Protein AF-A0A0C2VYV3-F1 (afdb_monomer)

Secondary structure (DSSP, 8-state):
-HHHHTTTSGGGSHHHHHHHHHHIIIIIHHH--S-SSEEEEE-S-TT--BTTTTEETTEEEEEHHHHHTTTHHHHHHHHHHHHHHTTT----EEEEESTTTT-HHHHHHHHHHHHTTT-EEE--SS-GGGHHHHHHHHHHHH----EEEESSEEEEEE--B--TT-HHHHHTGGG-EE-TTS-EE-S-EEEEEE-TT-EEETT-EEEEEEEEEESSHHHHHTSEEEEEEEE-SSS--SBSB-TTSPBPTTEEEEEEEEE--GGGTTTPPPEEETTEEEEEEEEEEEEEEETTEEEEEEEEEETTEEEEPPPEE-TT-EEEE--PPPPP------------SS--PPPP-----S----EEEEEEE-SSEEEEEEEE-STT---EEEEEE-EEEEETTEEEEETTGGGGGTT-TT-EEEESGGGGG--GGG----S--TT-SSSS--S-PPPPPPTT--HHHHHHHHHHHHHHHHHHHHHHHSTTHHHHHHHHGGG-EEEEEE-TT--HHHHHHHHHHHHHTTSS-TTTHHHHEEEEEHHHHHHHHHHHH-S-TTS--TT--EEEEEE-SS-EEEEEE-

Sequence (578 aa):
MLKRKLAGTKYGEEDYIVDMVTAFEGKTKRLFDGEATNYTVDFGSTRDNDRTSGVIRGRLSLTATEVGSTFEDVIKRVMDSCLNLLRGQEVKYILLVGGFGESAYLRRKMTQLFGRHGVIVITVEEQTKKAAAEGAIIWYIKQSVVARIARVTLGKHEWPVYNPKDPEHRKRKWSKLTDIDGVLRIPSKFRVLIRKGTRIESDFAVQDQAYRTSRTLQDLLTDFKSTIGVYDGDEVPQWITDTKGKRLSQMRHLCNLKADMSGLRGTLQPSTGPVGPYYATSFTVCIRLGGTKLQARLQWEQDGILCEGPITILPGALASEASLRPASEHVLRARSRGWRTASAALLPNLDLPSRTPRHAVAFDIGTTNSAVSYTYLYPDDYARAKVIPTLLAYRNGQCKAVGAEAVEYMEDSFYDVAKWFKLHLHPPSMKRSNQLPPYASICGASSFDIPPLPPLVTVQQVYTDFMRYLMENVERAFEQSIPNGAAIWSRLRDAMIVILTTPNGWDFTQQAILRNAAIKAGLVSEERAYDLLEFVTEGEASVHYVLAYSLSKTWLAPNTLFAVIDAGGSTVDSTLYD

Mean predicted aligned error: 12.63 Å

Radius of gyration: 28.53 Å; Cα contacts (8 Å, |Δi|>4): 1070; chains: 1; bounding box: 69×62×91 Å

Solvent-accessible surface area (backbone atoms only — not comparable to full-atom values): 32464 Å² total; per-residue (Å²): 108,65,59,72,70,27,58,97,42,84,64,36,38,69,69,50,43,52,40,35,50,53,31,25,65,74,43,42,66,66,70,42,51,74,76,57,71,61,46,62,29,67,54,56,49,75,83,38,69,39,71,91,68,36,25,52,49,14,26,38,59,37,44,35,66,64,56,46,64,75,44,48,68,61,52,48,53,52,52,54,51,48,56,62,70,48,60,96,52,85,50,49,37,35,39,42,32,25,56,45,36,66,27,51,36,54,48,51,54,49,38,60,60,37,44,77,72,71,23,46,67,45,67,57,91,62,78,38,66,41,24,36,9,47,3,40,49,49,42,66,72,62,58,48,63,55,39,27,29,21,69,32,24,32,25,31,77,38,62,51,72,66,45,84,87,39,67,73,48,53,64,36,56,87,60,53,42,70,44,76,80,55,49,48,21,34,69,47,30,40,43,76,71,42,52,52,69,40,78,41,37,72,83,36,69,45,77,46,79,48,73,50,75,29,74,44,67,63,62,56,18,65,68,34,68,49,54,36,31,37,33,71,60,90,77,79,62,67,42,48,34,52,78,86,67,52,67,43,89,56,58,42,84,69,49,69,42,41,37,75,44,59,83,46,66,85,75,68,67,76,43,86,23,87,87,44,60,28,35,68,51,65,37,29,46,35,39,29,42,56,87,95,40,44,33,30,26,36,34,36,74,51,98,90,39,84,43,72,30,62,82,36,74,50,68,63,39,62,38,84,29,66,51,60,68,81,76,80,92,71,88,83,87,85,82,89,88,89,89,91,71,82,79,71,56,74,56,75,86,70,91,70,87,75,98,64,81,48,42,41,37,14,38,23,79,43,51,56,46,22,14,39,15,37,36,61,57,50,95,92,52,46,54,46,69,50,76,40,47,38,34,34,20,24,47,97,58,38,81,75,32,55,24,71,61,19,58,80,39,72,84,38,89,80,39,38,63,36,45,46,62,60,63,78,61,56,50,76,91,70,67,78,72,92,66,68,60,97,78,55,84,83,70,92,59,81,65,94,70,77,66,72,65,39,70,92,46,49,71,48,52,54,48,14,56,50,51,29,54,53,50,58,49,49,50,54,51,43,38,73,72,36,91,68,18,57,65,52,43,69,73,39,56,86,75,32,36,39,34,37,45,40,60,79,86,61,46,44,71,50,51,49,46,51,48,55,13,38,34,75,34,62,73,38,54,78,91,43,34,80,82,30,48,45,77,46,34,33,59,61,12,32,49,42,28,46,59,73,61,33,95,62,74,73,80,75,55,84,89,44,37,28,35,36,35,37,26,36,84,87,52,74,50,74,48,80,43,60

pLDDT: mean 81.35, std 16.88, range [21.62, 98.25]

InterPro domains:
  IPR043129 ATPase, nucleotide binding domain [SSF53067] (22-139)
  IPR043129 ATPase, nucleotide binding domain [SSF53067] (360-545)

Nearest PDB structures (foldseek):
  9fia-assembly1_B5  TM=4.324E-01  e=7.114E-01  Toxoplasma gondii
  4iwv-assembly1_A  TM=3.623E-01  e=5.082E-01  Homo sapiens
  3imx-assembly1_A  TM=3.334E-01  e=7.958E-01  Homo sapiens
  6sgb-assembly1_CK  TM=3.160E-01  e=1.845E+00  Trypanosoma brucei brucei
  8xb5-assembly1_A  TM=1.715E-01  e=3.432E-01  Acinetobacter phage SH-Ab 15497

Structure (mmCIF, N/CA/C/O backbone):
data_AF-A0A0C2VYV3-F1
#
_entry.id   AF-A0A0C2VYV3-F1
#
loop_
_atom_site.group_PDB
_atom_site.id
_atom_site.type_symbol
_atom_site.label_atom_id
_atom_site.label_alt_id
_atom_site.label_comp_id
_atom_site.label_asym_id
_atom_site.label_entity_id
_atom_site.label_seq_id
_atom_site.pdbx_PDB_ins_code
_atom_site.Cartn_x
_atom_site.Cartn_y
_atom_site.Cartn_z
_atom_site.occupancy
_atom_site.B_iso_or_equiv
_atom_site.auth_seq_id
_atom_site.auth_comp_id
_atom_site.auth_asym_id
_atom_site.auth_atom_id
_atom_site.pdbx_PDB_model_num
ATOM 1 N N . MET A 1 1 ? -21.327 16.580 18.860 1.00 87.44 1 MET A N 1
ATOM 2 C CA . MET A 1 1 ? -22.615 16.089 19.409 1.00 87.44 1 MET A CA 1
ATOM 3 C C . MET A 1 1 ? -22.683 16.350 20.912 1.00 87.44 1 MET A C 1
ATOM 5 O O . MET A 1 1 ? -23.536 17.134 21.301 1.00 87.44 1 MET A O 1
ATOM 9 N N . LEU A 1 2 ? -21.737 15.833 21.710 1.00 89.50 2 LEU A N 1
ATOM 10 C CA . LEU A 1 2 ? -21.694 16.002 23.175 1.00 89.50 2 LEU A CA 1
ATOM 11 C C . LEU A 1 2 ? -21.801 17.464 23.646 1.00 89.50 2 LEU A C 1
ATOM 13 O O . LEU A 1 2 ? -22.708 17.772 24.409 1.00 89.50 2 LEU A O 1
ATOM 17 N N . LYS A 1 3 ? -20.994 18.384 23.088 1.00 89.25 3 LYS A N 1
ATOM 18 C CA . LYS A 1 3 ? -21.079 19.829 23.402 1.00 89.25 3 LYS A CA 1
ATOM 19 C C . LYS A 1 3 ? -22.481 20.423 23.210 1.00 89.25 3 LYS A C 1
ATOM 21 O O . LYS A 1 3 ? -22.880 21.291 23.967 1.00 89.25 3 LYS A O 1
ATOM 26 N N . ARG A 1 4 ? -23.243 19.950 22.212 1.00 88.81 4 ARG A N 1
ATOM 27 C CA . ARG A 1 4 ? -24.631 20.401 21.990 1.00 88.81 4 ARG A CA 1
ATOM 28 C C . ARG A 1 4 ? -25.589 19.817 23.026 1.00 88.81 4 ARG A C 1
ATOM 30 O O . ARG A 1 4 ? -26.463 20.533 23.488 1.00 88.81 4 ARG A O 1
ATOM 37 N N . LYS A 1 5 ? -25.431 18.536 23.379 1.00 88.75 5 LYS A N 1
ATOM 38 C CA . LYS A 1 5 ? -26.279 17.852 24.371 1.00 88.75 5 LYS A CA 1
ATOM 39 C C . LYS A 1 5 ? -26.092 18.428 25.777 1.00 88.75 5 LYS A C 1
ATOM 41 O O . LYS A 1 5 ? -27.054 18.522 26.524 1.00 88.75 5 LYS A O 1
ATOM 46 N N . LEU A 1 6 ? -24.859 18.799 26.115 1.00 92.75 6 LEU A N 1
ATOM 47 C CA . LEU A 1 6 ? -24.453 19.249 27.448 1.00 92.75 6 LEU A CA 1
ATOM 48 C C . LEU A 1 6 ? -24.267 20.770 27.536 1.00 92.75 6 LEU A C 1
ATOM 50 O O . LEU A 1 6 ? -23.693 21.269 28.505 1.00 92.75 6 LEU A O 1
ATOM 54 N N . ALA A 1 7 ? -24.734 21.511 26.527 1.00 91.38 7 ALA A N 1
ATOM 55 C CA . ALA A 1 7 ? -24.626 22.962 26.483 1.00 91.38 7 ALA A CA 1
ATOM 56 C C . ALA A 1 7 ? -25.309 23.594 27.707 1.00 91.38 7 ALA A C 1
ATOM 58 O O . ALA A 1 7 ? -26.446 23.261 28.030 1.00 91.38 7 ALA A O 1
ATOM 59 N N . GLY A 1 8 ? -24.609 24.509 28.382 1.00 87.88 8 GLY A N 1
ATOM 60 C CA . GLY A 1 8 ? -25.114 25.180 29.587 1.00 87.88 8 GLY A CA 1
ATOM 61 C C . GLY A 1 8 ? -25.031 24.351 30.874 1.00 87.88 8 GLY A C 1
ATOM 62 O O . GLY A 1 8 ? -25.496 24.807 31.913 1.00 87.88 8 GLY A O 1
ATOM 63 N N . THR A 1 9 ? -24.428 23.160 30.830 1.00 92.69 9 THR A N 1
ATOM 64 C CA . THR A 1 9 ? -24.170 22.316 32.008 1.00 92.69 9 THR A CA 1
ATOM 65 C C . THR A 1 9 ? -22.681 22.332 32.349 1.00 92.69 9 THR A C 1
ATOM 67 O O . THR A 1 9 ? -21.853 22.530 31.459 1.00 92.69 9 THR A O 1
ATOM 70 N N . LYS A 1 10 ? -22.312 22.022 33.602 1.00 91.31 10 LYS A N 1
ATOM 71 C CA . LYS A 1 10 ? -20.894 21.844 33.983 1.00 91.31 10 LYS A CA 1
ATOM 72 C C . LYS A 1 10 ? -20.192 20.738 33.177 1.00 91.31 10 LYS A C 1
ATOM 74 O O . LYS A 1 10 ? -18.991 20.778 32.970 1.00 91.31 10 LYS A O 1
ATOM 79 N N . TYR A 1 11 ? -20.949 19.755 32.685 1.00 92.12 11 TYR A N 1
ATOM 80 C CA . TYR A 1 11 ? -20.434 18.649 31.872 1.00 92.12 11 TYR A CA 1
ATOM 81 C C . TYR A 1 11 ? -20.188 19.039 30.407 1.00 92.12 11 TYR A C 1
ATOM 83 O O . TYR A 1 11 ? -19.675 18.234 29.634 1.00 92.12 11 TYR A O 1
ATOM 91 N N . GLY A 1 12 ? -20.586 20.252 30.014 1.00 89.00 12 GLY A N 1
ATOM 92 C CA . GLY A 1 12 ? -20.272 20.837 28.715 1.00 89.00 12 GLY A CA 1
ATOM 93 C C . GLY A 1 12 ? -18.893 21.499 28.652 1.00 89.00 12 GLY A C 1
ATOM 94 O O . GLY A 1 12 ? -18.498 21.916 27.563 1.00 89.00 12 GLY A O 1
ATOM 95 N N . GLU A 1 13 ? -18.186 21.610 29.783 1.00 89.06 13 GLU A N 1
ATOM 96 C CA . GLU A 1 13 ? -16.813 22.121 29.857 1.00 89.06 13 GLU A CA 1
ATOM 97 C C . GLU A 1 13 ? -15.825 21.194 29.133 1.00 89.06 13 GLU A C 1
ATOM 99 O O . GLU A 1 13 ? -16.066 19.992 28.995 1.00 89.06 13 GLU A O 1
ATOM 104 N N . GLU A 1 14 ? -14.716 21.760 28.644 1.00 86.19 14 GLU A N 1
ATOM 105 C CA . GLU A 1 14 ? -13.812 21.068 27.717 1.00 86.19 14 GLU A CA 1
ATOM 106 C C . GLU A 1 14 ? -13.240 19.774 28.310 1.00 86.19 14 GLU A C 1
ATOM 108 O O . GLU A 1 14 ? -13.279 18.747 27.636 1.00 86.19 14 GLU A O 1
ATOM 113 N N . ASP A 1 15 ? -12.819 19.790 29.576 1.00 86.12 15 ASP A N 1
ATOM 114 C CA . ASP A 1 15 ? -12.209 18.637 30.249 1.00 86.12 15 ASP A CA 1
ATOM 115 C C . ASP A 1 15 ? -13.169 17.436 30.305 1.00 86.12 15 ASP A C 1
ATOM 117 O O . ASP A 1 15 ? -12.835 16.333 29.871 1.00 86.12 15 ASP A O 1
ATOM 121 N N . TYR A 1 16 ? -14.423 17.660 30.720 1.00 89.38 16 TYR A N 1
ATOM 122 C CA . TYR A 1 16 ? -15.441 16.605 30.731 1.00 89.38 16 TYR A CA 1
ATOM 123 C C . TYR A 1 16 ? -15.755 16.091 29.328 1.00 89.38 16 TYR A C 1
ATOM 125 O O . TYR A 1 16 ? -16.002 14.899 29.138 1.00 89.38 16 TYR A O 1
ATOM 133 N N . ILE A 1 17 ? -15.768 16.977 28.332 1.00 89.75 17 ILE A N 1
ATOM 134 C CA . ILE A 1 17 ? -15.995 16.576 26.946 1.00 89.75 17 ILE A CA 1
ATOM 135 C C . ILE A 1 17 ? -14.839 15.704 26.447 1.00 89.75 17 ILE A C 1
ATOM 137 O O . ILE A 1 17 ? -15.109 14.706 25.778 1.00 89.75 17 ILE A O 1
ATOM 141 N N . VAL A 1 18 ? -13.589 16.028 26.781 1.00 83.69 18 VAL A N 1
ATOM 142 C CA . VAL A 1 18 ? -12.409 15.221 26.434 1.00 83.69 18 VAL A CA 1
ATOM 143 C C . VAL A 1 18 ? -12.494 13.830 27.067 1.00 83.69 18 VAL A C 1
ATOM 145 O O . VAL A 1 18 ? -12.352 12.830 26.354 1.00 83.69 18 VAL A O 1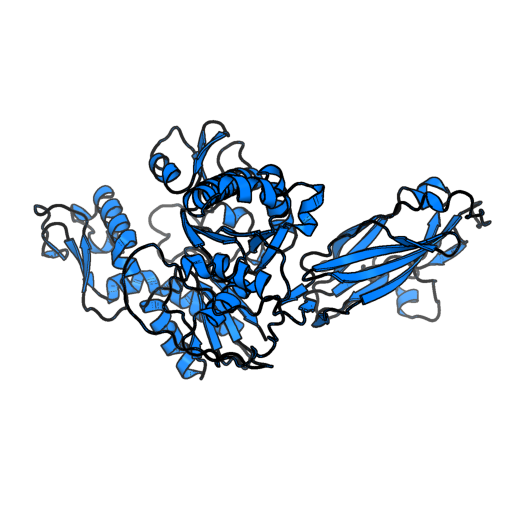
ATOM 148 N N . ASP A 1 19 ? -12.840 13.738 28.352 1.00 86.56 19 ASP A N 1
ATOM 149 C CA . ASP A 1 19 ? -13.030 12.457 29.047 1.00 86.56 19 ASP A CA 1
ATOM 150 C C . ASP A 1 19 ? -14.154 11.625 28.415 1.00 86.56 19 ASP A C 1
ATOM 152 O O . ASP A 1 19 ? -14.001 10.430 28.139 1.00 86.56 19 ASP A O 1
ATOM 156 N N . MET A 1 20 ? -15.290 12.260 28.109 1.00 91.69 20 MET A N 1
ATOM 157 C CA . MET A 1 20 ? -16.414 11.597 27.449 1.00 91.69 20 MET A CA 1
ATOM 158 C C . MET A 1 20 ? -16.072 11.130 26.037 1.00 91.69 20 MET A C 1
ATOM 160 O O . MET A 1 20 ? -16.505 10.048 25.641 1.00 91.69 20 MET A O 1
ATOM 164 N N . VAL A 1 21 ? -15.330 11.922 25.259 1.00 87.62 21 VAL A N 1
ATOM 165 C CA . VAL A 1 21 ? -14.870 11.521 23.923 1.00 87.62 21 VAL A CA 1
ATOM 166 C C . VAL A 1 21 ? -13.957 10.308 24.046 1.00 87.62 21 VAL A C 1
ATOM 168 O O . VAL A 1 21 ? -14.186 9.315 23.358 1.00 87.62 21 VAL A O 1
ATOM 171 N N . THR A 1 22 ? -13.004 10.334 24.975 1.00 82.69 22 THR A N 1
ATOM 172 C CA . THR A 1 22 ? -12.081 9.220 25.229 1.00 82.69 22 THR A CA 1
ATOM 173 C C . THR A 1 22 ? -12.836 7.939 25.595 1.00 82.69 22 THR A C 1
ATOM 175 O O . THR A 1 22 ? -12.636 6.887 24.977 1.00 82.69 22 THR A O 1
ATOM 178 N N . ALA A 1 23 ? -13.788 8.025 26.526 1.00 87.81 23 ALA A N 1
ATOM 179 C CA . ALA A 1 23 ? -14.641 6.903 26.913 1.00 87.81 23 ALA A CA 1
ATOM 180 C C . ALA A 1 23 ? -15.533 6.406 25.757 1.00 87.81 23 ALA A C 1
ATOM 182 O O . ALA A 1 23 ? -15.687 5.195 25.545 1.00 87.81 23 ALA A O 1
ATOM 183 N N . PHE A 1 24 ? -16.093 7.331 24.972 1.00 90.44 24 PHE A N 1
ATOM 184 C CA . PHE A 1 24 ? -16.907 7.018 23.802 1.00 90.44 24 PHE A CA 1
ATOM 185 C C . PHE A 1 24 ? -16.094 6.260 22.747 1.00 90.44 24 PHE A C 1
ATOM 187 O O . PHE A 1 24 ? -16.541 5.217 22.267 1.00 90.44 24 PHE A O 1
ATOM 194 N N . GLU A 1 25 ? -14.891 6.726 22.409 1.00 83.69 25 GLU A N 1
ATOM 195 C CA . GLU A 1 25 ? -14.019 6.079 21.423 1.00 83.69 25 GLU A CA 1
ATOM 196 C C . GLU A 1 25 ? -13.483 4.720 21.893 1.00 83.69 25 GLU A C 1
ATOM 198 O O . GLU A 1 25 ? -13.335 3.789 21.087 1.00 83.69 25 GLU A O 1
ATOM 203 N N . GLY A 1 26 ? -13.226 4.586 23.197 1.00 80.56 26 GLY A N 1
ATOM 204 C CA . GLY A 1 26 ? -12.735 3.356 23.810 1.00 80.56 26 GLY A CA 1
ATOM 205 C C . GLY A 1 26 ? -13.762 2.222 23.822 1.00 80.56 26 GLY A C 1
ATOM 206 O O . GLY A 1 26 ? -13.388 1.062 23.628 1.00 80.56 26 GLY A O 1
ATOM 207 N N . LYS A 1 27 ? -15.051 2.538 24.009 1.00 86.88 27 LYS A N 1
ATOM 208 C CA . LYS A 1 27 ? -16.102 1.531 24.243 1.00 86.88 27 LYS A CA 1
ATOM 209 C C . LYS A 1 27 ? -17.356 1.760 23.405 1.00 86.88 27 LYS A C 1
ATOM 211 O O . LYS A 1 27 ? -17.668 0.941 22.543 1.00 86.88 27 LYS A O 1
ATOM 216 N N . THR A 1 28 ? -18.072 2.858 23.634 1.00 89.12 28 THR A N 1
ATOM 217 C CA . THR A 1 28 ? -19.422 3.088 23.089 1.00 89.12 28 THR A CA 1
ATOM 218 C C . THR A 1 28 ? -19.451 3.063 21.558 1.00 89.12 28 THR A C 1
ATOM 220 O O . THR A 1 28 ? -20.271 2.363 20.974 1.00 89.12 28 THR A O 1
ATOM 223 N N . LYS A 1 29 ? -18.500 3.736 20.902 1.00 87.06 29 LYS A N 1
ATOM 224 C CA . LYS A 1 29 ? -18.314 3.750 19.442 1.00 87.06 29 LYS A CA 1
ATOM 225 C C . LYS A 1 29 ? -18.105 2.349 18.863 1.00 87.06 29 LYS A C 1
ATOM 227 O O . LYS A 1 29 ? -18.570 2.062 17.766 1.00 87.06 29 LYS A O 1
ATOM 232 N N . ARG A 1 30 ? -17.391 1.478 19.585 1.00 83.62 30 ARG A N 1
ATOM 233 C CA . ARG A 1 30 ? -17.022 0.130 19.118 1.00 83.62 30 ARG A CA 1
ATOM 234 C C . ARG A 1 30 ? -18.161 -0.876 19.257 1.00 83.62 30 ARG A C 1
ATOM 236 O O . ARG A 1 30 ? -18.252 -1.789 18.449 1.00 83.62 30 ARG A O 1
ATOM 243 N N . LEU A 1 31 ? -19.000 -0.706 20.277 1.00 87.62 31 LEU A N 1
ATOM 244 C CA . LEU A 1 31 ? -20.130 -1.592 20.576 1.00 87.62 31 LEU A CA 1
ATOM 245 C C . LEU A 1 31 ? -21.441 -1.143 19.921 1.00 87.62 31 LEU A C 1
ATOM 247 O O . LEU A 1 31 ? -22.448 -1.828 20.052 1.00 87.62 31 LEU A O 1
ATOM 251 N N . PHE A 1 32 ? -21.453 0.009 19.252 1.00 90.88 32 PHE A N 1
ATOM 252 C CA . PHE A 1 32 ? -22.658 0.533 18.628 1.00 90.88 32 PHE A CA 1
ATOM 253 C C . PHE A 1 32 ? -23.115 -0.348 17.453 1.00 90.88 32 PHE A C 1
ATOM 255 O O . PHE A 1 32 ? -22.414 -0.484 16.445 1.00 90.88 32 PHE A O 1
ATOM 262 N N . ASP A 1 33 ? -24.315 -0.914 17.578 1.00 89.56 33 ASP A N 1
ATOM 263 C CA . ASP A 1 33 ? -24.973 -1.757 16.572 1.00 89.56 33 ASP A CA 1
ATOM 264 C C . ASP A 1 33 ? -26.281 -1.152 16.031 1.00 89.56 33 ASP A C 1
ATOM 266 O O . ASP A 1 33 ? -26.789 -1.607 14.998 1.00 89.56 33 ASP A O 1
ATOM 270 N N . GLY A 1 34 ? -26.783 -0.104 16.694 1.00 89.88 34 GLY A N 1
ATOM 271 C CA . GLY A 1 34 ? -28.023 0.594 16.372 1.00 89.88 34 GLY A CA 1
ATOM 272 C C . GLY A 1 34 ? -29.298 -0.072 16.903 1.00 89.88 34 GLY A C 1
ATOM 273 O O . GLY A 1 34 ? -30.376 0.403 16.560 1.00 89.88 34 GLY A O 1
ATOM 274 N N . GLU A 1 35 ? -29.210 -1.132 17.714 1.00 89.19 35 GLU A N 1
ATOM 275 C CA . GLU A 1 35 ? -30.379 -1.882 18.210 1.00 89.19 35 GLU A CA 1
ATOM 276 C C . GLU A 1 35 ? -30.804 -1.485 19.616 1.00 89.19 35 GLU A C 1
ATOM 278 O O . GLU A 1 35 ? -32.001 -1.373 19.888 1.00 89.19 35 GLU A O 1
ATOM 283 N N . ALA A 1 36 ? -29.846 -1.250 20.517 1.00 88.44 36 ALA A N 1
ATOM 284 C CA . ALA A 1 36 ? -30.182 -0.798 21.860 1.00 88.44 36 ALA A CA 1
ATOM 285 C C . ALA A 1 36 ? -30.809 0.603 21.819 1.00 88.44 36 ALA A C 1
ATOM 287 O O . ALA A 1 36 ? -30.370 1.473 21.067 1.00 88.44 36 ALA A O 1
ATOM 288 N N . THR A 1 37 ? -31.811 0.844 22.667 1.00 88.75 37 THR A N 1
ATOM 289 C CA . THR A 1 37 ? -32.478 2.154 22.767 1.00 88.75 37 THR A CA 1
ATOM 290 C C . THR A 1 37 ? -31.533 3.240 23.276 1.00 88.75 37 THR A C 1
ATOM 292 O O . THR A 1 37 ? -31.578 4.375 22.797 1.00 88.75 37 THR A O 1
ATOM 295 N N . ASN A 1 38 ? -30.655 2.880 24.217 1.00 90.62 38 ASN A N 1
ATOM 296 C CA . ASN A 1 38 ? -29.678 3.767 24.831 1.00 90.62 38 ASN A CA 1
ATOM 297 C C . ASN A 1 38 ? -28.313 3.089 24.979 1.00 90.62 38 ASN A C 1
ATOM 299 O O . ASN A 1 38 ? -28.215 1.885 25.207 1.00 90.62 38 ASN A O 1
ATOM 303 N N . TYR A 1 39 ? -27.272 3.911 24.929 1.00 93.06 39 TYR A N 1
ATOM 304 C CA . TYR A 1 39 ? -25.875 3.552 25.111 1.00 93.06 39 TYR A CA 1
ATOM 305 C C . TYR A 1 39 ? -25.260 4.445 26.183 1.00 93.06 39 TYR A C 1
ATOM 307 O O . TYR A 1 39 ? -25.613 5.617 26.305 1.00 93.06 39 TYR A O 1
ATOM 315 N N . THR A 1 40 ? -24.318 3.907 26.950 1.00 93.12 40 THR A N 1
ATOM 316 C CA . THR A 1 40 ? -23.685 4.636 28.053 1.00 93.12 40 THR A CA 1
ATOM 317 C C . THR A 1 40 ? -22.246 5.014 27.731 1.00 93.12 40 THR A C 1
ATOM 319 O O . THR A 1 40 ? -21.505 4.218 27.149 1.00 93.12 40 THR A O 1
ATOM 322 N N . VAL A 1 41 ? -21.849 6.212 28.156 1.00 94.38 41 VAL A N 1
ATOM 323 C CA . VAL A 1 41 ? -20.460 6.687 28.182 1.00 94.38 41 VAL A CA 1
ATOM 324 C C . VAL A 1 41 ? -20.058 6.869 29.643 1.00 94.38 41 VAL A C 1
ATOM 326 O O . VAL A 1 41 ? -20.633 7.699 30.345 1.00 94.38 41 VAL A O 1
ATOM 329 N N . ASP A 1 42 ? -19.105 6.060 30.100 1.00 93.00 42 ASP A N 1
ATOM 330 C CA . ASP A 1 42 ? -18.590 6.073 31.471 1.00 93.00 42 ASP A CA 1
ATOM 331 C C . ASP A 1 42 ? -17.425 7.082 31.548 1.00 93.00 42 ASP A C 1
ATOM 333 O O . ASP A 1 42 ? -16.342 6.768 31.065 1.00 93.00 42 ASP A O 1
ATOM 337 N N . PHE A 1 43 ? -17.641 8.286 32.096 1.00 91.38 43 PHE A N 1
ATOM 338 C CA . PHE A 1 43 ? -16.644 9.378 32.067 1.00 91.38 43 PHE A CA 1
ATOM 339 C C . PHE A 1 43 ? -16.256 9.917 33.451 1.00 91.38 43 PHE A C 1
ATOM 341 O O . PHE A 1 43 ? -15.173 10.460 33.611 1.00 91.38 43 PHE A O 1
ATOM 348 N N . GLY A 1 44 ? -17.145 9.811 34.441 1.00 89.31 44 GLY A N 1
ATOM 349 C CA . GLY A 1 44 ? -17.002 10.510 35.718 1.00 89.31 44 GLY A CA 1
ATOM 350 C C . GLY A 1 44 ? -17.141 9.606 36.936 1.00 89.31 44 GLY A C 1
ATOM 351 O O . GLY A 1 44 ? -17.183 8.378 36.851 1.00 89.31 44 GLY A O 1
ATOM 352 N N . SER A 1 45 ? -17.260 10.234 38.103 1.00 89.81 45 SER A N 1
ATOM 353 C CA . SER A 1 45 ? -17.390 9.543 39.385 1.00 89.81 45 SER A CA 1
ATOM 354 C C . SER A 1 45 ? -18.851 9.279 39.759 1.00 89.81 45 SER A C 1
ATOM 356 O O . SER A 1 45 ? -19.787 9.849 39.203 1.00 89.81 45 SER A O 1
ATOM 358 N N . THR A 1 46 ? -19.087 8.490 40.809 1.00 89.81 46 THR A N 1
ATOM 359 C CA . THR A 1 46 ? -20.444 8.279 41.346 1.00 89.81 46 THR A CA 1
ATOM 360 C C . THR A 1 46 ? -21.107 9.555 41.878 1.00 89.81 46 THR A C 1
ATOM 362 O O . THR A 1 46 ? -22.332 9.585 42.031 1.00 89.81 46 THR A O 1
ATOM 365 N N . ARG A 1 47 ? -20.324 10.613 42.135 1.00 90.44 47 ARG A N 1
ATOM 366 C CA . ARG A 1 47 ? -20.810 11.925 42.585 1.00 90.44 47 ARG A CA 1
ATOM 367 C C . ARG A 1 47 ? -21.389 12.753 41.439 1.00 90.44 47 ARG A C 1
ATOM 369 O O . ARG A 1 47 ? -22.186 13.652 41.689 1.00 90.44 47 ARG A O 1
ATOM 376 N N . ASP A 1 48 ? -21.062 12.412 40.197 1.00 91.19 48 ASP A N 1
ATOM 377 C CA . ASP A 1 48 ? -21.504 13.146 39.021 1.00 91.19 48 ASP A CA 1
ATOM 378 C C . ASP A 1 48 ? -22.932 12.786 38.627 1.00 91.19 48 ASP A C 1
ATOM 380 O O . ASP A 1 48 ? -23.207 11.679 38.164 1.00 91.19 48 ASP A O 1
ATOM 384 N N . ASN A 1 49 ? -23.859 13.719 38.847 1.00 93.19 49 ASN A N 1
ATOM 385 C CA . ASN A 1 49 ? -25.279 13.525 38.597 1.00 93.19 49 ASN A CA 1
ATOM 386 C C . ASN A 1 49 ? -25.920 14.808 38.062 1.00 93.19 49 ASN A C 1
ATOM 388 O O . ASN A 1 49 ? -25.926 15.839 38.727 1.00 93.19 49 ASN A O 1
ATOM 392 N N . ASP A 1 50 ? -26.526 14.691 36.889 1.00 92.56 50 ASP A N 1
ATOM 393 C CA . ASP A 1 50 ? -27.425 15.661 36.277 1.00 92.56 50 ASP A CA 1
ATOM 394 C C . ASP A 1 50 ? -28.445 14.866 35.453 1.00 92.56 50 ASP A C 1
ATOM 396 O O . ASP A 1 50 ? -28.220 14.502 34.296 1.00 92.56 50 ASP A O 1
ATOM 400 N N . ARG A 1 51 ? -29.577 14.544 36.089 1.00 90.62 51 ARG A N 1
ATOM 401 C CA . ARG A 1 51 ? -30.620 13.710 35.475 1.00 90.62 51 ARG A CA 1
ATOM 402 C C . ARG A 1 51 ? -31.257 14.381 34.263 1.00 90.62 51 ARG A C 1
ATOM 404 O O . ARG A 1 51 ? -31.634 13.675 33.334 1.00 90.62 51 ARG A O 1
ATOM 411 N N . THR A 1 52 ? -31.364 15.709 34.271 1.00 88.56 52 THR A N 1
ATOM 412 C CA . THR A 1 52 ? -31.924 16.494 33.163 1.00 88.56 52 THR A CA 1
ATOM 413 C C . THR A 1 52 ? -31.093 16.354 31.893 1.00 88.56 52 THR A C 1
ATOM 415 O O . THR A 1 52 ? -31.655 16.242 30.807 1.00 88.56 52 THR A O 1
ATOM 418 N N . SER A 1 53 ? -29.774 16.234 32.036 1.00 88.19 53 SER A N 1
ATOM 419 C CA . SER A 1 53 ? -28.841 16.046 30.917 1.00 88.19 53 SER A CA 1
ATOM 420 C C . SER A 1 53 ? -28.514 14.574 30.627 1.00 88.19 53 SER A C 1
ATOM 422 O O . SER A 1 53 ? -27.716 14.270 29.738 1.00 88.19 53 SER A O 1
ATOM 424 N N . GLY A 1 54 ? -29.132 13.638 31.357 1.00 91.19 54 GLY A N 1
ATOM 425 C CA . GLY A 1 54 ? -28.906 12.198 31.211 1.00 91.19 54 GLY A CA 1
ATOM 426 C C . GLY A 1 54 ? -27.608 11.688 31.847 1.00 91.19 54 GLY A C 1
ATOM 427 O O . GLY A 1 54 ? -27.154 10.601 31.486 1.00 91.19 54 GLY A O 1
ATOM 428 N N . VAL A 1 55 ? -27.011 12.447 32.773 1.00 95.19 55 VAL A N 1
ATOM 429 C CA . VAL A 1 55 ? -25.818 12.065 33.540 1.00 95.19 55 VAL A CA 1
ATOM 430 C C . VAL A 1 55 ? -26.230 11.470 34.885 1.00 95.19 55 VAL A C 1
ATOM 432 O O . VAL A 1 55 ? -26.843 12.137 35.720 1.00 95.19 55 VAL A O 1
ATOM 435 N N . ILE A 1 56 ? -25.877 10.210 35.131 1.00 94.62 56 ILE A N 1
ATOM 436 C CA . ILE A 1 56 ? -26.178 9.513 36.387 1.00 94.62 56 ILE A CA 1
ATOM 437 C C . ILE A 1 56 ? -24.943 8.741 36.839 1.00 94.62 56 ILE A C 1
ATOM 439 O O . ILE A 1 56 ? -24.476 7.847 36.135 1.00 94.62 56 ILE A O 1
ATOM 443 N N . ARG A 1 57 ? -24.438 9.049 38.038 1.00 93.44 57 ARG A N 1
ATOM 444 C CA . ARG A 1 57 ? -23.257 8.418 38.653 1.00 93.44 57 ARG A CA 1
ATOM 445 C C . ARG A 1 57 ? -22.052 8.357 37.703 1.00 93.44 57 ARG A C 1
ATOM 447 O O . ARG A 1 57 ? -21.437 7.301 37.564 1.00 93.44 57 ARG A O 1
ATOM 454 N N . GLY A 1 58 ? -21.769 9.466 37.019 1.00 92.75 58 GLY A N 1
ATOM 455 C CA . GLY A 1 58 ? -20.634 9.580 36.098 1.00 92.75 58 GLY A CA 1
ATOM 456 C C . GLY A 1 58 ? -20.840 8.892 34.751 1.00 92.75 58 GLY A C 1
ATOM 457 O O . GLY A 1 58 ? -19.880 8.701 34.005 1.00 92.75 58 GLY A O 1
ATOM 458 N N . ARG A 1 59 ? -22.080 8.505 34.430 1.00 94.56 59 ARG A N 1
ATOM 459 C CA . ARG A 1 59 ? -22.444 7.875 33.159 1.00 94.56 59 ARG A CA 1
ATOM 460 C C . ARG A 1 59 ? -23.394 8.760 32.382 1.00 94.56 59 ARG A C 1
ATOM 462 O O . ARG A 1 59 ? -24.460 9.099 32.890 1.00 94.56 59 ARG A O 1
ATOM 469 N N . LEU A 1 60 ? -23.034 9.088 31.149 1.00 95.69 60 LEU A N 1
ATOM 470 C CA . LEU A 1 60 ? -23.912 9.782 30.216 1.00 95.69 60 LEU A CA 1
ATOM 471 C C . LEU A 1 60 ? -24.714 8.762 29.403 1.00 95.69 60 LEU A C 1
ATOM 473 O O . LEU A 1 60 ? -24.130 7.899 28.747 1.00 95.69 60 LEU A O 1
ATOM 477 N N . SER A 1 61 ? -26.042 8.878 29.420 1.00 94.50 61 SER A N 1
ATOM 478 C CA . SER A 1 61 ? -26.931 8.115 28.540 1.00 94.50 61 SER A CA 1
ATOM 479 C C . SER A 1 61 ? -27.122 8.839 27.206 1.00 94.50 61 SER A C 1
ATOM 481 O O . SER A 1 61 ? -27.553 9.994 27.162 1.00 94.50 61 SER A O 1
ATOM 483 N N . LEU A 1 62 ? -26.837 8.138 26.113 1.00 94.31 62 LEU A N 1
ATOM 484 C CA . LEU A 1 62 ? -27.023 8.585 24.737 1.00 94.31 62 LEU A CA 1
ATOM 485 C C . LEU A 1 62 ? -28.047 7.690 24.044 1.00 94.31 62 LEU A C 1
ATOM 487 O O . LEU A 1 62 ? -27.955 6.468 24.113 1.00 94.31 62 LEU A O 1
ATOM 491 N N . THR A 1 63 ? -28.994 8.285 23.337 1.00 93.19 63 THR A N 1
ATOM 492 C CA . THR A 1 63 ? -29.959 7.540 22.519 1.00 93.19 63 THR A CA 1
ATOM 493 C C . THR A 1 63 ? -29.289 6.931 21.284 1.00 93.19 63 THR A C 1
ATOM 495 O O . THR A 1 63 ? -28.261 7.424 20.807 1.00 93.19 63 THR A O 1
ATOM 498 N N . ALA A 1 64 ? -29.902 5.894 20.705 1.00 92.06 64 ALA A N 1
ATOM 499 C CA . ALA A 1 64 ? -29.448 5.315 19.437 1.00 92.06 64 ALA A CA 1
ATOM 500 C C . ALA A 1 64 ? -29.314 6.360 18.318 1.00 92.06 64 ALA A C 1
ATOM 502 O O . ALA A 1 64 ? -28.354 6.325 17.552 1.00 92.06 64 ALA A O 1
ATOM 503 N N . THR A 1 65 ? -30.239 7.322 18.252 1.00 91.69 65 THR A N 1
ATOM 504 C CA . THR A 1 65 ? -30.218 8.416 17.272 1.00 91.69 65 THR A CA 1
ATOM 505 C C . THR A 1 65 ? -29.033 9.355 17.493 1.00 91.69 65 THR A C 1
ATOM 507 O O . THR A 1 65 ? -28.365 9.742 16.535 1.00 91.69 65 THR A O 1
ATOM 510 N N . GLU A 1 66 ? -28.728 9.705 18.747 1.00 91.94 66 GLU A N 1
ATOM 511 C CA . GLU A 1 66 ? -27.581 10.559 19.072 1.00 91.94 66 GLU A CA 1
ATOM 512 C C . GLU A 1 66 ? -26.262 9.888 18.696 1.00 91.94 66 GLU A C 1
ATOM 514 O O . GLU A 1 66 ? -25.427 10.516 18.040 1.00 91.94 66 GLU A O 1
ATOM 519 N N . VAL A 1 67 ? -26.086 8.611 19.049 1.00 92.38 67 VAL A N 1
ATOM 520 C CA . VAL A 1 67 ? -24.883 7.857 18.677 1.00 92.38 67 VAL A CA 1
ATOM 521 C C . VAL A 1 67 ? -24.825 7.653 17.163 1.00 92.38 67 VAL A C 1
ATOM 523 O O . VAL A 1 67 ? -23.809 7.975 16.550 1.00 92.38 67 VAL A O 1
ATOM 526 N N . GLY A 1 68 ? -25.923 7.229 16.533 1.00 90.81 68 GLY A N 1
ATOM 527 C CA . GLY A 1 68 ? -26.019 7.010 15.088 1.00 90.81 68 GLY A CA 1
ATOM 528 C C . GLY A 1 68 ? -25.686 8.254 14.263 1.00 90.81 68 GLY A C 1
ATOM 529 O O . GLY A 1 68 ? -24.988 8.146 13.255 1.00 90.81 68 GLY A O 1
ATOM 530 N N . SER A 1 69 ? -26.057 9.449 14.741 1.00 89.69 69 SER A N 1
ATOM 531 C CA . SER A 1 69 ? -25.717 10.720 14.083 1.00 89.69 69 SER A CA 1
ATOM 532 C C . SER A 1 69 ? -24.207 10.947 13.916 1.00 89.69 69 SER A C 1
ATOM 534 O O . SER A 1 69 ? -23.797 11.694 13.031 1.00 89.69 69 SER A O 1
ATOM 536 N N . THR A 1 70 ? -23.370 10.292 14.733 1.00 87.38 70 THR A N 1
ATOM 537 C CA . THR A 1 70 ? -21.903 10.378 14.629 1.00 87.38 70 THR A CA 1
ATOM 538 C C . THR A 1 70 ? -21.319 9.498 13.520 1.00 87.38 70 THR A C 1
ATOM 540 O O . THR A 1 70 ? -20.205 9.752 13.072 1.00 87.38 70 THR A O 1
ATOM 543 N N . PHE A 1 71 ? -22.075 8.504 13.042 1.00 88.44 71 PHE A N 1
ATOM 544 C CA . PHE A 1 71 ? -21.665 7.584 11.978 1.00 88.44 71 PHE A CA 1
ATOM 545 C C . PHE A 1 71 ? -22.267 7.933 10.613 1.00 88.44 71 PHE A C 1
ATOM 547 O O . PHE A 1 71 ? -21.700 7.549 9.594 1.00 88.44 71 PHE A O 1
ATOM 554 N N . GLU A 1 72 ? -23.401 8.638 10.583 1.00 87.00 72 GLU A N 1
ATOM 555 C CA . GLU A 1 72 ? -24.238 8.794 9.385 1.00 87.00 72 GLU A CA 1
ATOM 556 C C . GLU A 1 72 ? -23.482 9.373 8.177 1.00 87.00 72 GLU A C 1
ATOM 558 O O . GLU A 1 72 ? -23.558 8.807 7.090 1.00 87.00 72 GLU A O 1
ATOM 563 N N . ASP A 1 73 ? -22.698 10.445 8.359 1.00 84.56 73 ASP A N 1
ATOM 564 C CA . ASP A 1 73 ? -21.921 11.054 7.262 1.00 84.56 73 ASP A CA 1
ATOM 565 C C . ASP A 1 73 ? -20.865 10.086 6.708 1.00 84.56 73 ASP A C 1
ATOM 567 O O . ASP A 1 73 ? -20.753 9.899 5.497 1.00 84.56 73 ASP A O 1
ATOM 571 N N . VAL A 1 74 ? -20.124 9.413 7.594 1.00 85.69 74 VAL A N 1
ATOM 572 C CA . VAL A 1 74 ? -19.070 8.470 7.197 1.00 85.69 74 VAL A CA 1
ATOM 573 C C . VAL A 1 74 ? -19.677 7.262 6.487 1.00 85.69 74 VAL A C 1
ATOM 575 O O . VAL A 1 74 ? -19.232 6.911 5.399 1.00 85.69 74 VAL A O 1
ATOM 578 N N . ILE A 1 75 ? -20.727 6.657 7.050 1.00 90.69 75 ILE A N 1
ATOM 579 C CA . ILE A 1 75 ? -21.414 5.510 6.442 1.00 90.69 75 ILE A CA 1
ATOM 580 C C . ILE A 1 75 ? -22.003 5.893 5.088 1.00 90.69 75 ILE A C 1
ATOM 582 O O . ILE A 1 75 ? -21.839 5.144 4.127 1.00 90.69 75 ILE A O 1
ATOM 586 N N . LYS A 1 76 ? -22.634 7.067 4.978 1.00 88.56 76 LYS A N 1
ATOM 587 C CA . LYS A 1 76 ? -23.165 7.560 3.707 1.00 88.56 76 LYS A CA 1
ATOM 588 C C . LYS A 1 76 ? -22.069 7.671 2.651 1.00 88.56 76 LYS A C 1
ATOM 590 O O . LYS A 1 76 ? -22.232 7.129 1.566 1.00 88.56 76 LYS A O 1
ATOM 595 N N . ARG A 1 77 ? -20.930 8.287 2.978 1.00 86.88 77 ARG A N 1
ATOM 596 C CA . ARG A 1 77 ? -19.791 8.406 2.050 1.00 86.88 77 ARG A CA 1
ATOM 597 C C . ARG A 1 77 ? -19.248 7.044 1.616 1.00 86.88 77 ARG A C 1
ATOM 599 O O . ARG A 1 77 ? -18.940 6.869 0.440 1.00 86.88 77 ARG A O 1
ATOM 606 N N . VAL A 1 78 ? -19.161 6.078 2.535 1.00 88.50 78 VAL A N 1
ATOM 607 C CA . VAL A 1 78 ? -18.749 4.700 2.213 1.00 88.50 78 VAL A CA 1
ATOM 608 C C . VAL A 1 78 ? -19.737 4.049 1.251 1.00 88.50 78 VAL A C 1
ATOM 610 O O . VAL A 1 78 ? -19.323 3.523 0.219 1.00 88.50 78 VAL A O 1
ATOM 613 N N . MET A 1 79 ? -21.036 4.121 1.547 1.00 89.75 79 MET A N 1
ATOM 614 C CA . MET A 1 79 ? -22.086 3.559 0.695 1.00 89.75 79 MET A CA 1
ATOM 615 C C . MET A 1 79 ? -22.111 4.219 -0.689 1.00 89.75 79 MET A C 1
ATOM 617 O O . MET A 1 79 ? -22.158 3.506 -1.687 1.00 89.75 79 MET A O 1
ATOM 621 N N . ASP A 1 80 ? -22.006 5.548 -0.766 1.00 87.50 80 ASP A N 1
ATOM 622 C CA . ASP A 1 80 ? -21.960 6.299 -2.026 1.00 87.50 80 ASP A CA 1
ATOM 623 C C . ASP A 1 80 ? -20.718 5.926 -2.855 1.00 87.50 80 ASP A C 1
ATOM 625 O O . ASP A 1 80 ? -20.809 5.741 -4.071 1.00 87.50 80 ASP A O 1
ATOM 629 N N . SER A 1 81 ? -19.556 5.760 -2.210 1.00 85.25 81 SER A N 1
ATOM 630 C CA . SER A 1 81 ? -18.333 5.282 -2.871 1.00 85.25 81 SER A CA 1
ATOM 631 C C . SER A 1 81 ? -18.524 3.881 -3.448 1.00 85.25 81 SER A C 1
ATOM 633 O O . SER A 1 81 ? -18.179 3.637 -4.604 1.00 85.25 81 SER A O 1
ATOM 635 N N . CYS A 1 82 ? -19.129 2.975 -2.676 1.00 87.38 82 CYS A N 1
ATOM 636 C CA . CYS A 1 82 ? -19.429 1.621 -3.126 1.00 87.38 82 CYS A CA 1
ATOM 637 C C . CYS A 1 82 ? -20.412 1.641 -4.304 1.00 87.38 82 CYS A C 1
ATOM 639 O O . CYS A 1 82 ? -20.113 1.078 -5.347 1.00 87.38 82 CYS A O 1
ATOM 641 N N . LEU A 1 83 ? -21.538 2.351 -4.205 1.00 88.31 83 LEU A N 1
ATOM 642 C CA . LEU A 1 83 ? -22.515 2.463 -5.297 1.00 88.31 83 LEU A CA 1
ATOM 643 C C . LEU A 1 83 ? -21.893 2.992 -6.596 1.00 88.31 83 LEU A C 1
ATOM 645 O O . LEU A 1 83 ? -22.238 2.527 -7.681 1.00 88.31 83 LEU A O 1
ATOM 649 N N . ASN A 1 84 ? -20.966 3.947 -6.499 1.00 85.75 84 ASN A N 1
ATOM 650 C CA . ASN A 1 84 ? -20.240 4.446 -7.663 1.00 85.75 84 ASN A CA 1
ATOM 651 C C . ASN A 1 84 ? -19.280 3.403 -8.244 1.00 85.75 84 ASN A C 1
ATOM 653 O O . ASN A 1 84 ? -19.205 3.288 -9.465 1.00 85.75 84 ASN A O 1
ATOM 657 N N . LEU A 1 85 ? -18.587 2.637 -7.396 1.00 83.19 85 LEU A N 1
ATOM 658 C CA . LEU A 1 85 ? -17.704 1.553 -7.827 1.00 83.19 85 LEU A CA 1
ATOM 659 C C . LEU A 1 85 ? -18.477 0.432 -8.539 1.00 83.19 85 LEU A C 1
ATOM 661 O O . LEU A 1 85 ? -18.019 -0.067 -9.559 1.00 83.19 85 LEU A O 1
ATOM 665 N N . LEU A 1 86 ? -19.652 0.057 -8.028 1.00 86.31 86 LEU A N 1
ATOM 666 C CA . LEU A 1 86 ? -20.468 -1.038 -8.571 1.00 86.31 86 LEU A CA 1
ATOM 667 C C . LEU A 1 86 ? -21.297 -0.635 -9.805 1.00 86.31 86 LEU A C 1
ATOM 669 O O . LEU A 1 86 ? -21.988 -1.466 -10.392 1.00 86.31 86 LEU A O 1
ATOM 673 N N . ARG A 1 87 ? -21.290 0.644 -10.199 1.00 86.75 87 ARG A N 1
ATOM 674 C CA . ARG A 1 87 ? -22.160 1.146 -11.268 1.00 86.75 87 ARG A CA 1
ATOM 675 C C . ARG A 1 87 ? -21.826 0.479 -12.606 1.00 86.75 87 ARG A C 1
ATOM 677 O O . ARG A 1 87 ? -20.733 0.650 -13.136 1.00 86.75 87 ARG A O 1
ATOM 684 N N . GLY A 1 88 ? -22.812 -0.208 -13.186 1.00 84.00 88 GLY A N 1
ATOM 685 C CA . GLY A 1 88 ? -22.669 -0.889 -14.478 1.00 84.00 88 GLY A CA 1
ATOM 686 C C . GLY A 1 88 ? -21.864 -2.189 -14.413 1.00 84.00 88 GLY A C 1
ATOM 687 O O . GLY A 1 88 ? -21.429 -2.667 -15.454 1.00 84.00 88 GLY A O 1
ATOM 688 N N . GLN A 1 89 ? -21.651 -2.732 -13.213 1.00 85.62 89 GLN A N 1
ATOM 689 C CA . GLN A 1 89 ? -20.899 -3.959 -12.969 1.00 85.62 89 GLN A CA 1
ATOM 690 C C . GLN A 1 89 ? -21.819 -5.018 -12.348 1.00 85.62 89 GLN A C 1
ATOM 692 O O . GLN A 1 89 ? -22.612 -4.704 -11.459 1.00 85.62 89 GLN A O 1
ATOM 697 N N . GLU A 1 90 ? -21.710 -6.272 -12.785 1.00 86.25 90 GLU A N 1
ATOM 698 C CA . GLU A 1 90 ? -22.484 -7.390 -12.228 1.00 86.25 90 GLU A CA 1
ATOM 699 C C . GLU A 1 90 ? -21.749 -7.996 -11.024 1.00 86.25 90 GLU A C 1
ATOM 701 O O . GLU A 1 90 ? -21.130 -9.054 -11.093 1.00 86.25 90 GLU A O 1
ATOM 706 N N . VAL A 1 91 ? -21.753 -7.265 -9.908 1.00 87.88 91 VAL A N 1
ATOM 707 C CA . VAL A 1 91 ? -21.001 -7.648 -8.707 1.00 87.88 91 VAL A CA 1
ATOM 708 C C . VAL A 1 91 ? -21.853 -8.520 -7.800 1.00 87.88 91 VAL A C 1
ATOM 710 O O . VAL A 1 91 ? -22.907 -8.094 -7.337 1.00 87.88 91 VAL A O 1
ATOM 713 N N . LYS A 1 92 ? -21.371 -9.723 -7.481 1.00 87.75 92 LYS A N 1
ATOM 714 C CA . LYS A 1 92 ? -22.112 -10.665 -6.627 1.00 87.75 92 LYS A CA 1
ATOM 715 C C . LYS A 1 92 ? -21.797 -10.507 -5.139 1.00 87.75 92 LYS A C 1
ATOM 717 O O . LYS A 1 92 ? -22.673 -10.714 -4.296 1.00 87.75 92 LYS A O 1
ATOM 722 N N . TYR A 1 93 ? -20.563 -10.121 -4.813 1.00 91.00 93 TYR A N 1
ATOM 723 C CA . TYR A 1 93 ? -20.083 -10.063 -3.432 1.00 91.00 93 TYR A CA 1
ATOM 724 C C . TYR A 1 93 ? -19.372 -8.753 -3.100 1.00 91.00 93 TYR A C 1
ATOM 726 O O . TYR A 1 93 ? -18.651 -8.192 -3.922 1.00 91.00 93 TYR A O 1
ATOM 734 N N . ILE A 1 94 ? -19.538 -8.302 -1.857 1.00 91.88 94 ILE A N 1
ATOM 735 C CA . ILE A 1 94 ? -18.761 -7.218 -1.251 1.00 91.88 94 ILE A CA 1
ATOM 736 C C . ILE A 1 94 ? -18.041 -7.779 -0.033 1.00 91.88 94 ILE A C 1
ATOM 738 O O . ILE A 1 94 ? -18.684 -8.183 0.930 1.00 91.88 94 ILE A O 1
ATOM 742 N N . LEU A 1 95 ? -16.717 -7.765 -0.041 1.00 90.69 95 LEU A N 1
ATOM 743 C CA . LEU A 1 95 ? -15.894 -8.118 1.105 1.00 90.69 95 LEU A CA 1
ATOM 744 C C . LEU A 1 95 ? -15.667 -6.862 1.929 1.00 90.69 95 LEU A C 1
ATOM 746 O O . LEU A 1 95 ? -14.974 -5.950 1.485 1.00 90.69 95 LEU A O 1
ATOM 750 N N . LEU A 1 96 ? -16.245 -6.815 3.125 1.00 90.38 96 LEU A N 1
ATOM 751 C CA . LEU A 1 96 ? -16.060 -5.702 4.048 1.00 90.38 96 LEU A CA 1
ATOM 752 C C . LEU A 1 96 ? -15.002 -6.070 5.092 1.00 90.38 96 LEU A C 1
ATOM 754 O O . LEU A 1 96 ? -15.225 -6.928 5.951 1.00 90.38 96 LEU A O 1
ATOM 758 N N . VAL A 1 97 ? -13.853 -5.406 5.005 1.00 87.31 97 VAL A N 1
ATOM 759 C CA . VAL A 1 97 ? -12.675 -5.632 5.853 1.00 87.31 97 VAL A CA 1
ATOM 760 C C . VAL A 1 97 ? -12.218 -4.322 6.503 1.00 87.31 97 VAL A C 1
ATOM 762 O O . VAL A 1 97 ? -12.873 -3.288 6.363 1.00 87.31 97 VAL A O 1
ATOM 765 N N . GLY A 1 98 ? -11.135 -4.376 7.280 1.00 82.31 98 GLY A N 1
ATOM 766 C CA . GLY A 1 98 ? -10.609 -3.220 8.004 1.00 82.31 98 GLY A CA 1
ATOM 767 C C . GLY A 1 98 ? -11.286 -2.974 9.355 1.00 82.31 98 GLY A C 1
ATOM 768 O O . GLY A 1 98 ? -12.300 -3.586 9.702 1.00 82.31 98 GLY A O 1
ATOM 769 N N . GLY A 1 99 ? -10.689 -2.089 10.158 1.00 80.75 99 GLY A N 1
ATOM 770 C CA . GLY A 1 99 ? -11.098 -1.858 11.548 1.00 80.75 99 GLY A CA 1
ATOM 771 C C . GLY A 1 99 ? -12.482 -1.217 11.720 1.00 80.75 99 GLY A C 1
ATOM 772 O O . GLY A 1 99 ? -13.169 -1.528 12.689 1.00 80.75 99 GLY A O 1
ATOM 773 N N . PHE A 1 100 ? -12.916 -0.348 10.802 1.00 85.50 100 PHE A N 1
ATOM 774 C CA . PHE A 1 100 ? -14.295 0.154 10.765 1.00 85.50 100 PHE A CA 1
ATOM 775 C C . PHE A 1 100 ? -15.245 -0.856 10.107 1.00 85.50 100 PHE A C 1
ATOM 777 O O . PHE A 1 100 ? -16.414 -0.922 10.484 1.00 85.50 100 PHE A O 1
ATOM 784 N N . GLY A 1 101 ? -14.727 -1.725 9.233 1.00 85.88 101 GLY A N 1
ATOM 785 C CA . GLY A 1 101 ? -15.427 -2.909 8.733 1.00 85.88 101 GLY A CA 1
ATOM 786 C C . GLY A 1 101 ? -15.898 -3.873 9.831 1.00 85.88 101 GLY A C 1
ATOM 787 O O . GLY A 1 101 ? -16.825 -4.643 9.595 1.00 85.88 101 GLY A O 1
ATOM 788 N N . GLU A 1 102 ? -15.332 -3.824 11.047 1.00 84.19 102 GLU A N 1
ATOM 789 C CA . GLU A 1 102 ? -15.815 -4.564 12.234 1.00 84.19 102 GLU A CA 1
ATOM 790 C C . GLU A 1 102 ? -17.095 -3.972 12.849 1.00 84.19 102 GLU A C 1
ATOM 792 O O . GLU A 1 102 ? -17.760 -4.645 13.633 1.00 84.19 102 GLU A O 1
ATOM 797 N N . SER A 1 103 ? -17.463 -2.729 12.516 1.00 87.88 103 SER A N 1
ATOM 798 C CA . SER A 1 103 ? -18.635 -2.069 13.100 1.00 87.88 103 SER A CA 1
ATOM 799 C C . SER A 1 103 ? -19.920 -2.808 12.726 1.00 87.88 103 SER A C 1
ATOM 801 O O . SER A 1 103 ? -20.312 -2.847 11.558 1.00 87.88 103 SER A O 1
ATOM 803 N N . ALA A 1 104 ? -20.621 -3.337 13.733 1.00 89.25 104 ALA A N 1
ATOM 804 C CA . ALA A 1 104 ? -21.914 -3.993 13.554 1.00 89.25 104 ALA A CA 1
ATOM 805 C C . ALA A 1 104 ? -22.935 -3.063 12.875 1.00 89.25 104 ALA A C 1
ATOM 807 O O . ALA A 1 104 ? -23.675 -3.495 11.989 1.00 89.25 104 ALA A O 1
ATOM 808 N N . TYR A 1 105 ? -22.925 -1.772 13.227 1.00 91.56 105 TYR A N 1
ATOM 809 C CA . TYR A 1 105 ? -23.784 -0.773 12.597 1.00 91.56 105 TYR A CA 1
ATOM 810 C C . TYR A 1 105 ? -23.461 -0.572 11.105 1.00 91.56 105 TYR A C 1
ATOM 812 O O . TYR A 1 105 ? -24.377 -0.610 10.280 1.00 91.56 105 TYR A O 1
ATOM 820 N N . LEU A 1 106 ? -22.178 -0.434 10.729 1.00 91.38 106 LEU A N 1
ATOM 821 C CA . LEU A 1 106 ? -21.774 -0.344 9.316 1.00 91.38 106 LEU A CA 1
ATOM 822 C C . LEU A 1 106 ? -22.163 -1.610 8.544 1.00 91.38 106 LEU A C 1
ATOM 824 O O . LEU A 1 106 ? -22.794 -1.507 7.493 1.00 91.38 106 LEU A O 1
ATOM 828 N N . ARG A 1 107 ? -21.825 -2.795 9.074 1.00 91.12 107 ARG A N 1
ATOM 829 C CA . ARG A 1 107 ? -22.147 -4.095 8.460 1.00 91.12 107 ARG A CA 1
ATOM 830 C C . ARG A 1 107 ? -23.639 -4.197 8.158 1.00 91.12 107 ARG A C 1
ATOM 832 O O . ARG A 1 107 ? -24.019 -4.494 7.032 1.00 91.12 107 ARG A O 1
ATOM 839 N N . ARG A 1 108 ? -24.490 -3.862 9.132 1.00 91.06 108 ARG A N 1
ATOM 840 C CA . ARG A 1 108 ? -25.952 -3.870 8.981 1.00 91.06 108 ARG A CA 1
ATOM 841 C C . ARG A 1 108 ? -26.424 -2.935 7.867 1.00 91.06 108 ARG A C 1
ATOM 843 O O . ARG A 1 108 ? -27.218 -3.351 7.026 1.00 91.06 108 ARG A O 1
ATO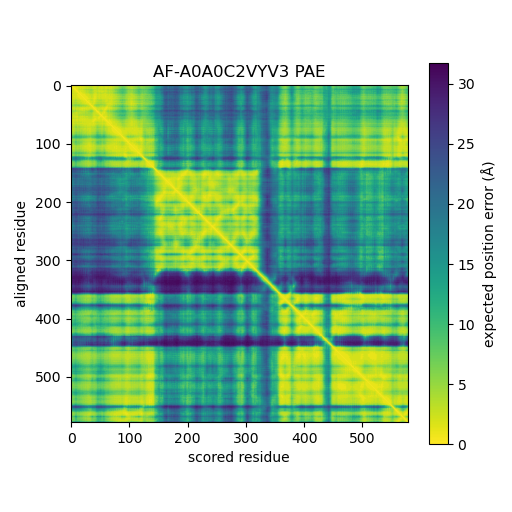M 850 N N . LYS A 1 109 ? -25.934 -1.690 7.841 1.00 93.06 109 LYS A N 1
ATOM 851 C CA . LYS A 1 109 ? -26.299 -0.695 6.815 1.00 93.06 109 LYS A CA 1
ATOM 852 C C . LYS A 1 109 ? -25.870 -1.134 5.415 1.00 93.06 109 LYS A C 1
ATOM 854 O O . LYS A 1 109 ? -26.674 -1.055 4.488 1.00 93.06 109 LYS A O 1
ATOM 859 N N . MET A 1 110 ? -24.654 -1.664 5.282 1.00 93.19 110 MET A N 1
ATOM 860 C CA . MET A 1 110 ? -24.138 -2.224 4.031 1.00 93.19 110 MET A CA 1
ATOM 861 C C . MET A 1 110 ? -24.999 -3.405 3.563 1.00 93.19 110 MET A C 1
ATOM 863 O O . MET A 1 110 ? -25.503 -3.382 2.443 1.00 93.19 110 MET A O 1
ATOM 867 N N . THR A 1 111 ? -25.251 -4.395 4.425 1.00 93.06 111 THR A N 1
ATOM 868 C CA . THR A 1 111 ? -26.082 -5.564 4.090 1.00 93.06 111 THR A CA 1
ATOM 869 C C . THR A 1 111 ? -27.505 -5.164 3.698 1.00 93.06 111 THR A C 1
ATOM 871 O O . THR A 1 111 ? -28.050 -5.697 2.736 1.00 93.06 111 THR A O 1
ATOM 874 N N . GLN A 1 112 ? -28.105 -4.190 4.388 1.00 92.69 112 GLN A N 1
ATOM 875 C CA . GLN A 1 112 ? -29.447 -3.702 4.069 1.00 92.69 112 GLN A CA 1
ATOM 876 C C . GLN A 1 112 ? -29.511 -3.009 2.699 1.00 92.69 112 GLN A C 1
ATOM 878 O O . GLN A 1 112 ? -30.470 -3.217 1.954 1.00 92.69 112 GLN A O 1
ATOM 883 N N . LEU A 1 113 ? -28.525 -2.171 2.368 1.00 93.06 113 LEU A N 1
ATOM 884 C CA . LEU A 1 113 ? -28.493 -1.440 1.101 1.00 93.06 113 LEU A CA 1
ATOM 885 C C . LEU A 1 113 ? -28.189 -2.368 -0.081 1.00 93.06 113 LEU A C 1
ATOM 887 O O . LEU A 1 113 ? -28.902 -2.355 -1.085 1.00 93.06 113 LEU A O 1
ATOM 891 N N . PHE A 1 114 ? -27.137 -3.175 0.039 1.00 92.75 114 PHE A N 1
ATOM 892 C CA . PHE A 1 114 ? -26.624 -4.002 -1.052 1.00 92.75 114 PHE A CA 1
ATOM 893 C C . PHE A 1 114 ? -27.403 -5.309 -1.225 1.00 92.75 114 PHE A C 1
ATOM 895 O O . PHE A 1 114 ? -27.598 -5.749 -2.356 1.00 92.75 114 PHE A O 1
ATOM 902 N N . GLY A 1 115 ? -27.995 -5.848 -0.153 1.00 90.31 115 GLY A N 1
ATOM 903 C CA . GLY A 1 115 ? -28.895 -7.000 -0.239 1.00 90.31 115 GLY A CA 1
ATOM 904 C C . GLY A 1 115 ? -30.140 -6.733 -1.095 1.00 90.31 115 GLY A C 1
ATOM 905 O O . GLY A 1 115 ? -30.603 -7.625 -1.798 1.00 90.31 115 GLY A O 1
ATOM 906 N N . ARG A 1 116 ? -30.635 -5.484 -1.135 1.00 88.69 116 ARG A N 1
ATOM 907 C CA . ARG A 1 116 ? -31.723 -5.068 -2.050 1.00 88.69 116 ARG A CA 1
ATOM 908 C C . ARG A 1 116 ? -31.336 -5.139 -3.529 1.00 88.69 116 ARG A C 1
ATOM 910 O O . ARG A 1 116 ? -32.218 -5.195 -4.375 1.00 88.69 116 ARG A O 1
ATOM 917 N N . HIS A 1 117 ? -30.039 -5.129 -3.821 1.00 86.88 117 HIS A N 1
ATOM 918 C CA . HIS A 1 117 ? -29.476 -5.223 -5.165 1.00 86.88 117 HIS A CA 1
ATOM 919 C C . HIS A 1 117 ? -28.970 -6.643 -5.478 1.00 86.88 117 HIS A C 1
ATOM 921 O O . HIS A 1 117 ? -28.275 -6.833 -6.468 1.00 86.88 117 HIS A O 1
ATOM 927 N N . GLY A 1 118 ? -29.281 -7.636 -4.633 1.00 87.81 118 GLY A N 1
ATOM 928 C CA . GLY A 1 118 ? -28.822 -9.017 -4.809 1.00 87.81 118 GLY A CA 1
ATOM 929 C C . GLY A 1 118 ? -27.340 -9.243 -4.487 1.00 87.81 118 GLY A C 1
ATOM 930 O O . GLY A 1 118 ? -26.825 -10.326 -4.748 1.00 87.81 118 GLY A O 1
ATOM 931 N N . VAL A 1 119 ? -26.658 -8.251 -3.905 1.00 91.56 119 VAL A N 1
ATOM 932 C CA . VAL A 1 119 ? -25.231 -8.325 -3.574 1.00 91.56 119 VAL A CA 1
ATOM 933 C C . VAL A 1 119 ? -25.051 -8.804 -2.136 1.00 91.56 119 VAL A C 1
ATOM 935 O O . VAL A 1 119 ? -25.635 -8.250 -1.200 1.00 91.56 119 VAL A O 1
ATOM 938 N N . ILE A 1 120 ? -24.216 -9.824 -1.946 1.00 90.44 120 ILE A N 1
ATOM 939 C CA . ILE A 1 120 ? -23.964 -10.428 -0.635 1.00 90.44 120 ILE A CA 1
ATOM 940 C C . ILE A 1 120 ? -22.750 -9.757 0.012 1.00 90.44 120 ILE A C 1
ATOM 942 O O . ILE A 1 120 ? -21.641 -9.793 -0.523 1.00 90.44 120 ILE A O 1
ATOM 946 N N . VAL A 1 121 ? -22.946 -9.172 1.194 1.00 90.62 121 VAL A N 1
ATOM 947 C CA . VAL A 1 121 ? -21.848 -8.615 1.994 1.00 90.62 121 VAL A CA 1
ATOM 948 C C . VAL A 1 121 ? -21.209 -9.732 2.816 1.00 90.62 121 VAL A C 1
ATOM 950 O O . VAL A 1 121 ? -21.845 -10.317 3.691 1.00 90.62 121 VAL A O 1
ATOM 953 N N . ILE A 1 122 ? -19.946 -10.022 2.527 1.00 87.69 122 ILE A N 1
ATOM 954 C CA . ILE A 1 122 ? -19.126 -11.014 3.213 1.00 87.69 122 ILE A CA 1
ATOM 955 C C . ILE A 1 122 ? -18.297 -10.312 4.282 1.00 87.69 122 ILE A C 1
ATOM 957 O O . ILE A 1 122 ? -17.559 -9.362 4.012 1.00 87.69 122 ILE A O 1
ATOM 961 N N . THR A 1 123 ? -18.390 -10.833 5.500 1.00 80.62 123 THR A N 1
ATOM 962 C CA . THR A 1 123 ? -17.560 -10.436 6.636 1.00 80.62 123 THR A CA 1
ATOM 963 C C . THR A 1 123 ? -16.948 -11.672 7.272 1.00 80.62 123 THR A C 1
ATOM 965 O O . THR A 1 123 ? -17.528 -12.754 7.221 1.00 80.62 123 THR A O 1
ATOM 968 N N . VAL A 1 124 ? -15.808 -11.502 7.923 1.00 72.06 124 VAL A N 1
ATOM 969 C CA . VAL A 1 124 ? -15.176 -12.524 8.764 1.00 72.06 124 VAL A CA 1
ATOM 970 C C . VAL A 1 124 ? -15.538 -12.283 10.233 1.00 72.06 124 VAL A C 1
ATOM 972 O O . VAL A 1 124 ? -15.699 -11.134 10.665 1.00 72.06 124 VAL A O 1
ATOM 975 N N . GLU A 1 125 ? -15.732 -13.379 10.972 1.00 63.78 125 GLU A N 1
ATOM 976 C CA . GLU A 1 125 ? -16.003 -13.363 12.419 1.00 63.78 125 GLU A CA 1
ATOM 977 C C . GLU A 1 125 ? -14.739 -13.042 13.231 1.00 63.78 125 GLU A C 1
ATOM 979 O O . GLU A 1 125 ? -14.820 -12.421 14.289 1.00 63.78 125 GLU A O 1
ATOM 984 N N . GLU A 1 126 ? -13.571 -13.421 12.707 1.00 67.56 126 GLU A N 1
ATOM 985 C CA . GLU A 1 126 ? -12.264 -13.084 13.269 1.00 67.56 126 GLU A CA 1
ATOM 986 C C . GLU A 1 126 ? -11.945 -11.581 13.149 1.00 67.56 126 GLU A C 1
ATOM 988 O O . GLU A 1 126 ? -12.488 -10.866 12.303 1.00 67.56 126 GLU A O 1
ATOM 993 N N . GLN A 1 127 ? -11.026 -11.099 13.996 1.00 67.19 127 GLN A N 1
ATOM 994 C CA . GLN A 1 127 ? -10.595 -9.694 13.997 1.00 67.19 127 GLN A CA 1
ATOM 995 C C . GLN A 1 127 ? -9.960 -9.303 12.655 1.00 67.19 127 GLN A C 1
ATOM 997 O O . GLN A 1 127 ? -8.910 -9.825 12.276 1.00 67.19 127 GLN A O 1
ATOM 1002 N N . THR A 1 128 ? -10.533 -8.315 11.967 1.00 67.19 128 THR A N 1
ATOM 1003 C CA . THR A 1 128 ? -10.067 -7.857 10.648 1.00 67.19 128 THR A CA 1
ATOM 1004 C C . THR A 1 128 ? -8.907 -6.876 10.736 1.00 67.19 128 THR A C 1
ATOM 1006 O O . THR A 1 128 ? -8.249 -6.625 9.731 1.00 67.19 128 THR A O 1
ATOM 1009 N N . LYS A 1 129 ? -8.587 -6.349 11.925 1.00 71.25 129 LYS A N 1
ATOM 1010 C CA . LYS A 1 129 ? -7.434 -5.445 12.132 1.00 71.25 129 LYS A CA 1
ATOM 1011 C C . LYS A 1 129 ? -6.077 -6.056 11.779 1.00 71.25 129 LYS A C 1
ATOM 1013 O O . LYS A 1 129 ? -5.112 -5.318 11.644 1.00 71.25 129 LYS A O 1
ATOM 1018 N N . LYS A 1 130 ? -6.000 -7.383 11.667 1.00 80.06 130 LYS A N 1
ATOM 1019 C CA . LYS A 1 130 ? -4.813 -8.140 11.240 1.00 80.06 130 LYS A CA 1
ATOM 1020 C C . LYS A 1 130 ? -4.974 -8.787 9.859 1.00 80.06 130 LYS A C 1
ATOM 1022 O O . LYS A 1 130 ? -4.073 -9.503 9.426 1.00 80.06 130 LYS A O 1
ATOM 1027 N N . ALA A 1 131 ? -6.102 -8.548 9.180 1.00 82.94 131 ALA A N 1
ATOM 1028 C CA . ALA A 1 131 ? -6.473 -9.247 7.952 1.00 82.94 131 ALA A CA 1
ATOM 1029 C C . ALA A 1 131 ? -5.453 -9.037 6.834 1.00 82.94 131 ALA A C 1
ATOM 1031 O O . ALA A 1 131 ? -5.051 -10.002 6.194 1.00 82.94 131 ALA A O 1
ATOM 1032 N N . ALA A 1 132 ? -4.982 -7.804 6.641 1.00 85.88 132 ALA A N 1
ATOM 1033 C CA . ALA A 1 132 ? -3.988 -7.511 5.619 1.00 85.88 132 ALA A CA 1
ATOM 1034 C C . ALA A 1 132 ? -2.635 -8.182 5.933 1.00 85.88 132 ALA A C 1
ATOM 1036 O O . ALA A 1 132 ? -2.065 -8.841 5.068 1.00 85.88 132 ALA A O 1
ATOM 1037 N N . ALA A 1 133 ? -2.142 -8.111 7.174 1.00 87.50 133 ALA A N 1
ATOM 1038 C CA . ALA A 1 133 ? -0.867 -8.738 7.539 1.00 87.50 133 ALA A CA 1
ATOM 1039 C C . ALA A 1 133 ? -0.905 -10.278 7.439 1.00 87.50 133 ALA A C 1
ATOM 1041 O O . ALA A 1 133 ? -0.039 -10.877 6.806 1.00 87.50 133 ALA A O 1
ATOM 1042 N N . GLU A 1 134 ? -1.910 -10.945 8.018 1.00 86.19 134 GLU A N 1
ATOM 1043 C CA . GLU A 1 134 ? -2.036 -12.410 7.905 1.00 86.19 134 GLU A CA 1
ATOM 1044 C C . GLU A 1 134 ? -2.368 -12.851 6.476 1.00 86.19 134 GLU A C 1
ATOM 1046 O O . GLU A 1 134 ? -1.820 -13.830 5.967 1.00 86.19 134 GLU A O 1
ATOM 1051 N N . GLY A 1 135 ? -3.241 -12.105 5.804 1.00 85.31 135 GLY A N 1
ATOM 1052 C CA . GLY A 1 135 ? -3.603 -12.327 4.415 1.00 85.31 135 GLY A CA 1
ATOM 1053 C C . GLY A 1 135 ? -2.407 -12.263 3.471 1.00 85.31 135 GLY A C 1
ATOM 1054 O O . GLY A 1 135 ? -2.313 -13.073 2.553 1.00 85.31 135 GLY A O 1
ATOM 1055 N N . ALA A 1 136 ? -1.447 -11.374 3.735 1.00 87.25 136 ALA A N 1
ATOM 1056 C CA . ALA A 1 136 ? -0.199 -11.273 2.986 1.00 87.25 136 ALA A CA 1
ATOM 1057 C C . ALA A 1 136 ? 0.696 -12.513 3.160 1.00 87.25 136 ALA A C 1
ATOM 1059 O O . ALA A 1 136 ? 1.281 -12.990 2.187 1.00 87.25 136 ALA A O 1
ATOM 1060 N N . ILE A 1 137 ? 0.759 -13.085 4.367 1.00 86.00 137 ILE A N 1
ATOM 1061 C CA . ILE A 1 137 ? 1.449 -14.362 4.604 1.00 86.00 137 ILE A CA 1
ATOM 1062 C C . ILE A 1 137 ? 0.766 -15.491 3.819 1.00 86.00 137 ILE A C 1
ATOM 1064 O O . ILE A 1 137 ? 1.436 -16.236 3.104 1.00 86.00 137 ILE A O 1
ATOM 1068 N N . ILE A 1 138 ? -0.568 -15.587 3.881 1.00 81.25 138 ILE A N 1
ATOM 1069 C CA . ILE A 1 138 ? -1.341 -16.601 3.140 1.00 81.25 138 ILE A CA 1
ATOM 1070 C C . ILE A 1 138 ? -1.146 -16.441 1.625 1.00 81.25 138 ILE A C 1
ATOM 1072 O O . ILE A 1 138 ? -0.944 -17.436 0.927 1.00 81.25 138 ILE A O 1
ATOM 1076 N N . TRP A 1 139 ? -1.181 -15.205 1.124 1.00 82.81 139 TRP A N 1
ATOM 1077 C CA . TRP A 1 139 ? -0.918 -14.853 -0.272 1.00 82.81 139 TRP A CA 1
ATOM 1078 C C . TRP A 1 139 ? 0.452 -15.361 -0.729 1.00 82.81 139 TRP A C 1
ATOM 1080 O O . TRP A 1 139 ? 0.547 -16.066 -1.737 1.00 82.81 139 TRP A O 1
ATOM 1090 N N . TYR A 1 140 ? 1.499 -15.064 0.047 1.00 78.56 140 TYR A N 1
ATOM 1091 C CA . TYR A 1 140 ? 2.864 -15.464 -0.281 1.00 78.56 140 TYR A CA 1
ATOM 1092 C C . TYR A 1 140 ? 3.032 -16.983 -0.279 1.00 78.56 140 TYR A C 1
ATOM 1094 O O . TYR A 1 140 ? 3.649 -17.539 -1.187 1.00 78.56 140 TYR A O 1
ATOM 1102 N N . ILE A 1 141 ? 2.461 -17.661 0.720 1.00 75.69 141 ILE A N 1
ATOM 1103 C CA . ILE A 1 141 ? 2.578 -19.112 0.849 1.00 75.69 141 ILE A CA 1
ATOM 1104 C C . ILE A 1 141 ? 1.829 -19.829 -0.270 1.00 75.69 141 ILE A C 1
ATOM 1106 O O . ILE A 1 141 ? 2.372 -20.740 -0.893 1.00 75.69 141 ILE A O 1
ATOM 1110 N N . LYS A 1 142 ? 0.570 -19.452 -0.515 1.00 69.69 142 LYS A N 1
ATOM 1111 C CA . LYS A 1 142 ? -0.261 -20.193 -1.462 1.00 69.69 142 LYS A CA 1
ATOM 1112 C C . LYS A 1 142 ? 0.082 -19.906 -2.922 1.00 69.69 142 LYS A C 1
ATOM 1114 O O . LYS A 1 142 ? -0.370 -20.669 -3.773 1.00 69.69 142 LYS A O 1
ATOM 1119 N N . GLN A 1 143 ? 0.779 -18.800 -3.214 1.00 63.25 143 GLN A N 1
ATOM 1120 C CA . GLN A 1 143 ? 1.083 -18.324 -4.573 1.00 63.25 143 GLN A CA 1
ATOM 1121 C C . GLN A 1 143 ? -0.110 -18.478 -5.543 1.00 63.25 143 GLN A C 1
ATOM 1123 O O . GLN A 1 143 ? 0.058 -18.841 -6.702 1.00 63.25 143 GLN A O 1
ATOM 1128 N N . SER A 1 144 ? -1.347 -18.267 -5.069 1.00 52.38 144 SER A N 1
ATOM 1129 C CA . SER A 1 144 ? -2.553 -18.718 -5.792 1.00 52.38 144 SER A CA 1
ATOM 1130 C C . SER A 1 144 ? -2.938 -17.851 -6.988 1.00 52.38 144 SER A C 1
ATOM 1132 O O . SER A 1 144 ? -3.925 -18.148 -7.656 1.00 52.38 144 SER A O 1
ATOM 1134 N N . VAL A 1 145 ? -2.193 -16.778 -7.242 1.00 55.97 145 VAL A N 1
ATOM 1135 C CA . VAL A 1 145 ? -2.417 -15.881 -8.371 1.00 55.97 145 VAL A CA 1
ATOM 1136 C C . VAL A 1 145 ? -1.804 -16.512 -9.619 1.00 55.97 145 VAL A C 1
ATOM 1138 O O . VAL A 1 145 ? -0.585 -16.594 -9.741 1.00 55.97 145 VAL A O 1
ATOM 1141 N N . VAL A 1 146 ? -2.655 -16.922 -10.558 1.00 56.69 146 VAL A N 1
ATOM 1142 C CA . VAL A 1 146 ? -2.238 -17.511 -11.846 1.00 56.69 146 VAL A CA 1
ATOM 1143 C C . VAL A 1 146 ? -1.972 -16.476 -12.937 1.00 56.69 146 VAL A C 1
ATOM 1145 O O . VAL A 1 146 ? -1.224 -16.759 -13.869 1.00 56.69 146 VAL A O 1
ATOM 1148 N N . ALA A 1 147 ? -2.572 -15.288 -12.828 1.00 62.47 147 ALA A N 1
ATOM 1149 C CA . ALA A 1 147 ? -2.450 -14.239 -13.826 1.00 62.47 147 ALA A CA 1
ATOM 1150 C C . ALA A 1 147 ? -2.564 -12.837 -13.212 1.00 62.47 147 ALA A C 1
ATOM 1152 O O . ALA A 1 147 ? -3.075 -12.631 -12.108 1.00 62.47 147 ALA A O 1
ATOM 1153 N N . ARG A 1 148 ? -2.040 -11.853 -13.932 1.00 72.56 148 ARG A N 1
ATOM 1154 C CA . ARG A 1 148 ? -2.080 -10.433 -13.587 1.00 72.56 148 ARG A CA 1
ATOM 1155 C C . ARG A 1 148 ? -2.590 -9.650 -14.789 1.00 72.56 148 ARG A C 1
ATOM 1157 O O . ARG A 1 148 ? -2.239 -9.974 -15.916 1.00 72.56 148 ARG A O 1
ATOM 1164 N N . ILE A 1 149 ? -3.341 -8.580 -14.567 1.00 76.31 149 ILE A N 1
ATOM 1165 C CA . ILE A 1 149 ? -3.775 -7.688 -15.649 1.00 76.31 149 ILE A CA 1
ATOM 1166 C C . ILE A 1 149 ? -2.875 -6.457 -15.692 1.00 76.31 149 ILE A C 1
ATOM 1168 O O . ILE A 1 149 ? -2.642 -5.805 -14.674 1.00 76.31 149 ILE A O 1
ATOM 1172 N N . ALA A 1 150 ? -2.381 -6.092 -16.872 1.00 81.81 150 ALA A N 1
ATOM 1173 C CA . ALA A 1 150 ? -1.647 -4.850 -17.055 1.00 81.81 150 ALA A CA 1
ATOM 1174 C C . ALA A 1 150 ? -2.556 -3.637 -16.772 1.00 81.81 150 ALA A C 1
ATOM 1176 O O . ALA A 1 150 ? -3.533 -3.399 -17.481 1.00 81.81 150 ALA A O 1
ATOM 1177 N N . ARG A 1 151 ? -2.243 -2.830 -15.753 1.00 77.56 151 ARG A N 1
ATOM 1178 C CA . ARG A 1 151 ? -3.055 -1.650 -15.372 1.00 77.56 151 ARG A CA 1
ATOM 1179 C C . ARG A 1 151 ? -2.904 -0.478 -16.328 1.00 77.56 151 ARG A C 1
ATOM 1181 O O . ARG A 1 151 ? -3.760 0.404 -16.378 1.00 77.56 151 ARG A O 1
ATOM 1188 N N . VAL A 1 152 ? -1.789 -0.454 -17.042 1.00 84.81 152 VAL A N 1
ATOM 1189 C CA . VAL A 1 152 ? -1.355 0.647 -17.893 1.00 84.81 152 VAL A CA 1
ATOM 1190 C C . VAL A 1 152 ? -0.707 0.093 -19.151 1.00 84.81 152 VAL A C 1
ATOM 1192 O O . VAL A 1 152 ? -0.253 -1.051 -19.175 1.00 84.81 152 VAL A O 1
ATOM 1195 N N . THR A 1 153 ? -0.635 0.913 -20.196 1.00 93.25 153 THR A N 1
ATOM 1196 C CA . THR A 1 153 ? 0.107 0.537 -21.398 1.00 93.25 153 THR A CA 1
ATOM 1197 C C . THR A 1 153 ? 1.583 0.861 -21.198 1.00 93.25 153 THR A C 1
ATOM 1199 O O . THR A 1 153 ? 1.944 2.014 -20.959 1.00 93.25 153 THR A O 1
ATOM 1202 N N . LEU A 1 154 ? 2.440 -0.150 -21.317 1.00 94.31 154 LEU A N 1
ATOM 1203 C CA . LEU A 1 154 ? 3.890 -0.017 -21.286 1.00 94.31 154 LEU A CA 1
ATOM 1204 C C . LEU A 1 154 ? 4.445 0.065 -22.699 1.00 94.31 154 LEU A C 1
ATOM 1206 O O . LEU A 1 154 ? 4.042 -0.680 -23.595 1.00 94.31 154 LEU A O 1
ATOM 1210 N N . GLY A 1 155 ? 5.425 0.937 -22.885 1.00 94.69 155 GLY A N 1
ATOM 1211 C CA . GLY A 1 155 ? 6.112 1.054 -24.158 1.00 94.69 155 GLY A CA 1
ATOM 1212 C C . GLY A 1 155 ? 7.477 1.698 -24.031 1.00 94.69 155 GLY A C 1
ATOM 1213 O O . GLY A 1 155 ? 7.896 2.108 -22.951 1.00 94.69 155 GLY A O 1
ATOM 1214 N N . LYS A 1 156 ? 8.170 1.802 -25.157 1.00 92.94 156 LYS A N 1
ATOM 1215 C CA . LYS A 1 156 ? 9.460 2.482 -25.264 1.00 92.94 156 LYS A CA 1
ATOM 1216 C C . LYS A 1 156 ? 9.447 3.522 -26.378 1.00 92.94 156 LYS A C 1
ATOM 1218 O O . LYS A 1 156 ? 8.554 3.556 -27.228 1.00 92.94 156 LYS A O 1
ATOM 1223 N N . HIS A 1 157 ? 10.461 4.375 -26.359 1.00 89.88 157 HIS A N 1
ATOM 1224 C CA . HIS A 1 157 ? 10.716 5.347 -27.418 1.00 89.88 157 HIS A CA 1
ATOM 1225 C C . HIS A 1 157 ? 11.351 4.670 -28.631 1.00 89.88 157 HIS A C 1
ATOM 1227 O O . HIS A 1 157 ? 12.277 3.876 -28.483 1.00 89.88 157 HIS A O 1
ATOM 1233 N N . GLU A 1 158 ? 10.866 5.000 -29.826 1.00 90.06 158 GLU A N 1
ATOM 1234 C CA . GLU A 1 158 ? 11.409 4.498 -31.088 1.00 90.06 158 GLU A CA 1
ATOM 1235 C C . GLU A 1 158 ? 11.532 5.621 -32.127 1.00 90.06 158 GLU A C 1
AT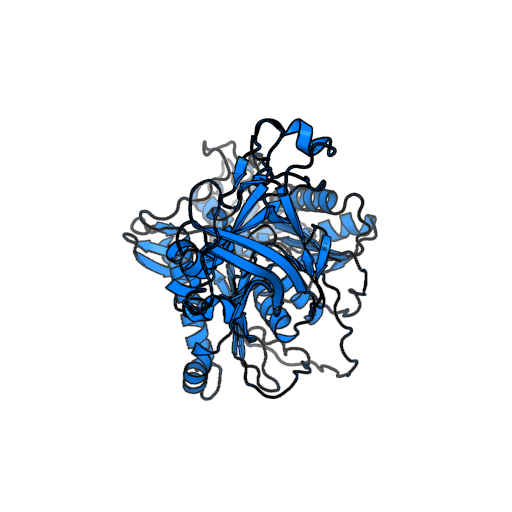OM 1237 O O . GLU A 1 158 ? 10.779 6.602 -32.115 1.00 90.06 158 GLU A O 1
ATOM 1242 N N . TRP A 1 159 ? 12.519 5.465 -33.014 1.00 90.88 159 TRP A N 1
ATOM 1243 C CA . TRP A 1 159 ? 12.855 6.393 -34.093 1.00 90.88 159 TRP A CA 1
ATOM 1244 C C . TRP A 1 159 ? 12.693 5.668 -35.440 1.00 90.88 159 TRP A C 1
ATOM 1246 O O . TRP A 1 159 ? 13.673 5.210 -36.038 1.00 90.88 159 TRP A O 1
ATOM 1256 N N . PRO A 1 160 ? 11.453 5.472 -35.921 1.00 92.25 160 PRO A N 1
ATOM 1257 C CA . PRO A 1 160 ? 11.208 4.814 -37.199 1.00 92.25 160 PRO A CA 1
ATOM 1258 C C . PRO A 1 160 ? 11.820 5.588 -38.370 1.00 92.25 160 PRO A C 1
ATOM 1260 O O . PRO A 1 160 ? 11.904 6.820 -38.351 1.00 92.25 160 PRO A O 1
ATOM 1263 N N . VAL A 1 161 ? 12.156 4.861 -39.436 1.00 94.44 161 VAL A N 1
ATOM 1264 C CA . VAL A 1 161 ? 12.555 5.445 -40.724 1.00 94.44 161 VAL A CA 1
ATOM 1265 C C . VAL A 1 161 ? 11.413 6.295 -41.287 1.00 94.44 161 VAL A C 1
ATOM 1267 O O . VAL A 1 161 ? 10.246 5.900 -41.257 1.00 94.44 161 VAL A O 1
ATOM 1270 N N . TYR A 1 162 ? 11.737 7.476 -41.807 1.00 95.38 162 TYR A N 1
ATOM 1271 C CA . TYR A 1 162 ? 10.770 8.372 -42.424 1.00 95.38 162 TYR A CA 1
ATOM 1272 C C . TYR A 1 162 ? 10.189 7.759 -43.707 1.00 95.38 162 TYR A C 1
ATOM 1274 O O . TYR A 1 162 ? 10.878 7.647 -44.718 1.00 95.38 162 TYR A O 1
ATOM 1282 N N . ASN A 1 163 ? 8.897 7.425 -43.690 1.00 95.19 163 ASN A N 1
ATOM 1283 C CA . ASN A 1 163 ? 8.154 7.017 -44.874 1.00 95.19 163 ASN A CA 1
ATOM 1284 C C . ASN A 1 163 ? 7.295 8.183 -45.412 1.00 95.19 163 ASN A C 1
ATOM 1286 O O . ASN A 1 163 ? 6.311 8.553 -44.771 1.00 95.19 163 ASN A O 1
ATOM 1290 N N . PRO A 1 164 ? 7.590 8.749 -46.599 1.00 94.25 164 PRO A N 1
ATOM 1291 C CA . PRO A 1 164 ? 6.800 9.843 -47.170 1.00 94.25 164 PRO A CA 1
ATOM 1292 C C . PRO A 1 164 ? 5.375 9.434 -47.575 1.00 94.25 164 PRO A C 1
ATOM 1294 O O . PRO A 1 164 ? 4.526 10.309 -47.748 1.00 94.25 164 PRO A O 1
ATOM 1297 N N . LYS A 1 165 ? 5.099 8.131 -47.731 1.00 95.88 165 LYS A N 1
ATOM 1298 C CA . LYS A 1 165 ? 3.763 7.613 -48.064 1.00 95.88 165 LYS A CA 1
ATOM 1299 C C . LYS A 1 165 ? 2.844 7.530 -46.843 1.00 95.88 165 LYS A C 1
ATOM 1301 O O . LYS A 1 165 ? 1.630 7.489 -47.007 1.00 95.88 165 LYS A O 1
ATOM 1306 N N . ASP A 1 166 ? 3.400 7.549 -45.633 1.00 94.19 166 ASP A N 1
ATOM 1307 C CA . ASP A 1 166 ? 2.632 7.482 -44.392 1.00 94.19 166 ASP A CA 1
ATOM 1308 C C . ASP A 1 166 ? 2.077 8.885 -44.024 1.00 94.19 166 ASP A C 1
ATOM 1310 O O . ASP A 1 166 ? 2.846 9.844 -43.857 1.00 94.19 166 ASP A O 1
ATOM 1314 N N . PRO A 1 167 ? 0.743 9.065 -43.915 1.00 93.62 167 PRO A N 1
ATOM 1315 C CA . PRO A 1 167 ? 0.136 10.343 -43.537 1.00 93.62 167 PRO A CA 1
ATOM 1316 C C . PRO A 1 167 ? 0.594 10.884 -42.174 1.00 93.62 167 PRO A C 1
ATOM 1318 O O . PRO A 1 167 ? 0.795 12.094 -42.046 1.00 93.62 167 PRO A O 1
ATOM 1321 N N . GLU A 1 168 ? 0.796 10.029 -41.171 1.00 92.31 168 GLU A N 1
ATOM 1322 C CA . GLU A 1 168 ? 1.244 10.442 -39.835 1.00 92.31 168 GLU A CA 1
ATOM 1323 C C . GLU A 1 168 ? 2.702 10.902 -39.846 1.00 92.31 168 GLU A C 1
ATOM 1325 O O . GLU A 1 168 ? 3.054 11.872 -39.163 1.00 92.31 168 GLU A O 1
ATOM 1330 N N . HIS A 1 169 ? 3.529 10.276 -40.687 1.00 94.31 169 HIS A N 1
ATOM 1331 C CA . HIS A 1 169 ? 4.897 10.723 -40.934 1.00 94.31 169 HIS A CA 1
ATOM 1332 C C . HIS A 1 169 ? 4.924 12.084 -41.640 1.00 94.31 169 HIS A C 1
ATOM 1334 O O . HIS A 1 169 ? 5.710 12.959 -41.272 1.00 94.31 169 HIS A O 1
ATOM 1340 N N . ARG A 1 170 ? 4.039 12.318 -42.621 1.00 93.69 170 ARG A N 1
ATOM 1341 C CA . ARG A 1 170 ? 3.930 13.622 -43.304 1.00 93.69 170 ARG A CA 1
ATOM 1342 C C . ARG A 1 170 ? 3.545 14.751 -42.350 1.00 93.69 170 ARG A C 1
ATOM 1344 O O . ARG A 1 170 ? 4.168 15.810 -42.411 1.00 93.69 170 ARG A O 1
ATOM 1351 N N . LYS A 1 171 ? 2.608 14.514 -41.425 1.00 93.56 171 LYS A N 1
ATOM 1352 C CA . LYS A 1 171 ? 2.239 15.488 -40.375 1.00 93.56 171 LYS A CA 1
ATOM 1353 C C . LYS A 1 171 ? 3.422 15.872 -39.473 1.00 93.56 171 LYS A C 1
ATOM 1355 O O . LYS A 1 171 ? 3.441 16.967 -38.923 1.00 93.56 171 LYS A O 1
ATOM 1360 N N . ARG A 1 172 ? 4.422 14.992 -39.351 1.00 94.06 172 ARG A N 1
ATOM 1361 C CA . ARG A 1 172 ? 5.633 15.162 -38.526 1.00 94.06 172 ARG A CA 1
ATOM 1362 C C . ARG A 1 172 ? 6.897 15.390 -39.350 1.00 94.06 172 ARG A C 1
ATOM 1364 O O . ARG A 1 172 ? 8.005 15.289 -38.839 1.00 94.06 172 ARG A O 1
ATOM 1371 N N . LYS A 1 173 ? 6.760 15.756 -40.629 1.00 92.00 173 LYS A N 1
ATOM 1372 C CA . LYS A 1 173 ? 7.907 16.035 -41.508 1.00 92.00 173 LYS A CA 1
ATOM 1373 C C . LYS A 1 173 ? 8.830 17.119 -40.938 1.00 92.00 173 LYS A C 1
ATOM 1375 O O . LYS A 1 173 ? 10.016 17.101 -41.239 1.00 92.00 173 LYS A O 1
ATOM 1380 N N . TRP A 1 174 ? 8.303 18.045 -40.137 1.00 92.44 174 TRP A N 1
ATOM 1381 C CA . TRP A 1 174 ? 9.084 19.106 -39.497 1.00 92.44 174 TRP A CA 1
ATOM 1382 C C . TRP A 1 174 ? 10.076 18.578 -38.447 1.00 92.44 174 TRP A C 1
ATOM 1384 O O . TRP A 1 174 ? 11.106 19.204 -38.241 1.00 92.44 174 TRP A O 1
ATOM 1394 N N . SER A 1 175 ? 9.800 17.427 -37.820 1.00 92.19 175 SER A N 1
ATOM 1395 C CA . SER A 1 175 ? 10.636 16.847 -36.762 1.00 92.19 175 SER A CA 1
ATOM 1396 C C . SER A 1 175 ? 11.600 15.776 -37.275 1.00 92.19 175 SER A C 1
ATOM 1398 O O . SER A 1 175 ? 12.202 15.068 -36.473 1.00 92.19 175 SER A O 1
ATOM 1400 N N . LYS A 1 176 ? 11.701 15.588 -38.597 1.00 92.44 176 LYS A N 1
ATOM 1401 C CA . LYS A 1 176 ? 12.601 14.598 -39.199 1.00 92.44 176 LYS A CA 1
ATOM 1402 C C . LYS A 1 176 ? 14.058 14.936 -38.873 1.00 92.44 176 LYS A C 1
ATOM 1404 O O . LYS A 1 176 ? 14.464 16.091 -38.976 1.00 92.44 176 LYS A O 1
ATOM 1409 N N . LEU A 1 177 ? 14.841 13.921 -38.534 1.00 90.94 177 LEU A N 1
ATOM 1410 C CA . LEU A 1 177 ? 16.259 14.049 -38.210 1.00 90.94 177 LEU A CA 1
ATOM 1411 C C . LEU A 1 177 ? 17.042 12.990 -38.979 1.00 90.94 177 LEU A C 1
ATOM 1413 O O . LEU A 1 177 ? 16.570 11.865 -39.137 1.00 90.94 177 LEU A O 1
ATOM 1417 N N . THR A 1 178 ? 18.221 13.353 -39.471 1.00 90.50 178 THR A N 1
ATOM 1418 C CA . THR A 1 178 ? 19.172 12.383 -40.020 1.00 90.50 178 THR A CA 1
ATOM 1419 C C . THR A 1 178 ? 19.953 11.791 -38.855 1.00 90.50 178 THR A C 1
ATOM 1421 O O . THR A 1 178 ? 20.611 12.530 -38.122 1.00 90.50 178 THR A O 1
ATOM 1424 N N . ASP A 1 179 ? 19.828 10.484 -38.655 1.00 87.25 179 ASP A N 1
ATOM 1425 C CA . ASP A 1 179 ? 20.549 9.748 -37.619 1.00 87.25 179 ASP A CA 1
ATOM 1426 C C . ASP A 1 179 ? 22.021 9.527 -38.033 1.00 87.25 179 ASP A C 1
ATOM 1428 O O . ASP A 1 179 ? 22.431 9.856 -39.149 1.00 87.25 179 ASP A O 1
ATOM 1432 N N . ILE A 1 180 ? 22.851 9.021 -37.122 1.00 87.25 180 ILE A N 1
ATOM 1433 C CA . ILE A 1 180 ? 24.307 8.874 -37.294 1.00 87.25 180 ILE A CA 1
ATOM 1434 C C . ILE A 1 180 ? 24.649 7.922 -38.456 1.00 87.25 180 ILE A C 1
ATOM 1436 O O . ILE A 1 180 ? 25.663 8.109 -39.128 1.00 87.25 180 ILE A O 1
ATOM 1440 N N . ASP A 1 181 ? 23.776 6.950 -38.727 1.00 86.69 181 ASP A N 1
ATOM 1441 C CA . ASP A 1 181 ? 23.846 6.025 -39.867 1.00 86.69 181 ASP A CA 1
ATOM 1442 C C . ASP A 1 181 ? 23.444 6.674 -41.211 1.00 86.69 181 ASP A C 1
ATOM 1444 O O . ASP A 1 181 ? 23.501 6.038 -42.260 1.00 86.69 181 ASP A O 1
ATOM 1448 N N . GLY A 1 182 ? 23.035 7.946 -41.201 1.00 87.75 182 GLY A N 1
ATOM 1449 C CA . GLY A 1 182 ? 22.558 8.682 -42.369 1.00 87.75 182 GLY A CA 1
ATOM 1450 C C . GLY A 1 182 ? 21.098 8.439 -42.731 1.00 87.75 182 GLY A C 1
ATOM 1451 O O . GLY A 1 182 ? 20.600 9.022 -43.698 1.00 87.75 182 GLY A O 1
ATOM 1452 N N . VAL A 1 183 ? 20.383 7.627 -41.955 1.00 90.56 183 VAL A N 1
ATOM 1453 C CA . VAL A 1 183 ? 18.979 7.322 -42.200 1.00 90.56 183 VAL A CA 1
ATOM 1454 C C . VAL A 1 183 ? 18.104 8.441 -41.646 1.00 90.56 183 VAL A C 1
ATOM 1456 O O . VAL A 1 183 ? 18.243 8.893 -40.511 1.00 90.56 183 VAL A O 1
ATOM 1459 N N . LEU A 1 184 ? 17.154 8.896 -42.461 1.00 93.31 184 LEU A N 1
ATOM 1460 C CA . LEU A 1 184 ? 16.179 9.898 -42.050 1.00 93.31 184 LEU A CA 1
ATOM 1461 C C . LEU A 1 184 ? 15.105 9.245 -41.169 1.00 93.31 184 LEU A C 1
ATOM 1463 O O . LEU A 1 184 ? 14.384 8.357 -41.627 1.00 93.31 184 LEU A O 1
ATOM 1467 N N . ARG A 1 185 ? 14.962 9.699 -39.923 1.00 93.81 185 ARG A N 1
ATOM 1468 C CA . ARG A 1 185 ? 14.042 9.143 -38.920 1.00 93.81 185 ARG A CA 1
ATOM 1469 C C . ARG A 1 185 ? 13.093 10.202 -38.368 1.00 93.81 185 ARG A C 1
ATOM 1471 O O . ARG A 1 185 ? 13.369 11.399 -38.437 1.00 93.81 185 ARG A O 1
ATOM 1478 N N . ILE A 1 186 ? 11.965 9.763 -37.813 1.00 94.56 186 ILE A N 1
ATOM 1479 C CA . ILE A 1 186 ? 11.074 10.622 -37.017 1.00 94.56 186 ILE A CA 1
ATOM 1480 C C . ILE A 1 186 ? 11.214 10.228 -35.544 1.00 94.56 186 ILE A C 1
ATOM 1482 O O . ILE A 1 186 ? 10.994 9.061 -35.229 1.00 94.56 186 ILE A O 1
ATOM 1486 N N . PRO A 1 187 ? 11.537 11.156 -34.631 1.00 91.25 187 PRO A N 1
ATOM 1487 C CA . PRO A 1 187 ? 11.611 10.854 -33.209 1.00 91.25 187 PRO A CA 1
ATOM 1488 C C . PRO A 1 187 ? 10.213 10.667 -32.600 1.00 91.25 187 PRO A C 1
ATOM 1490 O O . PRO A 1 187 ? 9.202 11.103 -33.148 1.00 91.25 187 PRO A O 1
ATOM 1493 N N . SER A 1 188 ? 10.160 10.102 -31.394 1.00 90.81 188 SER A N 1
ATOM 1494 C CA . SER A 1 188 ? 8.959 10.131 -30.534 1.00 90.81 188 SER A CA 1
ATOM 1495 C C . SER A 1 188 ? 7.830 9.195 -30.929 1.00 90.81 188 SER A C 1
ATOM 1497 O O . SER A 1 188 ? 6.701 9.393 -30.474 1.00 90.81 188 SER A O 1
ATOM 1499 N N . LYS A 1 189 ? 8.118 8.123 -31.677 1.00 93.56 189 LYS A N 1
ATOM 1500 C CA . LYS A 1 189 ? 7.156 7.028 -31.826 1.00 93.56 189 LYS A CA 1
ATOM 1501 C C . LYS A 1 189 ? 7.039 6.272 -30.506 1.00 93.56 189 LYS A C 1
ATOM 1503 O O . LYS A 1 189 ? 8.040 6.036 -29.825 1.00 93.56 189 LYS A O 1
ATOM 1508 N N . PHE A 1 190 ? 5.809 5.929 -30.137 1.00 95.06 190 PHE A N 1
ATOM 1509 C CA . PHE A 1 190 ? 5.535 5.106 -28.968 1.00 95.06 190 PHE A CA 1
ATOM 1510 C C . PHE A 1 190 ? 5.416 3.648 -29.409 1.00 95.06 190 PHE A C 1
ATOM 1512 O O . PHE A 1 190 ? 4.436 3.251 -30.041 1.00 95.06 190 PHE A O 1
ATOM 1519 N N . ARG A 1 191 ? 6.441 2.850 -29.107 1.00 95.25 191 ARG A N 1
ATOM 1520 C CA . ARG A 1 191 ? 6.446 1.412 -29.376 1.00 95.25 191 ARG A CA 1
ATOM 1521 C C . ARG A 1 191 ? 5.835 0.695 -28.181 1.00 95.25 191 ARG A C 1
ATOM 1523 O O . ARG A 1 191 ? 6.455 0.620 -27.123 1.00 95.25 191 ARG A O 1
ATOM 1530 N N . VAL A 1 192 ? 4.614 0.200 -28.350 1.00 95.81 192 VAL A N 1
ATOM 1531 C CA . VAL A 1 192 ? 3.893 -0.552 -27.316 1.00 95.81 192 VAL A CA 1
ATOM 1532 C C . VAL A 1 192 ? 4.570 -1.901 -27.092 1.00 95.81 192 VAL A C 1
ATOM 1534 O O . VAL A 1 192 ? 4.833 -2.618 -28.052 1.00 95.81 192 VAL A O 1
ATOM 1537 N N . LEU A 1 193 ? 4.819 -2.231 -25.828 1.00 95.25 193 LEU A N 1
ATOM 1538 C CA . LEU A 1 193 ? 5.342 -3.525 -25.390 1.00 95.25 193 LEU A CA 1
ATOM 1539 C C . LEU A 1 193 ? 4.241 -4.348 -24.710 1.00 95.25 193 LEU A C 1
ATOM 1541 O O . LEU A 1 193 ? 4.091 -5.527 -24.998 1.00 95.25 193 LEU A O 1
ATOM 1545 N N . ILE A 1 194 ? 3.439 -3.723 -23.840 1.00 94.19 194 ILE A N 1
ATOM 1546 C CA . ILE A 1 194 ? 2.322 -4.368 -23.129 1.00 94.19 194 ILE A CA 1
ATOM 1547 C C . ILE A 1 194 ? 1.142 -3.398 -23.130 1.00 94.19 194 ILE A C 1
ATOM 1549 O O . ILE A 1 194 ? 1.318 -2.229 -22.792 1.00 94.19 194 ILE A O 1
ATOM 1553 N N . ARG A 1 195 ? -0.057 -3.843 -23.519 1.00 93.06 195 ARG A N 1
ATOM 1554 C CA . ARG A 1 195 ? -1.258 -2.993 -23.509 1.00 93.06 195 ARG A CA 1
ATOM 1555 C C . ARG A 1 195 ? -1.941 -3.043 -22.147 1.00 93.06 195 ARG A C 1
ATOM 1557 O O . ARG A 1 195 ? -1.935 -4.075 -21.486 1.00 93.06 195 ARG A O 1
ATOM 1564 N N . LYS A 1 196 ? -2.577 -1.941 -21.747 1.00 87.31 196 LYS A N 1
ATOM 1565 C CA . LYS A 1 196 ? -3.529 -1.950 -20.628 1.00 87.31 196 LYS A CA 1
ATOM 1566 C C . LYS A 1 196 ? -4.594 -3.026 -20.879 1.00 87.31 196 LYS A C 1
ATOM 1568 O O . LYS A 1 196 ? -5.083 -3.149 -21.998 1.00 87.31 196 LYS A O 1
ATOM 1573 N N . GLY A 1 197 ? -4.923 -3.803 -19.853 1.00 81.69 197 GLY A N 1
ATOM 1574 C CA . GLY A 1 197 ? -5.843 -4.936 -19.936 1.00 81.69 197 GLY A CA 1
ATOM 1575 C C . GLY A 1 197 ? -5.200 -6.251 -20.386 1.00 81.69 197 GLY A C 1
ATOM 1576 O O . GLY A 1 197 ? -5.866 -7.278 -20.342 1.00 81.69 197 GLY A O 1
ATOM 1577 N N . THR A 1 198 ? -3.925 -6.271 -20.803 1.00 86.44 198 THR A N 1
ATOM 1578 C CA . THR A 1 198 ? -3.254 -7.530 -21.161 1.00 86.44 198 THR A CA 1
ATOM 1579 C C . THR A 1 198 ? -3.163 -8.444 -19.944 1.00 86.44 198 THR A C 1
ATOM 1581 O O . THR A 1 198 ? -2.613 -8.049 -18.915 1.00 86.44 198 THR A O 1
ATOM 1584 N N . ARG A 1 199 ? -3.665 -9.671 -20.091 1.00 82.12 199 ARG A N 1
ATOM 1585 C CA . ARG A 1 199 ? -3.497 -10.752 -19.124 1.00 82.12 199 ARG A CA 1
ATOM 1586 C C . ARG A 1 199 ? -2.087 -11.337 -19.217 1.00 82.12 199 ARG A C 1
ATOM 1588 O O . ARG A 1 199 ? -1.609 -11.653 -20.303 1.00 82.12 199 ARG A O 1
ATOM 1595 N N . ILE A 1 200 ? -1.420 -11.420 -18.074 1.00 82.25 200 ILE A N 1
ATOM 1596 C CA . ILE A 1 200 ? -0.016 -11.795 -17.898 1.00 82.25 200 ILE A CA 1
ATOM 1597 C C . ILE A 1 200 ? 0.024 -13.027 -17.001 1.00 82.25 200 ILE A C 1
ATOM 1599 O O . ILE A 1 200 ? -0.209 -12.926 -15.798 1.00 82.25 200 ILE A O 1
ATOM 1603 N N . GLU A 1 201 ? 0.317 -14.175 -17.596 1.00 79.44 201 GLU A N 1
ATOM 1604 C CA . GLU A 1 201 ? 0.424 -15.468 -16.913 1.00 79.44 201 GLU A CA 1
ATOM 1605 C C . GLU A 1 201 ? 1.887 -15.786 -16.553 1.00 79.44 201 GLU A C 1
ATOM 1607 O O . GLU A 1 201 ? 2.801 -15.020 -16.869 1.00 79.44 201 GLU A O 1
ATOM 1612 N N . SER A 1 202 ? 2.129 -16.897 -15.853 1.00 69.88 202 SER A N 1
ATOM 1613 C CA . SER A 1 202 ? 3.458 -17.261 -15.326 1.00 69.88 202 SER A CA 1
ATOM 1614 C C . SER A 1 202 ? 4.560 -17.414 -16.381 1.00 69.88 202 SER A C 1
ATOM 1616 O O . SER A 1 202 ? 5.733 -17.243 -16.061 1.00 69.88 202 SER A O 1
ATOM 1618 N N . ASP A 1 203 ? 4.203 -17.743 -17.618 1.00 75.75 203 ASP A N 1
ATOM 1619 C CA . ASP A 1 203 ? 5.110 -17.913 -18.758 1.00 75.75 203 ASP A CA 1
ATOM 1620 C C . ASP A 1 203 ? 5.190 -16.665 -19.654 1.00 75.75 203 ASP A C 1
ATOM 1622 O O . ASP A 1 203 ? 5.897 -16.665 -20.663 1.00 75.75 203 ASP A O 1
ATOM 1626 N N . PHE A 1 204 ? 4.501 -15.582 -19.282 1.00 86.00 204 PHE A N 1
ATOM 1627 C CA . PHE A 1 204 ? 4.444 -14.373 -20.087 1.00 86.00 204 PHE A CA 1
ATOM 1628 C C . PHE A 1 204 ? 5.835 -13.775 -20.311 1.00 86.00 204 PHE A C 1
ATOM 1630 O O . PHE A 1 204 ? 6.553 -13.431 -19.363 1.00 86.00 204 PHE A O 1
ATOM 1637 N N . ALA A 1 205 ? 6.161 -13.545 -21.582 1.00 89.56 205 ALA A N 1
ATOM 1638 C CA . ALA A 1 205 ? 7.326 -12.790 -22.009 1.00 89.56 205 ALA A CA 1
ATOM 1639 C C . ALA A 1 205 ? 7.027 -11.977 -23.276 1.00 89.56 205 ALA A C 1
ATOM 1641 O O . ALA A 1 205 ? 6.378 -12.442 -24.209 1.00 89.56 205 ALA A O 1
ATOM 1642 N N . VAL A 1 206 ? 7.554 -10.759 -23.319 1.00 94.44 206 VAL A N 1
ATOM 1643 C CA . VAL A 1 206 ? 7.584 -9.870 -24.478 1.00 94.44 206 VAL A CA 1
ATOM 1644 C C . VAL A 1 206 ? 9.036 -9.572 -24.794 1.00 94.44 206 VAL A C 1
ATOM 1646 O O . VAL A 1 206 ? 9.803 -9.174 -23.918 1.00 94.44 206 VAL A O 1
ATOM 1649 N N . GLN A 1 207 ? 9.401 -9.732 -26.059 1.00 94.12 207 GLN A N 1
ATOM 1650 C CA . GLN A 1 207 ? 10.717 -9.396 -26.574 1.00 94.12 207 GLN A CA 1
ATOM 1651 C C . GLN A 1 207 ? 10.566 -8.406 -27.720 1.00 94.12 207 GLN A C 1
ATOM 1653 O O . GLN A 1 207 ? 9.767 -8.613 -28.630 1.00 94.12 207 GLN A O 1
ATOM 1658 N N . ASP A 1 208 ? 11.331 -7.320 -27.670 1.00 94.31 208 ASP A N 1
ATOM 1659 C CA . ASP A 1 208 ? 11.322 -6.298 -28.707 1.00 94.31 208 ASP A CA 1
ATOM 1660 C C . ASP A 1 208 ? 12.748 -5.900 -29.083 1.00 94.31 208 ASP A C 1
ATOM 1662 O O . ASP A 1 208 ? 13.466 -5.251 -28.310 1.00 94.31 208 ASP A O 1
ATOM 1666 N N . GLN A 1 209 ? 13.154 -6.313 -30.281 1.00 92.56 209 GLN A N 1
ATOM 1667 C CA . GLN A 1 209 ? 14.473 -6.037 -30.828 1.00 92.56 209 GLN A CA 1
ATOM 1668 C C . GLN A 1 209 ? 14.598 -4.562 -31.220 1.00 92.56 209 GLN A C 1
ATOM 1670 O O . GLN A 1 209 ? 13.688 -3.948 -31.778 1.00 92.56 209 GLN A O 1
ATOM 1675 N N . ALA A 1 210 ? 15.753 -3.982 -30.931 1.00 88.56 210 ALA A N 1
ATOM 1676 C CA . ALA A 1 210 ? 16.136 -2.652 -31.358 1.00 88.56 210 ALA A CA 1
ATOM 1677 C C . ALA A 1 210 ? 17.626 -2.603 -31.684 1.00 88.56 210 ALA A C 1
ATOM 1679 O O . ALA A 1 210 ? 18.390 -3.524 -31.408 1.00 88.56 210 ALA A O 1
ATOM 1680 N N . TYR A 1 211 ? 18.026 -1.500 -32.297 1.00 87.12 211 TYR A N 1
ATOM 1681 C CA . TYR A 1 211 ? 19.412 -1.180 -32.582 1.00 87.12 211 TYR A CA 1
ATOM 1682 C C . TYR A 1 211 ? 19.758 0.134 -31.898 1.00 87.12 211 TYR A C 1
ATOM 1684 O O . TYR A 1 211 ? 18.899 0.989 -31.658 1.00 87.12 211 TYR A O 1
ATOM 1692 N N . ARG A 1 212 ? 21.035 0.287 -31.582 1.00 85.06 212 ARG A N 1
ATOM 1693 C CA . ARG A 1 212 ? 21.605 1.537 -31.109 1.00 85.06 212 ARG A CA 1
ATOM 1694 C C . ARG A 1 212 ? 22.815 1.876 -31.949 1.00 85.06 212 ARG A C 1
ATOM 1696 O O . ARG A 1 212 ? 23.607 0.994 -32.263 1.00 85.06 212 ARG A O 1
ATOM 1703 N N . THR A 1 213 ? 22.958 3.157 -32.249 1.00 88.12 213 THR A N 1
ATOM 1704 C CA . THR A 1 213 ? 24.120 3.737 -32.914 1.00 88.12 213 THR A CA 1
ATOM 1705 C C . THR A 1 213 ? 24.821 4.719 -31.974 1.00 88.12 213 THR A C 1
ATOM 1707 O O . THR A 1 213 ? 24.199 5.312 -31.088 1.00 88.12 213 THR A O 1
ATOM 1710 N N . SER A 1 214 ? 26.134 4.870 -32.127 1.00 88.62 214 SER A N 1
ATOM 1711 C CA . SER A 1 214 ? 26.933 5.849 -31.384 1.00 88.62 214 SER A CA 1
ATOM 1712 C C . SER A 1 214 ? 28.171 6.265 -32.174 1.00 88.62 214 SER A C 1
ATOM 1714 O O . SER A 1 214 ? 28.718 5.468 -32.932 1.00 88.62 214 SER A O 1
ATOM 1716 N N . ARG A 1 215 ? 28.655 7.497 -31.968 1.00 87.88 215 ARG A N 1
ATOM 1717 C CA . ARG A 1 215 ? 29.926 7.969 -32.551 1.00 87.88 215 ARG A CA 1
ATOM 1718 C C . ARG A 1 215 ? 31.144 7.354 -31.870 1.00 87.88 215 ARG A C 1
ATOM 1720 O O . ARG A 1 215 ? 32.164 7.146 -32.516 1.00 87.88 215 ARG A O 1
ATOM 1727 N N . THR A 1 216 ? 31.045 7.072 -30.572 1.00 86.75 216 THR A N 1
ATOM 1728 C CA . THR A 1 216 ? 32.131 6.461 -29.803 1.00 86.75 216 THR A CA 1
ATOM 1729 C C . THR A 1 216 ? 31.728 5.074 -29.324 1.00 86.75 216 THR A C 1
ATOM 1731 O O . THR A 1 216 ? 30.566 4.824 -28.982 1.00 86.75 216 THR A O 1
ATOM 1734 N N . LEU A 1 217 ? 32.706 4.167 -29.292 1.00 84.81 217 LEU A N 1
ATOM 1735 C CA . LEU A 1 217 ? 32.514 2.826 -28.755 1.00 84.81 217 LEU A CA 1
ATOM 1736 C C . LEU A 1 217 ? 32.178 2.888 -27.257 1.00 84.81 217 LEU A C 1
ATOM 1738 O O . LEU A 1 217 ? 31.289 2.182 -26.803 1.00 84.81 217 LEU A O 1
ATOM 1742 N N . GLN A 1 218 ? 32.815 3.783 -26.496 1.00 84.44 218 GLN A N 1
ATOM 1743 C CA . GLN A 1 218 ? 32.576 3.914 -25.056 1.00 84.44 218 GLN A CA 1
ATOM 1744 C C . GLN A 1 218 ? 31.099 4.216 -24.733 1.00 84.44 218 GLN A C 1
ATOM 1746 O O . GLN A 1 218 ? 30.494 3.487 -23.949 1.00 84.44 218 GLN A O 1
ATOM 1751 N N . ASP A 1 219 ? 30.485 5.198 -25.402 1.00 82.81 219 ASP A N 1
ATOM 1752 C CA . ASP A 1 219 ? 29.075 5.568 -25.176 1.00 82.81 219 ASP A CA 1
ATOM 1753 C C . ASP A 1 219 ? 28.099 4.434 -25.535 1.00 82.81 219 ASP A C 1
ATOM 1755 O O . ASP A 1 219 ? 27.004 4.313 -24.962 1.00 82.81 219 ASP A O 1
ATOM 1759 N N . LEU A 1 220 ? 28.478 3.610 -26.521 1.00 83.75 220 LEU A N 1
ATOM 1760 C CA . LEU A 1 220 ? 27.694 2.454 -26.936 1.00 83.75 220 LEU A CA 1
ATOM 1761 C C . LEU A 1 220 ? 27.723 1.363 -25.865 1.00 83.75 220 LEU A C 1
ATOM 1763 O O . LEU A 1 220 ? 26.677 0.780 -25.586 1.00 83.75 220 LEU A O 1
ATOM 1767 N N . LEU A 1 221 ? 28.899 1.122 -25.274 1.00 83.12 221 LEU A N 1
ATOM 1768 C CA . LEU A 1 221 ? 29.148 -0.019 -24.401 1.00 83.12 221 LEU A CA 1
ATOM 1769 C C . LEU A 1 221 ? 28.797 0.231 -22.926 1.00 83.12 221 LEU A C 1
ATOM 1771 O O . LEU A 1 221 ? 28.221 -0.659 -22.309 1.00 83.12 221 LEU A O 1
ATOM 1775 N N . THR A 1 222 ? 29.122 1.397 -22.348 1.00 73.44 222 THR A N 1
ATOM 1776 C CA . THR A 1 222 ? 29.034 1.595 -20.880 1.00 73.44 222 THR A CA 1
ATOM 1777 C C . THR A 1 222 ? 27.881 2.474 -20.409 1.00 73.44 222 THR A C 1
ATOM 1779 O O . THR A 1 222 ? 27.373 2.275 -19.310 1.00 73.44 222 THR A O 1
ATOM 1782 N N . ASP A 1 223 ? 27.416 3.420 -21.227 1.00 70.44 223 ASP A N 1
ATOM 1783 C CA . ASP A 1 223 ? 26.351 4.362 -20.842 1.00 70.44 223 ASP A CA 1
ATOM 1784 C C . ASP A 1 223 ? 24.976 3.993 -21.412 1.00 70.44 223 ASP A C 1
ATOM 1786 O O . ASP A 1 223 ? 24.083 4.840 -21.550 1.00 70.44 223 ASP A O 1
ATOM 1790 N N . PHE A 1 224 ? 24.769 2.720 -21.765 1.00 81.06 224 PHE A N 1
ATOM 1791 C CA . PHE A 1 224 ? 23.530 2.318 -22.412 1.00 81.06 224 PHE A CA 1
ATOM 1792 C C . PHE A 1 224 ? 22.331 2.316 -21.466 1.00 81.06 224 PHE A C 1
ATOM 1794 O O . PHE A 1 224 ? 22.281 1.600 -20.464 1.00 81.06 224 PHE A O 1
ATOM 1801 N N . LYS A 1 225 ? 21.329 3.122 -21.838 1.00 84.38 225 LYS A N 1
ATOM 1802 C CA . LYS A 1 225 ? 20.029 3.207 -21.180 1.00 84.38 225 LYS A CA 1
ATOM 1803 C C . LYS A 1 225 ? 18.908 3.099 -22.209 1.00 84.38 225 LYS A C 1
ATOM 1805 O O . LYS A 1 225 ? 18.865 3.879 -23.158 1.00 84.38 225 LYS A O 1
ATOM 1810 N N . SER A 1 226 ? 17.975 2.176 -21.991 1.00 88.50 226 SER A N 1
ATOM 1811 C CA . SER A 1 226 ? 16.711 2.108 -22.731 1.00 88.50 226 SER A CA 1
ATOM 1812 C C . SER A 1 226 ? 15.561 2.532 -21.827 1.00 88.50 226 SER A C 1
ATOM 1814 O O . SER A 1 226 ? 15.379 1.981 -20.743 1.00 88.50 226 SER A O 1
ATOM 1816 N N . THR A 1 227 ? 14.792 3.533 -22.246 1.00 90.69 227 THR A N 1
ATOM 1817 C CA . THR A 1 227 ? 13.703 4.081 -21.436 1.00 90.69 227 THR A CA 1
ATOM 1818 C C . THR A 1 227 ? 12.399 3.329 -21.666 1.00 90.69 227 THR A C 1
ATOM 1820 O O . THR A 1 227 ? 11.899 3.272 -22.792 1.00 90.69 227 THR A O 1
ATOM 1823 N N . ILE A 1 228 ? 11.807 2.848 -20.574 1.00 93.31 228 ILE A N 1
ATOM 1824 C CA . ILE A 1 228 ? 10.430 2.358 -20.536 1.00 93.31 228 ILE A CA 1
ATOM 1825 C C . ILE A 1 228 ? 9.530 3.486 -20.030 1.00 93.31 228 ILE A C 1
ATOM 1827 O O . ILE A 1 228 ? 9.827 4.155 -19.036 1.00 93.31 228 ILE A O 1
ATOM 1831 N N . GLY A 1 229 ? 8.434 3.717 -20.742 1.00 91.06 229 GLY A N 1
ATOM 1832 C CA . GLY A 1 229 ? 7.398 4.683 -20.414 1.00 91.06 229 GLY A CA 1
ATOM 1833 C C . GLY A 1 229 ? 6.047 4.018 -20.180 1.00 91.06 229 GLY A C 1
ATOM 1834 O O . GLY A 1 229 ? 5.814 2.869 -20.560 1.00 91.06 229 GLY A O 1
ATOM 1835 N N . VAL A 1 230 ? 5.159 4.785 -19.558 1.00 91.06 230 VAL A N 1
ATOM 1836 C CA . VAL A 1 230 ? 3.785 4.409 -19.227 1.00 91.06 230 VAL A CA 1
ATOM 1837 C C . VAL A 1 230 ? 2.826 5.378 -19.902 1.00 91.06 230 VAL A C 1
ATOM 1839 O O . VAL A 1 230 ? 3.046 6.591 -19.867 1.00 91.06 230 VAL A O 1
ATOM 1842 N N . TYR A 1 231 ? 1.750 4.837 -20.466 1.00 92.44 231 TYR A N 1
ATOM 1843 C CA . TYR A 1 231 ? 0.591 5.591 -20.924 1.00 92.44 231 TYR A CA 1
ATOM 1844 C C . TYR A 1 231 ? -0.658 5.165 -20.140 1.00 92.44 231 TYR A C 1
ATOM 1846 O O . TYR A 1 231 ? -1.042 3.992 -20.167 1.00 92.44 231 TYR A O 1
ATOM 1854 N N . ASP A 1 232 ? -1.276 6.125 -19.445 1.00 82.19 232 ASP A N 1
ATOM 1855 C CA . ASP A 1 232 ? -2.416 5.886 -18.540 1.00 82.19 232 ASP A CA 1
ATOM 1856 C C . ASP A 1 232 ? -3.799 5.978 -19.220 1.00 82.19 232 ASP A C 1
ATOM 1858 O O . ASP A 1 232 ? -4.809 5.639 -18.603 1.00 82.19 232 ASP A O 1
ATOM 1862 N N . GLY A 1 233 ? -3.870 6.450 -20.471 1.00 83.75 233 GLY A N 1
ATOM 1863 C CA . GLY A 1 233 ? -5.131 6.567 -21.213 1.00 83.75 233 GLY A CA 1
ATOM 1864 C C . GLY A 1 233 ? -5.608 5.241 -21.815 1.00 83.75 233 GLY A C 1
ATOM 1865 O O . GLY A 1 233 ? -4.823 4.308 -21.995 1.00 83.75 233 GLY A O 1
ATOM 1866 N N . ASP A 1 234 ? -6.893 5.177 -22.163 1.00 82.06 234 ASP A N 1
ATOM 1867 C CA . ASP A 1 234 ? -7.501 3.983 -22.765 1.00 82.06 234 ASP A CA 1
ATOM 1868 C C . ASP A 1 234 ? -7.190 3.870 -24.269 1.00 82.06 234 ASP A C 1
ATOM 1870 O O . ASP A 1 234 ? -6.880 2.788 -24.770 1.00 82.06 234 ASP A O 1
ATOM 1874 N N . GLU A 1 235 ? -7.172 4.996 -24.989 1.00 90.31 235 GLU A N 1
ATOM 1875 C CA . GLU A 1 235 ? -6.807 5.044 -26.409 1.00 90.31 235 GLU A CA 1
ATOM 1876 C C . GLU A 1 235 ? -5.296 5.219 -26.589 1.00 90.31 235 GLU A C 1
ATOM 1878 O O . GLU A 1 235 ? -4.748 6.316 -26.475 1.00 90.31 235 GLU A O 1
ATOM 1883 N N . VAL A 1 236 ? -4.599 4.118 -26.874 1.00 92.38 236 VAL A N 1
ATOM 1884 C CA . VAL A 1 236 ? -3.135 4.119 -26.978 1.00 92.38 236 VAL A CA 1
ATOM 1885 C C . VAL A 1 236 ? -2.657 4.939 -28.189 1.00 92.38 236 VAL A C 1
ATOM 1887 O O . VAL A 1 236 ? -2.950 4.568 -29.330 1.00 92.38 236 VAL A O 1
ATOM 1890 N N . PRO A 1 237 ? -1.858 6.003 -27.986 1.00 92.56 237 PRO A N 1
ATOM 1891 C CA . PRO A 1 237 ? -1.380 6.845 -29.069 1.00 92.56 237 PRO A CA 1
ATOM 1892 C C . PRO A 1 237 ? -0.253 6.154 -29.838 1.00 92.56 237 PRO A C 1
ATOM 1894 O O . PRO A 1 237 ? 0.532 5.384 -29.287 1.00 92.56 237 PRO A O 1
ATOM 1897 N N . GLN A 1 238 ? -0.106 6.502 -31.116 1.00 93.00 238 GLN A N 1
ATOM 1898 C CA . GLN A 1 238 ? 1.046 6.063 -31.916 1.00 93.00 238 GLN A CA 1
ATOM 1899 C C . GLN A 1 238 ? 2.336 6.830 -31.574 1.00 93.00 238 GLN A C 1
ATOM 1901 O O . GLN A 1 238 ? 3.439 6.348 -31.830 1.00 93.00 238 GLN A O 1
ATOM 1906 N N . TRP A 1 239 ? 2.211 8.035 -31.010 1.00 94.12 239 TRP A N 1
ATOM 1907 C CA . TRP A 1 239 ? 3.319 8.960 -30.771 1.00 94.12 239 TRP A CA 1
ATOM 1908 C C . TRP A 1 239 ? 3.293 9.485 -29.336 1.00 94.12 239 TRP A C 1
ATOM 1910 O O . TRP A 1 239 ? 2.234 9.725 -28.766 1.00 94.12 239 TRP A O 1
ATOM 1920 N N . ILE A 1 240 ? 4.478 9.703 -28.768 1.00 93.31 240 ILE A N 1
ATOM 1921 C CA . ILE A 1 240 ? 4.682 10.269 -27.425 1.00 93.31 240 ILE A CA 1
ATOM 1922 C C . ILE A 1 240 ? 4.322 11.762 -27.378 1.00 93.31 240 ILE A C 1
ATOM 1924 O O . ILE A 1 240 ? 4.013 12.309 -26.316 1.00 93.31 240 ILE A O 1
ATOM 1928 N N . THR A 1 241 ? 4.370 12.426 -28.530 1.00 92.25 241 THR A N 1
ATOM 1929 C CA . THR A 1 241 ? 4.069 13.846 -28.694 1.00 92.25 241 THR A CA 1
ATOM 1930 C C . THR A 1 241 ? 2.917 14.057 -29.669 1.00 92.25 241 THR A C 1
ATOM 1932 O O . THR A 1 241 ? 2.692 13.259 -30.587 1.00 92.25 241 THR A O 1
ATOM 1935 N N . ASP A 1 242 ? 2.229 15.186 -29.523 1.00 91.00 242 ASP A N 1
ATOM 1936 C CA . ASP A 1 242 ? 1.324 15.688 -30.550 1.00 91.00 242 ASP A CA 1
ATOM 1937 C C . ASP A 1 242 ? 2.086 16.066 -31.840 1.00 91.00 242 ASP A C 1
ATOM 1939 O O . ASP A 1 242 ? 3.317 15.979 -31.934 1.00 91.00 242 ASP A O 1
ATOM 1943 N N . THR A 1 243 ? 1.351 16.489 -32.870 1.00 89.88 243 THR A N 1
ATOM 1944 C CA . THR A 1 243 ? 1.932 16.898 -34.160 1.00 89.88 243 THR A CA 1
ATOM 1945 C C . THR A 1 243 ? 2.742 18.193 -34.084 1.00 89.88 243 THR A C 1
ATOM 1947 O O . THR A 1 243 ? 3.394 18.531 -35.065 1.00 89.88 243 THR A O 1
ATOM 1950 N N . LYS A 1 244 ? 2.711 18.918 -32.959 1.00 87.62 244 LYS A N 1
ATOM 1951 C CA . LYS A 1 244 ? 3.490 20.137 -32.696 1.00 87.62 244 LYS A CA 1
ATOM 1952 C C . LYS A 1 244 ? 4.701 19.869 -31.791 1.00 87.62 244 LYS A C 1
ATOM 1954 O O . LYS A 1 244 ? 5.441 20.795 -31.481 1.00 87.62 244 LYS A O 1
ATOM 1959 N N . GLY A 1 245 ? 4.917 18.618 -31.377 1.00 85.44 245 GLY A N 1
ATOM 1960 C CA . GLY A 1 245 ? 6.053 18.202 -30.556 1.00 85.44 245 GLY A CA 1
ATOM 1961 C C . GLY A 1 245 ? 5.818 18.312 -29.050 1.00 85.44 245 GLY A C 1
ATOM 1962 O O . GLY A 1 245 ? 6.726 18.019 -28.274 1.00 85.44 245 GLY A O 1
ATOM 1963 N N . LYS A 1 246 ? 4.612 18.682 -28.602 1.00 91.19 246 LYS A N 1
ATOM 1964 C CA . LYS A 1 246 ? 4.283 18.715 -27.175 1.00 91.19 246 LYS A CA 1
ATOM 1965 C C . LYS A 1 246 ? 4.037 17.293 -26.677 1.00 91.19 246 LYS A C 1
ATOM 1967 O O . LYS A 1 246 ? 3.231 16.558 -27.245 1.00 91.19 246 LYS A O 1
ATOM 1972 N N . ARG A 1 247 ? 4.722 16.896 -25.602 1.00 91.31 247 ARG A N 1
ATOM 1973 C CA . ARG A 1 247 ? 4.535 15.587 -24.955 1.00 91.31 247 ARG A CA 1
ATOM 1974 C C . ARG A 1 247 ? 3.104 15.436 -24.432 1.00 91.31 247 ARG A C 1
ATOM 1976 O O . ARG A 1 247 ? 2.567 16.366 -23.830 1.00 91.31 247 ARG A O 1
ATOM 1983 N N . LEU A 1 248 ? 2.510 14.264 -24.650 1.00 91.56 248 LEU A N 1
ATOM 1984 C CA . LEU A 1 248 ? 1.179 13.934 -24.138 1.00 91.56 248 LEU A CA 1
ATOM 1985 C C . LEU A 1 248 ? 1.192 13.894 -22.605 1.00 91.56 248 LEU A C 1
ATOM 1987 O O . LEU A 1 248 ? 2.098 13.312 -22.005 1.00 91.56 248 LEU A O 1
ATOM 1991 N N . SER A 1 249 ? 0.185 14.497 -21.969 1.00 89.00 249 SER A N 1
ATOM 1992 C CA . SER A 1 249 ? 0.118 14.631 -20.507 1.00 89.00 249 SER A CA 1
ATOM 1993 C C . SER A 1 249 ? -0.010 13.288 -19.788 1.00 89.00 249 SER A C 1
ATOM 1995 O O . SER A 1 249 ? 0.482 13.149 -18.674 1.00 89.00 249 SER A O 1
ATOM 1997 N N . GLN A 1 250 ? -0.612 12.287 -20.433 1.00 89.69 250 GLN A N 1
ATOM 1998 C CA . GLN A 1 250 ? -0.753 10.931 -19.896 1.00 89.69 250 GLN A CA 1
ATOM 1999 C C . GLN A 1 250 ? 0.518 10.073 -20.048 1.00 89.69 250 GLN A C 1
ATOM 2001 O O . GLN A 1 250 ? 0.506 8.907 -19.662 1.00 89.69 250 GLN A O 1
ATOM 2006 N N . MET A 1 251 ? 1.594 10.601 -20.651 1.00 91.06 251 MET A N 1
ATOM 2007 C CA . MET A 1 251 ? 2.821 9.844 -20.908 1.00 91.06 251 MET A CA 1
ATOM 2008 C C . MET A 1 251 ? 3.882 10.095 -19.833 1.00 91.06 251 MET A C 1
ATOM 2010 O O . MET A 1 251 ? 4.560 11.130 -19.834 1.00 91.06 251 MET A O 1
ATOM 2014 N N . ARG A 1 252 ? 4.132 9.100 -18.984 1.00 88.75 252 ARG A N 1
ATOM 2015 C CA . ARG A 1 252 ? 5.099 9.172 -17.879 1.00 88.75 252 ARG A CA 1
ATOM 2016 C C . ARG A 1 252 ? 6.328 8.305 -18.137 1.00 88.75 252 ARG A C 1
ATOM 2018 O O . ARG A 1 252 ? 6.291 7.343 -18.897 1.00 88.75 252 ARG A O 1
ATOM 2025 N N . HIS A 1 253 ? 7.452 8.694 -17.547 1.00 87.31 253 HIS A N 1
ATOM 2026 C CA . HIS A 1 253 ? 8.648 7.851 -17.487 1.00 87.31 253 HIS A CA 1
ATOM 2027 C C . HIS A 1 253 ? 8.446 6.784 -16.402 1.00 87.31 253 HIS A C 1
ATOM 2029 O O . HIS A 1 253 ? 7.903 7.113 -15.349 1.00 87.31 253 HIS A O 1
ATOM 2035 N N . LEU A 1 254 ? 8.836 5.532 -16.673 1.00 84.81 254 LEU A N 1
ATOM 2036 C CA . LEU A 1 254 ? 8.782 4.446 -15.689 1.00 84.81 254 LEU A CA 1
ATOM 2037 C C . LEU A 1 254 ? 10.174 4.098 -15.164 1.00 84.81 254 LEU A C 1
ATOM 2039 O O . LEU A 1 254 ? 10.423 4.179 -13.966 1.00 84.81 254 LEU A O 1
ATOM 2043 N N . CYS A 1 255 ? 11.083 3.690 -16.049 1.00 84.31 255 CYS A N 1
ATOM 2044 C CA . CYS A 1 255 ? 12.441 3.321 -15.666 1.00 84.31 255 CYS A CA 1
ATOM 2045 C C . CYS A 1 255 ? 13.405 3.383 -16.857 1.00 84.31 255 CYS A C 1
ATOM 2047 O O . CYS A 1 255 ? 13.002 3.538 -18.012 1.00 84.31 255 CYS A O 1
ATOM 2049 N N . ASN A 1 256 ? 14.699 3.265 -16.558 1.00 89.25 256 ASN A N 1
ATOM 2050 C CA . ASN A 1 256 ? 15.743 3.086 -17.559 1.00 89.25 256 ASN A CA 1
ATOM 2051 C C . ASN A 1 256 ? 16.384 1.715 -17.354 1.00 89.25 256 ASN A C 1
ATOM 2053 O O . ASN A 1 256 ? 17.016 1.487 -16.323 1.00 89.25 256 ASN A O 1
ATOM 2057 N N . LEU A 1 257 ? 16.245 0.838 -18.342 1.00 89.06 257 LEU A N 1
ATOM 2058 C CA . LEU A 1 257 ? 16.986 -0.415 -18.398 1.00 89.06 257 LEU A CA 1
ATOM 2059 C C . LEU A 1 257 ? 18.440 -0.094 -18.709 1.00 89.06 257 LEU A C 1
ATOM 2061 O O . LEU A 1 257 ? 18.704 0.690 -19.621 1.00 89.06 257 LEU A O 1
ATOM 2065 N N . LYS A 1 258 ? 19.364 -0.689 -17.960 1.00 87.31 258 LYS A N 1
ATOM 2066 C CA . LYS A 1 258 ? 20.805 -0.524 -18.160 1.00 87.31 258 LYS A CA 1
ATOM 2067 C C . LYS A 1 258 ? 21.396 -1.804 -18.730 1.00 87.31 258 LYS A C 1
ATOM 2069 O O . LYS A 1 258 ? 20.901 -2.890 -18.438 1.00 87.31 258 LYS A O 1
ATOM 2074 N N . ALA A 1 259 ? 22.460 -1.669 -19.505 1.00 85.31 259 ALA A N 1
ATOM 2075 C CA . ALA A 1 259 ? 23.322 -2.783 -19.860 1.00 85.31 259 ALA A CA 1
ATOM 2076 C C . ALA A 1 259 ? 24.764 -2.299 -19.941 1.00 85.31 259 ALA A C 1
ATOM 2078 O O . ALA A 1 259 ? 25.026 -1.231 -20.493 1.00 85.31 259 ALA A O 1
ATOM 2079 N N . ASP A 1 260 ? 25.664 -3.105 -19.390 1.00 84.06 260 ASP A N 1
ATOM 2080 C CA . ASP A 1 260 ? 27.093 -2.991 -19.630 1.00 84.06 260 ASP A CA 1
ATOM 2081 C C . ASP A 1 260 ? 27.444 -3.981 -20.741 1.00 84.06 260 ASP A C 1
ATOM 2083 O O . ASP A 1 260 ? 27.445 -5.193 -20.535 1.00 84.06 260 ASP A O 1
ATOM 2087 N N . MET A 1 261 ? 27.671 -3.453 -21.940 1.00 84.88 261 MET A N 1
ATOM 2088 C CA . MET A 1 261 ? 28.020 -4.233 -23.125 1.00 84.88 261 MET A CA 1
ATOM 2089 C C . MET A 1 261 ? 29.532 -4.230 -23.374 1.00 84.88 261 MET A C 1
ATOM 2091 O O . MET A 1 261 ? 29.966 -4.530 -24.482 1.00 84.88 261 MET A O 1
ATOM 2095 N N . SER A 1 262 ? 30.358 -3.888 -22.378 1.00 84.19 262 SER A N 1
ATOM 2096 C CA . SER A 1 262 ? 31.821 -3.813 -22.516 1.00 84.19 262 SER A CA 1
ATOM 2097 C C . SER A 1 262 ? 32.465 -5.081 -23.085 1.00 84.19 262 SER A C 1
ATOM 2099 O O . SER A 1 262 ? 33.487 -4.971 -23.759 1.00 84.19 262 SER A O 1
ATOM 2101 N N . GLY A 1 263 ? 31.847 -6.252 -22.912 1.00 80.19 263 GLY A N 1
ATOM 2102 C CA . GLY A 1 263 ? 32.279 -7.507 -23.534 1.00 80.19 263 GLY A CA 1
ATOM 2103 C C . GLY A 1 263 ? 32.238 -7.517 -25.071 1.00 80.19 263 GLY A C 1
ATOM 2104 O O . GLY A 1 263 ? 32.987 -8.259 -25.692 1.00 80.19 263 GLY A O 1
ATOM 2105 N N . LEU A 1 264 ? 31.471 -6.625 -25.711 1.00 83.81 264 LEU A N 1
ATOM 2106 C CA . LEU A 1 264 ? 31.497 -6.417 -27.168 1.00 83.81 264 LEU A CA 1
ATOM 2107 C C . LEU A 1 264 ? 32.726 -5.614 -27.645 1.00 83.81 264 LEU A C 1
ATOM 2109 O O . LEU A 1 264 ? 32.868 -5.291 -28.830 1.00 83.81 264 LEU A O 1
ATOM 2113 N N . ARG A 1 265 ? 33.624 -5.232 -26.731 1.00 80.81 265 ARG A N 1
ATOM 2114 C CA . ARG A 1 265 ? 34.864 -4.538 -27.078 1.00 80.81 265 ARG A CA 1
ATOM 2115 C C . ARG A 1 265 ? 35.768 -5.489 -27.865 1.00 80.81 265 ARG A C 1
ATOM 2117 O O . ARG A 1 265 ? 36.245 -6.482 -27.336 1.00 80.81 265 ARG A O 1
ATOM 2124 N N . GLY A 1 266 ? 36.030 -5.140 -29.123 1.00 79.44 266 GLY A N 1
ATOM 2125 C CA . GLY A 1 266 ? 36.847 -5.934 -30.047 1.00 79.44 266 GLY A CA 1
ATOM 2126 C C . GLY A 1 266 ? 36.038 -6.720 -31.081 1.00 79.44 266 GLY A C 1
ATOM 2127 O O . GLY A 1 266 ? 36.583 -7.042 -32.133 1.00 79.44 266 GLY A O 1
ATOM 2128 N N . THR A 1 267 ? 34.740 -6.949 -30.847 1.00 82.50 267 THR A N 1
ATOM 2129 C CA . THR A 1 267 ? 33.841 -7.572 -31.835 1.00 82.50 267 THR A CA 1
ATOM 2130 C C . THR A 1 267 ? 33.186 -6.531 -32.745 1.00 82.50 267 THR A C 1
ATOM 2132 O O . THR A 1 267 ? 33.014 -6.765 -33.940 1.00 82.50 267 THR A O 1
ATOM 2135 N N . LEU A 1 268 ? 32.869 -5.345 -32.211 1.00 85.81 268 LEU A N 1
ATOM 2136 C CA . LEU A 1 268 ? 32.255 -4.262 -32.983 1.00 85.81 268 LEU A CA 1
ATOM 2137 C C . LEU A 1 268 ? 33.279 -3.505 -33.835 1.00 85.81 268 LEU A C 1
ATOM 2139 O O . LEU A 1 268 ? 34.220 -2.906 -33.312 1.00 85.81 268 LEU A O 1
ATOM 2143 N N . GLN A 1 269 ? 33.031 -3.458 -35.143 1.00 85.94 269 GLN A N 1
ATOM 2144 C CA . GLN A 1 269 ? 33.807 -2.670 -36.100 1.00 85.94 269 GLN A CA 1
ATOM 2145 C C . GLN A 1 269 ? 33.096 -1.348 -36.435 1.00 85.94 269 GLN A C 1
ATOM 2147 O O . GLN A 1 269 ? 31.863 -1.326 -36.542 1.00 85.94 269 GLN A O 1
ATOM 2152 N N . PRO A 1 270 ? 33.837 -0.239 -36.612 1.00 88.88 270 PRO A N 1
ATOM 2153 C CA . PRO A 1 270 ? 33.242 1.028 -37.008 1.00 88.88 270 PRO A CA 1
ATOM 2154 C C . PRO A 1 270 ? 32.697 0.947 -38.438 1.00 88.88 270 PRO A C 1
ATOM 2156 O O . PRO A 1 270 ? 33.373 0.509 -39.364 1.00 88.88 270 PRO A O 1
ATOM 2159 N N . SER A 1 271 ? 31.472 1.422 -38.620 1.00 89.69 271 SER A N 1
ATOM 2160 C CA . SER A 1 271 ? 30.844 1.686 -39.915 1.00 89.69 271 SER A CA 1
ATOM 2161 C C . SER A 1 271 ? 31.054 3.146 -40.325 1.00 89.69 271 SER A C 1
ATOM 2163 O O . SER A 1 271 ? 31.280 4.008 -39.477 1.00 89.69 271 SER A O 1
ATOM 2165 N N . THR A 1 272 ? 30.971 3.455 -41.620 1.00 89.44 272 THR A N 1
ATOM 2166 C CA . THR A 1 272 ? 31.102 4.832 -42.129 1.00 89.44 272 THR A CA 1
ATOM 2167 C C . THR A 1 272 ? 29.729 5.475 -42.300 1.00 89.44 272 THR A C 1
ATOM 2169 O O . THR A 1 272 ? 28.924 5.013 -43.103 1.00 89.44 272 THR A O 1
ATOM 2172 N N . GLY A 1 273 ? 29.464 6.548 -41.553 1.00 86.12 273 GLY A N 1
ATOM 2173 C CA . GLY A 1 273 ? 28.261 7.371 -41.679 1.00 86.12 273 GLY A CA 1
ATOM 2174 C C . GLY A 1 273 ? 28.557 8.718 -42.351 1.00 86.12 273 GLY A C 1
ATOM 2175 O O . GLY A 1 273 ? 29.720 9.099 -42.507 1.00 86.12 273 GLY A O 1
ATOM 2176 N N . PRO A 1 274 ? 27.524 9.497 -42.716 1.00 82.81 274 PRO A N 1
ATOM 2177 C CA . PRO A 1 274 ? 27.688 10.777 -43.418 1.00 82.81 274 PRO A CA 1
ATOM 2178 C C . PRO A 1 274 ? 28.396 11.866 -42.600 1.00 82.81 274 PRO A C 1
ATOM 2180 O O . PRO A 1 274 ? 28.817 12.874 -43.158 1.00 82.81 274 PRO A O 1
ATOM 2183 N N . VAL A 1 275 ? 28.519 11.683 -41.283 1.00 82.06 275 VAL A N 1
ATOM 2184 C CA . VAL A 1 275 ? 29.174 12.623 -40.356 1.00 82.06 275 VAL A CA 1
ATOM 2185 C C . VAL A 1 275 ? 30.453 12.053 -39.729 1.00 82.06 275 VAL A C 1
ATOM 2187 O O . VAL A 1 275 ? 30.989 12.647 -38.795 1.00 82.06 275 VAL A O 1
ATOM 2190 N N . GLY A 1 276 ? 30.933 10.905 -40.219 1.00 87.12 276 GLY A N 1
ATOM 2191 C CA . GLY A 1 276 ? 32.114 10.207 -39.706 1.00 87.12 276 GLY A CA 1
ATOM 2192 C C . GLY A 1 276 ? 31.842 8.747 -39.318 1.00 87.12 276 GLY A C 1
ATOM 2193 O O . GLY A 1 276 ? 30.745 8.232 -39.553 1.00 87.12 276 GLY A O 1
ATOM 2194 N N . PRO A 1 277 ? 32.841 8.053 -38.745 1.00 90.44 277 PRO A N 1
ATOM 2195 C CA . PRO A 1 277 ? 32.679 6.677 -38.295 1.00 90.44 277 PRO A CA 1
ATOM 2196 C C . PRO A 1 277 ? 31.688 6.572 -37.127 1.00 90.44 277 PRO A C 1
ATOM 2198 O O . PRO A 1 277 ? 31.602 7.464 -36.281 1.00 90.44 277 PRO A O 1
ATOM 2201 N N . TYR A 1 278 ? 30.952 5.465 -37.069 1.00 92.25 278 TYR A N 1
ATOM 2202 C CA . TYR A 1 278 ? 30.014 5.149 -35.996 1.00 92.25 278 TYR A CA 1
ATOM 2203 C C . TYR A 1 278 ? 29.996 3.653 -35.697 1.00 92.25 278 TYR A C 1
ATOM 2205 O O . TYR A 1 278 ? 30.404 2.832 -36.510 1.00 92.25 278 TYR A O 1
ATOM 2213 N N . TYR A 1 279 ? 29.487 3.292 -34.529 1.00 91.00 279 TYR A N 1
ATOM 2214 C CA . TYR A 1 279 ? 29.306 1.914 -34.095 1.00 91.00 279 TYR A CA 1
ATOM 2215 C C . TYR A 1 279 ? 27.821 1.625 -33.953 1.00 91.00 279 TYR A C 1
ATOM 2217 O O . TYR A 1 279 ? 27.054 2.506 -33.556 1.00 91.00 279 TYR A O 1
ATOM 2225 N N . ALA A 1 280 ? 27.422 0.393 -34.252 1.00 89.19 280 ALA A N 1
ATOM 2226 C CA . ALA A 1 280 ? 26.056 -0.068 -34.084 1.00 89.19 280 ALA A CA 1
ATOM 2227 C C . ALA A 1 280 ? 26.028 -1.423 -33.381 1.00 89.19 280 ALA A C 1
ATOM 2229 O O . ALA A 1 280 ? 26.894 -2.261 -33.611 1.00 89.19 280 ALA A O 1
ATOM 2230 N N . THR A 1 281 ? 25.021 -1.638 -32.542 1.00 89.19 281 THR A N 1
ATOM 2231 C CA . THR A 1 281 ? 24.743 -2.949 -31.948 1.00 89.19 281 THR A CA 1
ATOM 2232 C C . THR A 1 281 ? 23.241 -3.172 -31.840 1.00 89.19 281 THR A C 1
ATOM 2234 O O . THR A 1 281 ? 22.473 -2.218 -31.664 1.00 89.19 281 THR A O 1
ATOM 2237 N N . SER A 1 282 ? 22.818 -4.427 -31.963 1.00 89.56 282 SER A N 1
ATOM 2238 C CA . SER A 1 282 ? 21.442 -4.841 -31.713 1.00 89.56 282 SER A CA 1
ATOM 2239 C C . SER A 1 282 ? 21.280 -5.354 -30.291 1.00 89.56 282 SER A C 1
ATOM 2241 O O . SER A 1 282 ? 22.155 -6.023 -29.750 1.00 89.56 282 SER A O 1
ATOM 2243 N N . PHE A 1 283 ? 20.123 -5.086 -29.710 1.00 91.88 283 PHE A N 1
ATOM 2244 C CA . PHE A 1 283 ? 19.743 -5.581 -28.398 1.00 91.88 283 PHE A CA 1
ATOM 2245 C C . PHE A 1 283 ? 18.243 -5.863 -28.375 1.00 91.88 283 PHE A C 1
ATOM 2247 O O . PHE A 1 283 ? 17.474 -5.324 -29.172 1.00 91.88 283 PHE A O 1
ATOM 2254 N N . THR A 1 284 ? 17.813 -6.656 -27.411 1.00 93.44 284 THR A N 1
ATOM 2255 C CA . THR A 1 284 ? 16.411 -6.983 -27.183 1.00 93.44 284 THR A CA 1
ATOM 2256 C C . THR A 1 284 ? 15.984 -6.426 -25.839 1.00 93.44 284 THR A C 1
ATOM 2258 O O . THR A 1 284 ? 16.632 -6.657 -24.820 1.00 93.44 284 THR A O 1
ATOM 2261 N N . VAL A 1 285 ? 14.882 -5.678 -25.823 1.00 94.12 285 VAL A N 1
ATOM 2262 C CA . VAL A 1 285 ? 14.162 -5.377 -24.584 1.00 94.12 285 VAL A CA 1
ATOM 2263 C C . VAL A 1 285 ? 13.303 -6.589 -24.269 1.00 94.12 285 VAL A C 1
ATOM 2265 O O . VAL A 1 285 ? 12.390 -6.901 -25.027 1.00 94.12 285 VAL A O 1
ATOM 2268 N N . CYS A 1 286 ? 13.598 -7.267 -23.167 1.00 93.12 286 CYS A N 1
ATOM 2269 C CA . CYS A 1 286 ? 12.850 -8.426 -22.703 1.00 93.12 286 CYS A CA 1
ATOM 2270 C C . CYS A 1 286 ? 12.084 -8.043 -21.440 1.00 93.12 286 CYS A C 1
ATOM 2272 O O . CYS A 1 286 ? 12.695 -7.587 -20.473 1.00 93.12 286 CYS A O 1
ATOM 2274 N N . ILE A 1 287 ? 10.763 -8.209 -21.451 1.00 92.75 287 ILE A N 1
ATOM 2275 C CA . ILE A 1 287 ? 9.890 -8.043 -20.289 1.00 92.75 287 ILE A CA 1
ATOM 2276 C C . ILE A 1 287 ? 9.196 -9.376 -20.027 1.00 92.75 287 ILE A C 1
ATOM 2278 O O . ILE A 1 287 ? 8.540 -9.894 -20.916 1.00 92.75 287 ILE A O 1
ATOM 2282 N N . ARG A 1 288 ? 9.287 -9.914 -18.814 1.00 88.25 288 ARG A N 1
ATOM 2283 C CA . ARG A 1 288 ? 8.664 -11.189 -18.427 1.00 88.25 288 ARG A CA 1
ATOM 2284 C C . ARG A 1 288 ? 8.022 -11.119 -17.051 1.00 88.25 288 ARG A C 1
ATOM 2286 O O . ARG A 1 288 ? 8.382 -10.247 -16.260 1.00 88.25 288 ARG A O 1
ATOM 2293 N N . LEU A 1 289 ? 7.129 -12.050 -16.732 1.00 78.56 289 LEU A N 1
ATOM 2294 C CA . LEU A 1 289 ? 6.666 -12.233 -15.357 1.00 78.56 289 LEU A CA 1
ATOM 2295 C C . LEU A 1 289 ? 7.676 -13.097 -14.581 1.00 78.56 289 LEU A C 1
ATOM 2297 O O . LEU A 1 289 ? 7.963 -14.227 -14.957 1.00 78.56 289 LEU A O 1
ATOM 2301 N N . GLY A 1 290 ? 8.258 -12.552 -13.512 1.00 60.09 290 GLY A N 1
ATOM 2302 C CA . GLY A 1 290 ? 9.132 -13.276 -12.589 1.00 60.09 290 GLY A CA 1
ATOM 2303 C C . GLY A 1 290 ? 8.494 -13.339 -11.208 1.00 60.09 290 GLY A C 1
ATOM 2304 O O . GLY A 1 290 ? 8.485 -12.342 -10.483 1.00 60.09 290 GLY A O 1
ATOM 2305 N N . GLY A 1 291 ? 7.930 -14.495 -10.853 1.00 65.00 291 GLY A N 1
ATOM 2306 C CA . GLY A 1 291 ? 7.086 -14.623 -9.665 1.00 65.00 291 GLY A CA 1
ATOM 2307 C C . GLY A 1 291 ? 5.818 -13.783 -9.819 1.00 65.00 291 GLY A C 1
ATOM 2308 O O . GLY A 1 291 ? 5.005 -14.037 -10.699 1.00 65.00 291 GLY A O 1
ATOM 2309 N N . THR A 1 292 ? 5.664 -12.752 -8.989 1.00 61.34 292 THR A N 1
ATOM 2310 C CA . THR A 1 292 ? 4.506 -11.838 -8.999 1.00 61.34 292 THR A CA 1
ATOM 2311 C C . THR A 1 292 ? 4.813 -10.476 -9.638 1.00 61.34 292 THR A C 1
ATOM 2313 O O . THR A 1 292 ? 3.944 -9.600 -9.663 1.00 61.34 292 THR A O 1
ATOM 2316 N N . LYS A 1 293 ? 6.035 -10.279 -10.155 1.00 72.06 293 LYS A N 1
ATOM 2317 C CA . LYS A 1 293 ? 6.565 -8.990 -10.629 1.00 72.06 293 LYS A CA 1
ATOM 2318 C C . LYS A 1 293 ? 6.872 -9.033 -12.127 1.00 72.06 293 LYS A C 1
ATOM 2320 O O . LYS A 1 293 ? 7.491 -9.981 -12.603 1.00 72.06 293 LYS A O 1
ATOM 2325 N N . LEU A 1 294 ? 6.533 -7.972 -12.870 1.00 81.44 294 LEU A N 1
ATOM 2326 C CA . LEU A 1 294 ? 7.104 -7.776 -14.208 1.00 81.44 294 LEU A CA 1
ATOM 2327 C C . LEU A 1 294 ? 8.584 -7.411 -14.070 1.00 81.44 294 LEU A C 1
ATOM 2329 O O . LEU A 1 294 ? 8.940 -6.459 -13.377 1.00 81.44 294 LEU A O 1
ATOM 2333 N N . GLN A 1 295 ? 9.435 -8.165 -14.746 1.00 86.06 295 GLN A N 1
ATOM 2334 C CA . GLN A 1 295 ? 10.878 -7.998 -14.812 1.00 86.06 295 GLN A CA 1
ATOM 2335 C C . GLN A 1 295 ? 11.255 -7.596 -16.230 1.00 86.06 295 GLN A C 1
ATOM 2337 O O . GLN A 1 295 ? 10.882 -8.277 -17.178 1.00 86.06 295 GLN A O 1
ATOM 2342 N N . ALA A 1 296 ? 12.020 -6.525 -16.377 1.00 90.38 296 ALA A N 1
ATOM 2343 C CA . ALA A 1 296 ? 12.552 -6.070 -17.645 1.00 90.38 296 ALA A CA 1
ATOM 2344 C C . ALA A 1 296 ? 14.075 -6.076 -17.634 1.00 90.38 296 ALA A C 1
ATOM 2346 O O . ALA A 1 296 ? 14.700 -5.739 -16.631 1.00 90.38 296 ALA A O 1
ATOM 2347 N N . ARG A 1 297 ? 14.682 -6.424 -18.760 1.00 91.19 297 ARG A N 1
ATOM 2348 C CA . ARG A 1 297 ? 16.130 -6.360 -18.955 1.00 91.19 297 ARG A CA 1
ATOM 2349 C C . ARG A 1 297 ? 16.467 -6.208 -20.425 1.00 91.19 297 ARG A C 1
ATOM 2351 O O . ARG A 1 297 ? 15.621 -6.393 -21.299 1.00 91.19 297 ARG A O 1
ATOM 2358 N N . LEU A 1 298 ? 17.718 -5.861 -20.674 1.00 92.19 298 LEU A N 1
ATOM 2359 C CA . LEU A 1 298 ? 18.291 -5.839 -22.010 1.00 92.19 298 LEU A CA 1
ATOM 2360 C C . LEU A 1 298 ? 19.029 -7.154 -22.249 1.00 92.19 298 LEU A C 1
ATOM 2362 O O . LEU A 1 298 ? 19.668 -7.667 -21.335 1.00 92.19 298 LEU A O 1
ATOM 2366 N N . GLN A 1 299 ? 18.933 -7.688 -23.458 1.00 92.12 299 GLN A N 1
ATOM 2367 C CA . GLN A 1 299 ? 19.650 -8.883 -23.895 1.00 92.12 299 GLN A CA 1
ATOM 2368 C C . GLN A 1 299 ? 20.413 -8.571 -25.182 1.00 92.12 299 GLN A C 1
ATOM 2370 O O . GLN A 1 299 ? 19.923 -7.805 -26.013 1.00 92.12 299 GLN A O 1
ATOM 2375 N N . TRP A 1 300 ? 21.601 -9.134 -25.349 1.00 92.06 300 TRP A N 1
ATOM 2376 C CA . TRP A 1 300 ? 22.405 -9.010 -26.566 1.00 92.06 300 TRP A CA 1
ATOM 2377 C C . TRP A 1 300 ? 23.228 -10.274 -26.774 1.00 92.06 300 TRP A C 1
ATOM 2379 O O . TRP A 1 300 ? 23.357 -11.089 -25.867 1.00 92.06 300 TRP A O 1
ATOM 2389 N N . GLU A 1 301 ? 23.768 -10.444 -27.970 1.00 89.38 301 GLU A N 1
ATOM 2390 C CA . GLU A 1 301 ? 24.619 -11.581 -28.300 1.00 89.38 301 GLU A CA 1
ATOM 2391 C C . GLU A 1 301 ? 26.082 -11.143 -28.321 1.00 89.38 301 GLU A C 1
ATOM 2393 O O . GLU A 1 301 ? 26.414 -10.096 -28.882 1.00 89.38 301 GLU A O 1
ATOM 2398 N N . GLN A 1 302 ? 26.947 -11.940 -27.705 1.00 85.44 302 GLN A N 1
ATOM 2399 C CA . GLN A 1 302 ? 28.394 -11.789 -27.744 1.00 85.44 302 GLN A CA 1
ATOM 2400 C C . GLN A 1 302 ? 29.000 -13.144 -28.109 1.00 85.44 302 GLN A C 1
ATOM 2402 O O . GLN A 1 302 ? 28.859 -14.101 -27.354 1.00 85.44 302 GLN A O 1
ATOM 2407 N N . ASP A 1 303 ? 29.647 -13.229 -29.273 1.00 83.62 303 ASP A N 1
ATOM 2408 C CA . ASP A 1 303 ? 30.321 -14.443 -29.758 1.00 83.62 303 ASP A CA 1
ATOM 2409 C C . ASP A 1 303 ? 29.427 -15.705 -29.741 1.00 83.62 303 ASP A C 1
ATOM 2411 O O . ASP A 1 303 ? 29.866 -16.795 -29.378 1.00 83.62 303 ASP A O 1
ATOM 2415 N N . GLY A 1 304 ? 28.144 -15.566 -30.103 1.00 82.31 304 GLY A N 1
ATOM 2416 C CA . GLY A 1 304 ? 27.167 -16.664 -30.080 1.00 82.31 304 GLY A CA 1
ATOM 2417 C C . GLY A 1 304 ? 26.541 -16.948 -28.708 1.00 82.31 304 GLY A C 1
ATOM 2418 O O . GLY A 1 304 ? 25.713 -17.851 -28.588 1.00 82.31 304 GLY A O 1
ATOM 2419 N N . ILE A 1 305 ? 26.911 -16.197 -27.667 1.00 86.94 305 ILE A N 1
ATOM 2420 C CA . ILE A 1 305 ? 26.402 -16.349 -26.300 1.00 86.94 305 ILE A CA 1
ATOM 2421 C C . ILE A 1 305 ? 25.401 -15.231 -25.997 1.00 86.94 305 ILE A C 1
ATOM 2423 O O . ILE A 1 305 ? 25.684 -14.049 -26.192 1.00 86.94 305 ILE A O 1
ATOM 2427 N N . LEU A 1 306 ? 24.226 -15.601 -25.478 1.00 89.31 306 LEU A N 1
ATOM 2428 C CA . LEU A 1 306 ? 23.236 -14.640 -24.997 1.00 89.31 306 LEU A CA 1
ATOM 2429 C C . LEU A 1 306 ? 23.706 -14.017 -23.677 1.00 89.31 306 LEU A C 1
ATOM 2431 O O . LEU A 1 306 ? 23.768 -14.682 -22.644 1.00 89.31 306 LEU A O 1
ATOM 2435 N N . CYS A 1 307 ? 23.985 -12.723 -23.712 1.00 88.56 307 CYS A N 1
ATOM 2436 C CA . CYS A 1 307 ? 24.294 -11.903 -22.553 1.00 88.56 307 CYS A CA 1
ATOM 2437 C C . CYS A 1 307 ? 23.064 -11.110 -22.107 1.00 88.56 307 CYS A C 1
ATOM 2439 O O . CYS A 1 307 ? 22.197 -10.746 -22.908 1.00 88.56 307 CYS A O 1
ATOM 2441 N N . GLU A 1 308 ? 22.990 -10.815 -20.810 1.00 86.88 308 GLU A N 1
ATOM 2442 C CA . GLU A 1 308 ? 21.842 -10.143 -20.208 1.00 86.88 308 GLU A CA 1
ATOM 2443 C C . GLU A 1 308 ? 22.290 -9.029 -19.261 1.00 86.88 308 GLU A C 1
ATOM 2445 O O . GLU A 1 308 ? 23.239 -9.175 -18.494 1.00 86.88 308 GLU A O 1
ATOM 2450 N N . GLY A 1 309 ? 21.577 -7.906 -19.302 1.00 83.19 309 GLY A N 1
ATOM 2451 C CA . GLY A 1 309 ? 21.748 -6.803 -18.367 1.00 83.19 309 GLY A CA 1
ATOM 2452 C C . GLY A 1 309 ? 21.044 -7.072 -17.032 1.00 83.19 309 GLY A C 1
ATOM 2453 O O . GLY A 1 309 ? 20.258 -8.021 -16.916 1.00 83.19 309 GLY A O 1
ATOM 2454 N N . PRO A 1 310 ? 21.271 -6.213 -16.023 1.00 81.44 310 PRO A N 1
ATOM 2455 C CA . PRO A 1 310 ? 20.611 -6.327 -14.728 1.00 81.44 310 PRO A CA 1
ATOM 2456 C C . PRO A 1 310 ? 19.083 -6.313 -14.864 1.00 81.44 310 PRO A C 1
ATOM 2458 O O . PRO A 1 310 ? 18.507 -5.568 -15.665 1.00 81.44 310 PRO A O 1
ATOM 2461 N N . ILE A 1 311 ? 18.419 -7.119 -14.033 1.00 80.62 311 ILE A N 1
ATOM 2462 C CA . ILE A 1 311 ? 16.960 -7.140 -13.952 1.00 80.62 311 ILE A CA 1
ATOM 2463 C C . ILE A 1 311 ? 16.473 -5.815 -13.361 1.00 80.62 311 ILE A C 1
ATOM 2465 O O . ILE A 1 311 ? 16.889 -5.390 -12.288 1.00 80.62 311 ILE A O 1
ATOM 2469 N N . THR A 1 312 ? 15.543 -5.178 -14.062 1.00 82.06 312 THR A N 1
ATOM 2470 C CA . THR A 1 312 ? 14.796 -4.009 -13.606 1.00 82.06 312 THR A CA 1
ATOM 2471 C C . THR A 1 312 ? 13.346 -4.420 -13.392 1.00 82.06 312 THR A C 1
ATOM 2473 O O . THR A 1 312 ? 12.660 -4.792 -14.339 1.00 82.06 312 THR A O 1
ATOM 2476 N N . ILE A 1 313 ? 12.843 -4.350 -12.163 1.00 78.25 313 ILE A N 1
ATOM 2477 C CA . ILE A 1 313 ? 11.411 -4.560 -11.915 1.00 78.25 313 ILE A CA 1
ATOM 2478 C C . ILE A 1 313 ? 10.619 -3.412 -12.560 1.00 78.25 313 ILE A C 1
ATOM 2480 O O . ILE A 1 313 ? 11.050 -2.263 -12.488 1.00 78.25 313 ILE A O 1
ATOM 2484 N N . LEU A 1 314 ? 9.482 -3.713 -13.194 1.00 79.69 314 LEU A N 1
ATOM 2485 C CA . LEU A 1 314 ? 8.537 -2.741 -13.757 1.00 79.69 314 LEU A CA 1
ATOM 2486 C C . LEU A 1 314 ? 7.368 -2.536 -12.782 1.00 79.69 314 LEU A C 1
ATOM 2488 O O . LEU A 1 314 ? 6.367 -3.258 -12.841 1.00 79.69 314 LEU A O 1
ATOM 2492 N N . PRO A 1 315 ? 7.483 -1.601 -11.832 1.00 59.84 315 PRO A N 1
ATOM 2493 C CA . PRO A 1 315 ? 6.561 -1.532 -10.713 1.00 59.84 315 PRO A CA 1
ATOM 2494 C C . PRO A 1 315 ? 5.238 -0.851 -11.112 1.00 59.84 315 PRO A C 1
ATOM 2496 O O . PRO A 1 315 ? 5.199 -0.005 -12.004 1.00 59.84 315 PRO A O 1
ATOM 2499 N N . GLY A 1 316 ? 4.130 -1.233 -10.467 1.00 58.69 316 GLY A N 1
ATOM 2500 C CA . GLY A 1 316 ? 2.796 -0.652 -10.708 1.00 58.69 316 GLY A CA 1
ATOM 2501 C C . GLY A 1 316 ? 2.161 -0.973 -12.070 1.00 58.69 316 GLY A C 1
ATOM 2502 O O . GLY A 1 316 ? 1.049 -0.530 -12.345 1.00 58.69 316 GLY A O 1
ATOM 2503 N N . ALA A 1 317 ? 2.837 -1.756 -12.914 1.00 63.28 317 ALA A N 1
ATOM 2504 C CA . ALA A 1 317 ? 2.340 -2.143 -14.230 1.00 63.28 317 ALA A CA 1
ATOM 2505 C C . ALA A 1 317 ? 1.236 -3.211 -14.181 1.00 63.28 317 ALA A C 1
ATOM 2507 O O . ALA A 1 317 ? 0.501 -3.363 -15.151 1.00 63.28 317 ALA A O 1
ATOM 2508 N N . LEU A 1 318 ? 1.107 -3.926 -13.062 1.00 61.12 318 LEU A N 1
ATOM 2509 C CA . LEU A 1 318 ? 0.204 -5.061 -12.888 1.00 61.12 318 LEU A CA 1
ATOM 2510 C C . LEU A 1 318 ? -0.851 -4.809 -11.806 1.00 61.12 318 LEU A C 1
ATOM 2512 O O . LEU A 1 318 ? -0.578 -4.160 -10.797 1.00 61.12 318 LEU A O 1
ATOM 2516 N N . ALA A 1 319 ? -2.037 -5.372 -12.011 1.00 55.19 319 ALA A N 1
ATOM 2517 C CA . ALA A 1 319 ? -3.072 -5.624 -11.017 1.00 55.19 319 ALA A CA 1
ATOM 2518 C C . ALA A 1 319 ? -3.222 -7.136 -10.829 1.00 55.19 319 ALA A C 1
ATOM 2520 O O . ALA A 1 319 ? -2.985 -7.909 -11.761 1.00 55.19 319 ALA A O 1
ATOM 2521 N N . SER A 1 320 ? -3.622 -7.549 -9.630 1.00 47.47 320 SER A N 1
ATOM 2522 C CA . SER A 1 320 ? -4.071 -8.910 -9.351 1.00 47.47 320 SER A CA 1
ATOM 2523 C C . SER A 1 320 ? -5.277 -9.266 -10.207 1.00 47.47 320 SER A C 1
ATOM 2525 O O . SER A 1 320 ? -6.243 -8.513 -10.223 1.00 47.47 320 SER A O 1
ATOM 2527 N N . GLU A 1 321 ? -5.243 -10.433 -10.843 1.00 46.84 321 GLU A N 1
ATOM 2528 C CA . GLU A 1 321 ? -6.454 -11.156 -11.224 1.00 46.84 321 GLU A CA 1
ATOM 2529 C C . GLU A 1 321 ? -6.604 -12.307 -10.224 1.00 46.84 321 GLU A C 1
ATOM 2531 O O . GLU A 1 321 ? -5.649 -13.060 -9.995 1.00 46.84 321 GLU A O 1
ATOM 2536 N N . ALA A 1 322 ? -7.749 -12.408 -9.550 1.00 40.78 322 ALA A N 1
ATOM 2537 C CA . ALA A 1 322 ? -7.950 -13.352 -8.454 1.00 40.78 322 ALA A CA 1
ATOM 2538 C C . ALA A 1 322 ? -8.496 -14.693 -8.968 1.00 40.78 322 ALA A C 1
ATOM 2540 O O . ALA A 1 322 ? -9.333 -15.320 -8.326 1.00 40.78 322 ALA A O 1
ATOM 2541 N N . SER A 1 323 ? -7.995 -15.185 -10.105 1.00 39.97 323 SER A N 1
ATOM 2542 C CA . SER A 1 323 ? -8.372 -16.508 -10.606 1.00 39.97 323 SER A CA 1
ATOM 2543 C C . SER A 1 323 ? -7.646 -17.596 -9.803 1.00 39.97 323 SER A C 1
ATOM 2545 O O . SER A 1 323 ? -6.579 -18.078 -10.176 1.00 39.97 323 SER A O 1
ATOM 2547 N N . LEU A 1 324 ? -8.202 -17.968 -8.653 1.00 38.16 324 LEU A N 1
ATOM 2548 C CA . LEU A 1 324 ? -7.654 -19.006 -7.778 1.00 38.16 324 LEU A CA 1
ATOM 2549 C C . LEU A 1 324 ? -7.688 -20.380 -8.454 1.00 38.16 324 LEU A C 1
ATOM 2551 O O . LEU A 1 324 ? -8.677 -20.752 -9.085 1.00 38.16 324 LEU A O 1
ATOM 2555 N N . ARG A 1 325 ? -6.647 -21.194 -8.245 1.00 34.97 325 ARG A N 1
ATOM 2556 C CA . ARG A 1 325 ? -6.775 -22.641 -8.469 1.00 34.97 325 ARG A CA 1
ATOM 2557 C C . ARG A 1 325 ? -7.758 -23.218 -7.439 1.00 34.97 325 ARG A C 1
ATOM 2559 O O . ARG A 1 325 ? -7.670 -22.831 -6.269 1.00 34.97 325 ARG A O 1
ATOM 2566 N N . PRO A 1 326 ? -8.659 -24.142 -7.824 1.00 30.81 326 PRO A N 1
ATOM 2567 C CA . PRO A 1 326 ? -9.456 -24.869 -6.846 1.00 30.81 326 PRO A CA 1
ATOM 2568 C C . PRO A 1 326 ? -8.512 -25.556 -5.855 1.00 30.81 326 PRO A C 1
ATOM 2570 O O . PRO A 1 326 ? -7.526 -26.180 -6.253 1.00 30.81 326 PRO A O 1
ATOM 2573 N N . ALA A 1 327 ? -8.783 -25.387 -4.561 1.00 32.25 327 ALA A N 1
ATOM 2574 C CA . ALA A 1 327 ? -8.073 -26.128 -3.529 1.00 32.25 327 ALA A CA 1
ATOM 2575 C C . ALA A 1 327 ? -8.303 -27.626 -3.768 1.00 32.25 327 ALA A C 1
ATOM 2577 O O . ALA A 1 327 ? -9.441 -28.038 -3.997 1.00 32.25 327 ALA A O 1
ATOM 2578 N N . SER A 1 328 ? -7.240 -28.429 -3.723 1.00 29.47 328 SER A N 1
ATOM 2579 C CA . SER A 1 328 ? -7.348 -29.885 -3.679 1.00 29.47 328 SER A CA 1
ATOM 2580 C C . SER A 1 328 ? -8.289 -30.283 -2.535 1.00 29.47 328 SER A C 1
ATOM 2582 O O . SER A 1 328 ? -8.110 -29.865 -1.388 1.00 29.47 328 SER A O 1
ATOM 2584 N N . GLU A 1 329 ? -9.331 -31.055 -2.853 1.00 27.44 329 GLU A N 1
ATOM 2585 C CA . GLU A 1 329 ? -10.270 -31.606 -1.876 1.00 27.44 329 GLU A CA 1
ATOM 2586 C C . GLU A 1 329 ? -9.567 -32.654 -1.008 1.00 27.44 329 GLU A C 1
ATOM 2588 O O . GLU A 1 329 ? -9.620 -33.849 -1.284 1.00 27.44 329 GLU A O 1
ATOM 2593 N N . HIS A 1 330 ? -8.945 -32.230 0.091 1.00 26.80 330 HIS A N 1
ATOM 2594 C CA . HIS A 1 330 ? -8.693 -33.130 1.208 1.00 26.80 330 HIS A CA 1
ATOM 2595 C C . HIS A 1 330 ? -9.310 -32.575 2.495 1.00 26.80 330 HIS A C 1
ATOM 2597 O O . HIS A 1 330 ? -8.889 -31.585 3.088 1.00 26.80 330 HIS A O 1
ATOM 2603 N N . VAL A 1 331 ? -10.406 -33.249 2.851 1.00 32.03 331 VAL A N 1
ATOM 2604 C CA . VAL A 1 331 ? -11.156 -33.263 4.109 1.00 32.03 331 VAL A CA 1
ATOM 2605 C C . VAL A 1 331 ? -10.235 -33.078 5.320 1.00 32.03 331 VAL A C 1
ATOM 2607 O O . VAL A 1 331 ? -9.175 -33.688 5.343 1.00 32.03 331 VAL A O 1
ATOM 2610 N N . LEU A 1 332 ? -10.671 -32.335 6.353 1.00 25.97 332 LEU A N 1
ATOM 2611 C CA . LEU A 1 332 ? -10.702 -32.825 7.746 1.00 25.97 332 LEU A CA 1
ATOM 2612 C C . LEU A 1 332 ? -11.346 -31.837 8.739 1.00 25.97 332 LEU A C 1
ATOM 2614 O O . LEU A 1 332 ? -11.226 -30.619 8.657 1.00 25.97 332 LEU A O 1
ATOM 2618 N N . ARG A 1 333 ? -12.093 -32.445 9.668 1.00 25.72 333 ARG A N 1
ATOM 2619 C CA . ARG A 1 333 ? -12.954 -31.863 10.704 1.00 25.72 333 ARG A CA 1
ATOM 2620 C C . ARG A 1 333 ? -12.141 -31.156 11.795 1.00 25.72 333 ARG A C 1
ATOM 2622 O O . ARG A 1 333 ? -11.283 -31.789 12.401 1.00 25.72 333 ARG A O 1
ATOM 2629 N N . ALA A 1 334 ? -12.517 -29.932 12.164 1.00 25.41 334 ALA A N 1
ATOM 2630 C CA . ALA A 1 334 ? -12.085 -29.317 13.420 1.00 25.41 334 ALA A CA 1
ATOM 2631 C C . ALA A 1 334 ? -13.125 -29.590 14.523 1.00 25.41 334 ALA A C 1
ATOM 2633 O O . ALA A 1 334 ? -14.274 -29.155 14.432 1.00 25.41 334 ALA A O 1
ATOM 2634 N N . ARG A 1 335 ? -12.739 -30.343 15.561 1.00 23.44 335 ARG A N 1
ATOM 2635 C CA . ARG A 1 335 ? -13.490 -30.439 16.823 1.00 23.44 335 ARG A CA 1
ATOM 2636 C C . ARG A 1 335 ? -13.032 -29.325 17.763 1.00 23.44 335 ARG A C 1
ATOM 2638 O O . ARG A 1 335 ? -11.842 -29.071 17.904 1.00 23.44 335 ARG A O 1
ATOM 2645 N N . SER A 1 336 ? -14.002 -28.688 18.406 1.00 29.73 336 SER A N 1
ATOM 2646 C CA . SER A 1 336 ? -13.838 -27.617 19.384 1.00 29.73 336 SER A CA 1
ATOM 2647 C C . SER A 1 336 ? -13.381 -28.124 20.758 1.00 29.73 336 SER A C 1
ATOM 2649 O O . SER A 1 336 ? -13.819 -29.190 21.195 1.00 29.73 336 SER A O 1
ATOM 2651 N N . ARG A 1 337 ? -12.566 -27.314 21.459 1.00 24.62 337 ARG A N 1
ATOM 2652 C CA . ARG A 1 337 ? -12.749 -26.805 22.847 1.00 24.62 337 ARG A CA 1
ATOM 2653 C C . ARG A 1 337 ? -11.411 -26.347 23.462 1.00 24.62 337 ARG A C 1
ATOM 2655 O O . ARG A 1 337 ? -10.460 -27.114 23.481 1.00 24.62 337 ARG A O 1
ATOM 2662 N N . GLY A 1 338 ? -11.400 -25.151 24.066 1.00 21.95 338 GLY A N 1
ATOM 2663 C CA . GLY A 1 338 ? -10.380 -24.705 25.035 1.00 21.95 338 GLY A CA 1
ATOM 2664 C C . GLY A 1 338 ? -9.868 -23.276 24.807 1.00 21.95 338 GLY A C 1
ATOM 2665 O O . GLY A 1 338 ? -9.480 -22.930 23.704 1.00 21.95 338 GLY A O 1
ATOM 2666 N N . TRP A 1 339 ? -9.903 -22.432 25.840 1.00 21.62 339 TRP A N 1
ATOM 2667 C CA . TRP A 1 339 ? -9.703 -20.974 25.800 1.00 21.62 339 TRP A CA 1
ATOM 2668 C C . TRP A 1 339 ? -8.274 -20.516 26.184 1.00 21.62 339 TRP A C 1
ATOM 2670 O O . TRP A 1 339 ? -7.705 -21.044 27.132 1.00 21.62 339 TRP A O 1
ATOM 2680 N N . ARG A 1 340 ? -7.843 -19.401 25.556 1.00 26.47 340 ARG A N 1
ATOM 2681 C CA . ARG A 1 340 ? -6.897 -18.334 25.995 1.00 26.47 340 ARG A CA 1
ATOM 2682 C C . ARG A 1 340 ? -5.374 -18.517 25.829 1.00 26.47 340 ARG A C 1
ATOM 2684 O O . ARG A 1 340 ? -4.671 -18.789 26.790 1.00 26.47 340 ARG A O 1
ATOM 2691 N N . THR A 1 341 ? -4.891 -18.091 24.660 1.00 24.61 341 THR A N 1
ATOM 2692 C CA . THR A 1 341 ? -3.808 -17.104 24.413 1.00 24.61 341 THR A CA 1
ATOM 2693 C C . THR A 1 341 ? -4.083 -16.474 23.030 1.00 24.61 341 THR A C 1
ATOM 2695 O O . THR A 1 341 ? -4.920 -16.990 22.293 1.00 24.61 341 THR A O 1
ATOM 2698 N N . ALA A 1 342 ? -3.518 -15.300 22.717 1.00 30.05 342 ALA A N 1
ATOM 2699 C CA . ALA A 1 342 ? -3.839 -14.495 21.524 1.00 30.05 342 ALA A CA 1
ATOM 2700 C C . ALA A 1 342 ? -4.001 -15.332 20.231 1.00 30.05 342 ALA A C 1
ATOM 2702 O O . ALA A 1 342 ? -3.113 -16.114 19.915 1.00 30.05 342 ALA A O 1
ATOM 2703 N N . SER A 1 343 ? -5.140 -15.148 19.537 1.00 34.09 343 SER A N 1
ATOM 2704 C CA . SER A 1 343 ? -5.611 -15.821 18.304 1.00 34.09 343 SER A CA 1
ATOM 2705 C C . SER A 1 343 ? -4.497 -16.514 17.497 1.00 34.09 343 SER A C 1
ATOM 2707 O O . SER A 1 343 ? -3.893 -15.919 16.606 1.00 34.09 343 SER A O 1
ATOM 2709 N N . ALA A 1 344 ? -4.233 -17.775 17.847 1.00 35.69 344 ALA A N 1
ATOM 2710 C CA . ALA A 1 344 ? -3.441 -18.727 17.083 1.00 35.69 344 ALA A CA 1
ATOM 2711 C C . ALA A 1 344 ? -4.424 -19.551 16.247 1.00 35.69 344 ALA A C 1
ATOM 2713 O O . ALA A 1 344 ? -4.920 -20.585 16.696 1.00 35.69 344 ALA A O 1
ATOM 2714 N N . ALA A 1 345 ? -4.796 -19.049 15.072 1.00 38.62 345 ALA A N 1
ATOM 2715 C CA . ALA A 1 345 ? -5.600 -19.833 14.152 1.00 38.62 345 ALA A CA 1
ATOM 2716 C C . ALA A 1 345 ? -4.658 -20.736 13.347 1.00 38.62 345 ALA A C 1
ATOM 2718 O O . ALA A 1 345 ? -3.748 -20.247 12.677 1.00 38.62 345 ALA A O 1
ATOM 2719 N N . LEU A 1 346 ? -4.846 -22.055 13.452 1.00 40.12 346 LEU A N 1
ATOM 2720 C CA . LEU A 1 346 ? -4.143 -23.030 12.617 1.00 40.12 346 LEU A CA 1
ATOM 2721 C C . LEU A 1 346 ? -4.321 -22.630 11.149 1.00 40.12 346 LEU A C 1
ATOM 2723 O O . LEU A 1 346 ? -5.454 -22.504 10.676 1.00 40.12 346 LEU A O 1
ATOM 2727 N N . LEU A 1 347 ? -3.211 -22.429 10.433 1.00 43.44 347 LEU A N 1
ATOM 2728 C CA . LEU A 1 347 ? -3.272 -22.278 8.985 1.00 43.44 347 LEU A CA 1
ATOM 2729 C C . LEU A 1 347 ? -3.910 -23.565 8.429 1.00 43.44 347 LEU A C 1
ATOM 2731 O O . LEU A 1 347 ? -3.483 -24.657 8.805 1.00 43.44 347 LEU A O 1
ATOM 2735 N N . PRO A 1 348 ? -4.959 -23.484 7.590 1.00 43.22 348 PRO A N 1
ATOM 2736 C CA . PRO A 1 348 ? -5.616 -24.679 7.071 1.00 43.22 348 PRO A CA 1
ATOM 2737 C C . PRO A 1 348 ? -4.587 -25.505 6.301 1.00 43.22 348 PRO A C 1
ATOM 2739 O O . PRO A 1 348 ? -4.042 -24.939 5.362 1.00 43.22 348 PRO A O 1
ATOM 2742 N N . ASN A 1 349 ? -4.340 -26.768 6.698 1.00 39.81 349 ASN A N 1
ATOM 2743 C CA . ASN A 1 349 ? -3.349 -27.702 6.125 1.00 39.81 349 ASN A CA 1
ATOM 2744 C C . ASN A 1 349 ? -2.910 -27.294 4.715 1.00 39.81 349 ASN A C 1
ATOM 2746 O O . ASN A 1 349 ? -3.583 -27.576 3.723 1.00 39.81 349 ASN A O 1
ATOM 2750 N N . LEU A 1 350 ? -1.823 -26.524 4.657 1.00 42.03 350 LEU A N 1
ATOM 2751 C CA . LEU A 1 350 ? -1.276 -26.013 3.415 1.00 42.03 350 LEU A CA 1
ATOM 2752 C C . LEU A 1 350 ? -0.464 -27.159 2.813 1.00 42.03 350 LEU A C 1
ATOM 2754 O O . LEU A 1 350 ? 0.583 -27.506 3.358 1.00 42.03 350 LEU A O 1
ATOM 2758 N N . ASP A 1 351 ? -0.942 -27.742 1.711 1.00 38.16 351 ASP A N 1
ATOM 2759 C CA . ASP A 1 351 ? -0.149 -28.635 0.856 1.00 38.16 351 ASP A CA 1
ATOM 2760 C C . ASP A 1 351 ? 1.027 -27.829 0.272 1.00 38.16 351 ASP A C 1
ATOM 2762 O O . ASP A 1 351 ? 0.964 -27.271 -0.824 1.00 38.16 351 ASP A O 1
ATOM 2766 N N . LEU A 1 352 ? 2.091 -27.683 1.061 1.00 42.44 352 LEU A N 1
ATOM 2767 C CA . LEU A 1 352 ? 3.307 -26.963 0.703 1.00 42.44 352 LEU A CA 1
ATOM 2768 C C . LEU A 1 352 ? 4.197 -27.864 -0.169 1.00 42.44 352 LEU A C 1
ATOM 2770 O O . LEU A 1 352 ? 4.658 -28.906 0.312 1.00 42.44 352 LEU A O 1
ATOM 2774 N N . PRO A 1 353 ? 4.519 -27.486 -1.420 1.00 36.09 353 PRO A N 1
ATOM 2775 C CA . PRO A 1 353 ? 5.481 -28.237 -2.215 1.00 36.09 353 PRO A CA 1
ATOM 2776 C C . PRO A 1 353 ? 6.897 -28.146 -1.605 1.00 36.09 353 PRO A C 1
ATOM 2778 O O . PRO A 1 353 ? 7.501 -27.080 -1.524 1.00 36.09 353 PRO A O 1
ATOM 2781 N N . SER A 1 354 ? 7.412 -29.302 -1.171 1.00 37.00 354 SER A N 1
ATOM 2782 C CA . SER A 1 354 ? 8.814 -29.660 -0.866 1.00 37.00 354 SER A CA 1
ATOM 2783 C C . SER A 1 354 ? 9.682 -28.722 0.014 1.00 37.00 354 SER A C 1
ATOM 2785 O O . SER A 1 354 ? 10.312 -27.778 -0.457 1.00 37.00 354 SER A O 1
ATOM 2787 N N . ARG A 1 355 ? 9.820 -29.118 1.294 1.00 40.19 355 ARG A N 1
ATOM 2788 C CA . ARG A 1 355 ? 11.012 -29.113 2.189 1.00 40.19 355 ARG A CA 1
ATOM 2789 C C . ARG A 1 355 ? 12.112 -28.040 2.002 1.00 40.19 355 ARG A C 1
ATOM 2791 O O . ARG A 1 355 ? 13.288 -28.373 1.885 1.00 40.19 355 ARG A O 1
ATOM 2798 N N . THR A 1 356 ? 11.778 -26.760 2.144 1.00 44.09 356 THR A N 1
ATOM 2799 C CA . THR A 1 356 ? 12.729 -25.755 2.669 1.00 44.09 356 THR A CA 1
ATOM 2800 C C . THR A 1 356 ? 12.038 -24.938 3.761 1.00 44.09 356 THR A C 1
ATOM 2802 O O . THR A 1 356 ? 10.965 -24.401 3.492 1.00 44.09 356 THR A O 1
ATOM 2805 N N . PRO A 1 357 ? 12.592 -24.835 4.988 1.00 52.06 357 PRO A N 1
ATOM 2806 C CA . PRO A 1 357 ? 12.046 -23.943 6.006 1.00 52.06 357 PRO A CA 1
ATOM 2807 C C . PRO A 1 357 ? 12.093 -22.512 5.468 1.00 52.06 357 PRO A C 1
ATOM 2809 O O . PRO A 1 357 ? 13.178 -21.995 5.202 1.00 52.06 357 PRO A O 1
ATOM 2812 N N . ARG A 1 358 ? 10.932 -21.884 5.277 1.00 67.00 358 ARG A N 1
ATOM 2813 C CA . ARG A 1 358 ? 10.845 -20.473 4.885 1.00 67.00 358 ARG A CA 1
ATOM 2814 C C . ARG A 1 358 ? 10.345 -19.667 6.068 1.00 67.00 358 ARG A C 1
ATOM 2816 O O . ARG A 1 358 ? 9.384 -20.050 6.733 1.00 67.00 358 ARG A O 1
ATOM 2823 N N . HIS A 1 359 ? 11.024 -18.561 6.319 1.00 81.62 359 HIS A N 1
ATOM 2824 C CA . HIS A 1 359 ? 10.641 -17.585 7.320 1.00 81.62 359 HIS A CA 1
ATOM 2825 C C . HIS A 1 359 ? 10.090 -16.363 6.585 1.00 81.62 359 HIS A C 1
ATOM 2827 O O . HIS A 1 359 ? 10.753 -15.832 5.690 1.00 81.62 359 HIS A O 1
ATOM 2833 N N . ALA A 1 360 ? 8.862 -15.969 6.912 1.00 87.81 360 ALA A N 1
ATOM 2834 C CA . ALA A 1 360 ? 8.199 -14.839 6.276 1.00 87.81 360 ALA A CA 1
ATOM 2835 C C . ALA A 1 360 ? 7.572 -13.924 7.326 1.00 87.81 360 ALA A C 1
ATOM 2837 O O . ALA A 1 360 ? 6.967 -14.396 8.292 1.00 87.81 360 ALA A O 1
ATOM 2838 N N . VAL A 1 361 ? 7.702 -12.618 7.101 1.00 92.50 361 VAL A N 1
ATOM 2839 C CA . VAL A 1 361 ? 7.134 -11.562 7.940 1.00 92.50 361 VAL A CA 1
ATOM 2840 C C . VAL A 1 361 ? 6.372 -10.595 7.048 1.00 92.50 361 VAL A C 1
ATOM 2842 O O . VAL A 1 361 ? 6.895 -10.125 6.042 1.00 92.50 361 VAL A O 1
ATOM 2845 N N . ALA A 1 362 ? 5.140 -10.279 7.421 1.00 94.12 362 ALA A N 1
ATOM 2846 C CA . ALA A 1 362 ? 4.294 -9.315 6.750 1.00 94.12 362 ALA A CA 1
ATOM 2847 C C . ALA A 1 362 ? 3.988 -8.135 7.672 1.00 94.12 362 ALA A C 1
ATOM 2849 O O . ALA A 1 362 ? 3.562 -8.323 8.814 1.00 94.12 362 ALA A O 1
ATOM 2850 N N . PHE A 1 363 ? 4.164 -6.924 7.154 1.00 95.69 363 PHE A N 1
ATOM 2851 C CA . PHE A 1 363 ? 3.817 -5.681 7.826 1.00 95.69 363 PHE A CA 1
ATOM 2852 C C . PHE A 1 363 ? 2.652 -5.011 7.106 1.00 95.69 363 PHE A C 1
ATOM 2854 O O . PHE A 1 363 ? 2.737 -4.708 5.915 1.00 95.69 363 PHE A O 1
ATOM 2861 N N . ASP A 1 364 ? 1.603 -4.728 7.867 1.00 94.44 364 ASP A N 1
ATOM 2862 C CA . ASP A 1 364 ? 0.534 -3.820 7.492 1.00 94.44 364 ASP A CA 1
ATOM 2863 C C . ASP A 1 364 ? 0.657 -2.536 8.300 1.00 94.44 364 ASP A C 1
ATOM 2865 O O . ASP A 1 364 ? 0.379 -2.518 9.497 1.00 94.44 364 ASP A O 1
ATOM 2869 N N . ILE A 1 365 ? 1.137 -1.467 7.662 1.00 94.12 365 ILE A N 1
ATOM 2870 C CA . ILE A 1 365 ? 1.325 -0.170 8.316 1.00 94.12 365 ILE A CA 1
ATOM 2871 C C . ILE A 1 365 ? 0.128 0.716 7.976 1.00 94.12 365 ILE A C 1
ATOM 2873 O O . ILE A 1 365 ? 0.101 1.385 6.938 1.00 94.12 365 ILE A O 1
ATOM 2877 N N . GLY A 1 366 ? -0.888 0.697 8.838 1.00 88.62 366 GLY A N 1
ATOM 2878 C CA . GLY A 1 366 ? -2.100 1.502 8.700 1.00 88.62 366 GLY A CA 1
ATOM 2879 C C . GLY A 1 366 ? -1.943 2.929 9.230 1.00 88.62 366 GLY A C 1
ATOM 2880 O O . GLY A 1 366 ? -0.919 3.314 9.778 1.00 88.62 366 GLY A O 1
ATOM 2881 N N 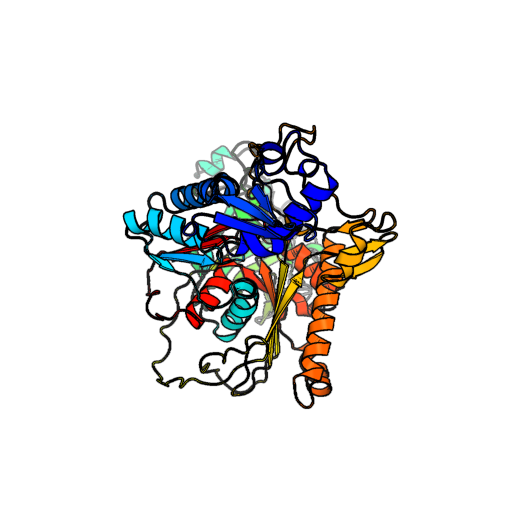. THR A 1 367 ? -2.970 3.762 9.062 1.00 87.25 367 THR A N 1
ATOM 2882 C CA . THR A 1 367 ? -2.915 5.169 9.512 1.00 87.25 367 THR A CA 1
ATOM 2883 C C . THR A 1 367 ? -3.047 5.307 11.031 1.00 87.25 367 THR A C 1
ATOM 2885 O O . THR A 1 367 ? -2.447 6.194 11.632 1.00 87.25 367 THR A O 1
ATOM 2888 N N . THR A 1 368 ? -3.861 4.448 11.651 1.00 84.38 368 THR A N 1
ATOM 2889 C CA . THR A 1 368 ? -4.159 4.481 13.094 1.00 84.38 368 THR A CA 1
ATOM 2890 C C . THR A 1 368 ? -3.512 3.316 13.830 1.00 84.38 368 THR A C 1
ATOM 2892 O O . THR A 1 368 ? -2.959 3.492 14.911 1.00 84.38 368 THR A O 1
ATOM 2895 N N . ASN A 1 369 ? -3.590 2.122 13.246 1.00 86.19 369 ASN A N 1
ATOM 2896 C CA . ASN A 1 369 ? -3.020 0.897 13.782 1.00 86.19 369 ASN A CA 1
ATOM 2897 C C . ASN A 1 369 ? -2.271 0.180 12.667 1.00 86.19 369 ASN A C 1
ATOM 2899 O O . ASN A 1 369 ? -2.658 0.277 11.506 1.00 86.19 369 ASN A O 1
ATOM 2903 N N . SER A 1 370 ? -1.236 -0.546 13.055 1.00 89.81 370 SER A N 1
ATOM 2904 C CA . SER A 1 370 ? -0.429 -1.396 12.198 1.00 89.81 370 SER A CA 1
ATOM 2905 C C . SER A 1 370 ? -0.510 -2.824 12.708 1.00 89.81 370 SER A C 1
ATOM 2907 O O . SER A 1 370 ? -0.614 -3.036 13.915 1.00 89.81 370 SER A O 1
ATOM 2909 N N . ALA A 1 371 ? -0.452 -3.801 11.817 1.00 88.75 371 ALA A N 1
ATOM 2910 C CA . ALA A 1 371 ? -0.392 -5.207 12.166 1.00 88.75 371 ALA A CA 1
ATOM 2911 C C . ALA A 1 371 ? 0.893 -5.834 11.631 1.00 88.75 371 ALA A C 1
ATOM 2913 O O . ALA A 1 371 ? 1.369 -5.498 10.551 1.00 88.75 371 ALA A O 1
ATOM 2914 N N . VAL A 1 372 ? 1.451 -6.767 12.390 1.00 89.69 372 VAL A N 1
ATOM 2915 C CA . VAL A 1 372 ? 2.573 -7.591 11.940 1.00 89.69 372 VAL A CA 1
ATOM 2916 C C . VAL A 1 372 ? 2.169 -9.037 12.050 1.00 89.69 372 VAL A C 1
ATOM 2918 O O . VAL A 1 372 ? 1.641 -9.424 13.090 1.00 89.69 372 VAL A O 1
ATOM 2921 N N . SER A 1 373 ? 2.415 -9.814 11.002 1.00 87.12 373 SER A N 1
ATOM 2922 C CA . SER A 1 373 ? 2.222 -11.258 10.986 1.00 87.12 373 SER A CA 1
ATOM 2923 C C . SER A 1 373 ? 3.529 -11.946 10.622 1.00 87.12 373 SER A C 1
ATOM 2925 O O . SER A 1 373 ? 4.221 -11.495 9.716 1.00 87.12 373 SER A O 1
ATOM 2927 N N . TYR A 1 374 ? 3.891 -13.022 11.310 1.00 85.75 374 TYR A N 1
ATOM 2928 C CA . TYR A 1 374 ? 5.063 -13.819 10.957 1.00 85.75 374 TYR A CA 1
ATOM 2929 C C . TYR A 1 374 ? 4.781 -15.311 11.084 1.00 85.75 374 TYR A C 1
ATOM 2931 O O . TYR A 1 374 ? 3.928 -15.740 11.866 1.00 85.75 374 TYR A O 1
ATOM 2939 N N . THR A 1 375 ? 5.504 -16.106 10.302 1.00 81.50 375 THR A N 1
ATOM 2940 C CA . THR A 1 375 ? 5.395 -17.565 10.315 1.00 81.50 375 THR A CA 1
ATOM 2941 C C . THR A 1 375 ? 6.749 -18.215 10.081 1.00 81.50 375 THR A C 1
ATOM 2943 O O . THR A 1 375 ? 7.566 -17.728 9.290 1.00 81.50 375 THR A O 1
ATOM 2946 N N . TYR A 1 376 ? 6.971 -19.336 10.760 1.00 77.44 376 TYR A N 1
ATOM 2947 C CA . TYR A 1 376 ? 8.078 -20.234 10.501 1.00 77.44 376 TYR A CA 1
ATOM 2948 C C . TYR A 1 376 ? 7.506 -21.501 9.865 1.00 77.44 376 TYR A C 1
ATOM 2950 O O . TYR A 1 376 ? 6.932 -22.332 10.554 1.00 77.44 376 TYR A O 1
ATOM 2958 N N . LEU A 1 377 ? 7.628 -21.651 8.540 1.00 65.50 377 LEU A N 1
ATOM 2959 C CA . LEU A 1 377 ? 7.008 -22.770 7.819 1.00 65.50 377 LEU A CA 1
ATOM 2960 C C . LEU A 1 377 ? 7.691 -24.107 8.160 1.00 65.50 377 LEU A C 1
ATOM 2962 O O . LEU A 1 377 ? 8.586 -24.577 7.453 1.00 65.50 377 LEU A O 1
ATOM 2966 N N . TYR A 1 378 ? 7.238 -24.702 9.258 1.00 56.03 378 TYR A N 1
ATOM 2967 C CA . TYR A 1 378 ? 7.447 -26.073 9.705 1.00 56.03 378 TYR A CA 1
ATOM 2968 C C . TYR A 1 378 ? 6.072 -26.773 9.720 1.00 56.03 378 TYR A C 1
ATOM 2970 O O . TYR A 1 378 ? 5.068 -26.078 9.902 1.00 56.03 378 TYR A O 1
ATOM 2978 N N . PRO A 1 379 ? 5.973 -28.101 9.495 1.00 46.69 379 PRO A N 1
ATOM 2979 C CA . PRO A 1 379 ? 4.692 -28.806 9.590 1.00 46.69 379 PRO A CA 1
ATOM 2980 C C . PRO A 1 379 ? 3.955 -28.451 10.893 1.00 46.69 379 PRO A C 1
ATOM 2982 O O . PRO A 1 379 ? 4.574 -28.446 11.955 1.00 46.69 379 PRO A O 1
ATOM 2985 N N . ASP A 1 380 ? 2.666 -28.122 10.781 1.00 52.50 380 ASP A N 1
ATOM 2986 C CA . ASP A 1 380 ? 1.763 -27.716 11.873 1.00 52.50 380 ASP A CA 1
ATOM 2987 C C . ASP A 1 380 ? 2.015 -26.335 12.540 1.00 52.50 380 ASP A C 1
ATOM 2989 O O . ASP A 1 380 ? 1.367 -26.025 13.542 1.00 52.50 380 ASP A O 1
ATOM 2993 N N . ASP A 1 381 ? 2.889 -25.463 12.003 1.00 59.69 381 ASP A N 1
ATOM 2994 C CA . ASP A 1 381 ? 3.030 -24.078 12.511 1.00 59.69 381 ASP A CA 1
ATOM 2995 C C . ASP A 1 381 ? 1.912 -23.138 12.007 1.00 59.69 381 ASP A C 1
ATOM 2997 O O . ASP A 1 381 ? 1.283 -23.352 10.967 1.00 59.69 381 ASP A O 1
ATOM 3001 N N . TYR A 1 382 ? 1.667 -22.058 12.752 1.00 61.47 382 TYR A N 1
ATOM 3002 C CA . TYR A 1 382 ? 0.629 -21.063 12.471 1.00 61.47 382 TYR A CA 1
ATOM 3003 C C . TYR A 1 382 ? 1.199 -19.642 12.386 1.00 61.47 382 TYR A C 1
ATOM 3005 O O . TYR A 1 382 ? 2.233 -19.315 12.974 1.00 61.47 382 TYR A O 1
ATOM 3013 N N . ALA A 1 383 ? 0.506 -18.768 11.653 1.00 62.38 383 ALA A N 1
ATOM 3014 C CA . ALA A 1 383 ? 0.861 -17.356 11.596 1.00 62.38 383 ALA A CA 1
ATOM 3015 C C . ALA A 1 383 ? 0.546 -16.679 12.941 1.00 62.38 383 ALA A C 1
ATOM 3017 O O . ALA A 1 383 ? -0.549 -16.818 13.485 1.00 62.38 383 ALA A O 1
ATOM 3018 N N . ARG A 1 384 ? 1.511 -15.935 13.484 1.00 77.19 384 ARG A N 1
ATOM 3019 C CA . ARG A 1 384 ? 1.360 -15.152 14.719 1.00 77.19 384 ARG A CA 1
ATOM 3020 C C . ARG A 1 384 ? 1.195 -13.692 14.339 1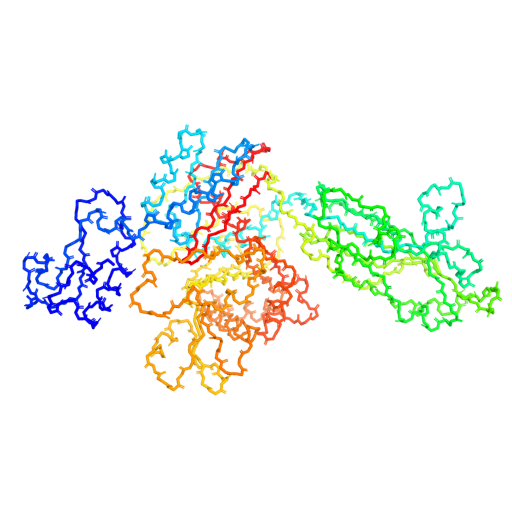.00 77.19 384 ARG A C 1
ATOM 3022 O O . ARG A 1 384 ? 2.016 -13.187 13.579 1.00 77.19 384 ARG A O 1
ATOM 3029 N N . ALA A 1 385 ? 0.174 -13.015 14.865 1.00 70.50 385 ALA A N 1
ATOM 3030 C CA . ALA A 1 385 ? -0.102 -11.622 14.526 1.00 70.50 385 ALA A CA 1
ATOM 3031 C C . ALA A 1 385 ? -0.281 -10.711 15.746 1.00 70.50 385 ALA A C 1
ATOM 3033 O O . ALA A 1 385 ? -0.874 -11.103 16.754 1.00 70.50 385 ALA A O 1
ATOM 3034 N N . LYS A 1 386 ? 0.200 -9.468 15.640 1.00 80.56 386 LYS A N 1
ATOM 3035 C CA . LYS A 1 386 ? 0.070 -8.430 16.673 1.00 80.56 386 LYS A CA 1
ATOM 3036 C C . LYS A 1 386 ? -0.336 -7.102 16.047 1.00 80.56 386 LYS A C 1
ATOM 3038 O O . LYS A 1 386 ? 0.161 -6.758 14.982 1.00 80.56 386 LYS A O 1
ATOM 3043 N N . VAL A 1 387 ? -1.210 -6.360 16.728 1.00 79.56 387 VAL A N 1
ATOM 3044 C CA . VAL A 1 387 ? -1.641 -5.007 16.342 1.00 79.56 387 VAL A CA 1
ATOM 3045 C C . VAL A 1 387 ? -0.963 -3.980 17.252 1.00 79.56 387 VAL A C 1
ATOM 3047 O O . VAL A 1 387 ? -0.910 -4.172 18.467 1.00 79.56 387 VAL A O 1
ATOM 3050 N N . ILE A 1 388 ? -0.439 -2.906 16.668 1.00 86.81 388 ILE A N 1
ATOM 3051 C CA . ILE A 1 388 ? 0.351 -1.858 17.319 1.00 86.81 388 ILE A CA 1
ATOM 3052 C C . ILE A 1 388 ? -0.190 -0.483 16.884 1.00 86.81 388 ILE A C 1
ATOM 3054 O O . ILE A 1 388 ? -0.422 -0.279 15.690 1.00 86.81 388 ILE A O 1
ATOM 3058 N N . PRO A 1 389 ? -0.384 0.486 17.798 1.00 86.50 389 PRO A N 1
ATOM 3059 C CA . PRO A 1 389 ? -0.720 1.861 17.422 1.00 86.50 389 PRO A CA 1
ATOM 3060 C C . PRO A 1 389 ? 0.306 2.463 16.449 1.00 86.50 389 PRO A C 1
ATOM 3062 O O . PRO A 1 389 ? 1.499 2.199 16.554 1.00 86.50 389 PRO A O 1
ATOM 3065 N N . THR A 1 390 ? -0.132 3.268 15.480 1.00 90.19 390 THR A N 1
ATOM 3066 C CA . THR A 1 390 ? 0.764 3.833 14.448 1.00 90.19 390 THR A CA 1
ATOM 3067 C C . THR A 1 390 ? 1.159 5.269 14.763 1.00 90.19 390 THR A C 1
ATOM 3069 O O . THR A 1 390 ? 0.683 6.221 14.143 1.00 90.19 390 THR A O 1
ATOM 3072 N N . LEU A 1 391 ? 2.017 5.413 15.771 1.00 91.94 391 LEU A N 1
ATOM 3073 C CA . LEU A 1 391 ? 2.563 6.695 16.203 1.00 91.94 391 LEU A CA 1
ATOM 3074 C C . LEU A 1 391 ? 4.008 6.558 16.693 1.00 91.94 391 LEU A C 1
ATOM 3076 O O . LEU A 1 391 ? 4.418 5.487 17.144 1.00 91.94 391 LEU A O 1
ATOM 3080 N N . LEU A 1 392 ? 4.773 7.641 16.571 1.00 95.19 392 LEU A N 1
ATOM 3081 C CA . LEU A 1 392 ? 6.157 7.736 17.033 1.00 95.19 392 LEU A CA 1
ATOM 3082 C C . LEU A 1 392 ? 6.365 9.074 17.739 1.00 95.19 392 LEU A C 1
ATOM 3084 O O . LEU A 1 392 ? 5.931 10.103 17.224 1.00 95.19 392 LEU A O 1
ATOM 3088 N N . ALA A 1 393 ? 7.055 9.067 18.873 1.00 94.62 393 ALA A N 1
ATOM 3089 C CA . ALA A 1 393 ? 7.454 10.280 19.577 1.00 94.62 393 ALA A CA 1
ATOM 3090 C C . ALA A 1 393 ? 8.900 10.636 19.220 1.00 94.62 393 ALA A C 1
ATOM 3092 O O . ALA A 1 393 ? 9.802 9.798 19.328 1.00 94.62 393 ALA A O 1
ATOM 3093 N N . TYR A 1 394 ? 9.120 11.883 18.814 1.00 95.75 394 TYR A N 1
ATOM 3094 C CA . TYR A 1 394 ? 10.425 12.423 18.458 1.00 95.75 394 TYR A CA 1
ATOM 3095 C C . TYR A 1 394 ? 10.850 13.524 19.422 1.00 95.75 394 TYR A C 1
ATOM 3097 O O . TYR A 1 394 ? 10.029 14.281 19.925 1.00 95.75 394 TYR A O 1
ATOM 3105 N N . ARG A 1 395 ? 12.162 13.645 19.633 1.00 93.94 395 ARG A N 1
ATOM 3106 C CA . ARG A 1 395 ? 12.776 14.784 20.322 1.00 93.94 395 ARG A CA 1
ATOM 3107 C C . ARG A 1 395 ? 14.036 15.193 19.580 1.00 93.94 395 ARG A C 1
ATOM 3109 O O . ARG A 1 395 ? 14.930 14.366 19.400 1.00 93.94 395 ARG A O 1
ATOM 3116 N N . ASN A 1 396 ? 14.109 16.450 19.143 1.00 90.38 396 ASN A N 1
ATOM 3117 C CA . ASN A 1 396 ? 15.225 16.980 18.348 1.00 90.38 396 ASN A CA 1
ATOM 3118 C C . ASN A 1 396 ? 15.545 16.109 17.112 1.00 90.38 396 ASN A C 1
ATOM 3120 O O . ASN A 1 396 ? 16.703 15.787 16.849 1.00 90.38 396 ASN A O 1
ATOM 3124 N N . GLY A 1 397 ? 14.510 15.652 16.399 1.00 89.69 397 GLY A N 1
ATOM 3125 C CA . GLY A 1 397 ? 14.648 14.792 15.217 1.00 89.69 397 GLY A CA 1
ATOM 3126 C C . GLY A 1 397 ? 15.019 13.327 15.496 1.00 89.69 397 GLY A C 1
ATOM 3127 O O . GLY A 1 397 ? 15.136 12.547 14.556 1.00 89.69 397 GLY A O 1
ATOM 3128 N N . GLN A 1 398 ? 15.181 12.919 16.760 1.00 93.44 398 GLN A N 1
ATOM 3129 C CA . GLN A 1 398 ? 15.473 11.531 17.136 1.00 93.44 398 GLN A CA 1
ATOM 3130 C C . G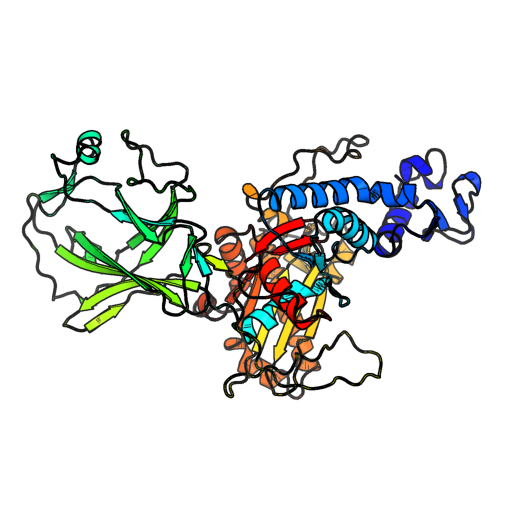LN A 1 398 ? 14.225 10.811 17.640 1.00 93.44 398 GLN A C 1
ATOM 3132 O O . GLN A 1 398 ? 13.530 11.334 18.510 1.00 93.44 398 GLN A O 1
ATOM 3137 N N . CYS A 1 399 ? 13.980 9.597 17.145 1.00 95.50 399 CYS A N 1
ATOM 3138 C CA . CYS A 1 399 ? 12.899 8.740 17.628 1.00 95.50 399 CYS A CA 1
ATOM 3139 C C . CYS A 1 399 ? 13.182 8.293 19.073 1.00 95.50 399 CYS A C 1
ATOM 3141 O O . CYS A 1 399 ? 14.286 7.833 19.373 1.00 95.50 399 CYS A O 1
ATOM 3143 N N . LYS A 1 400 ? 12.202 8.451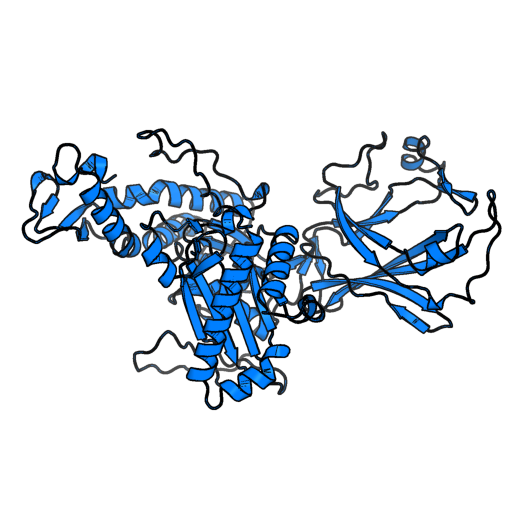 19.969 1.00 95.38 400 LYS A N 1
ATOM 3144 C CA . LYS A 1 400 ? 12.317 8.128 21.403 1.00 95.38 400 LYS A CA 1
ATOM 3145 C C . LYS A 1 400 ? 11.361 7.039 21.859 1.00 95.38 400 LYS A C 1
ATOM 3147 O O . LYS A 1 400 ? 11.748 6.237 22.697 1.00 95.38 400 LYS A O 1
ATOM 3152 N N . ALA A 1 401 ? 10.166 6.986 21.284 1.00 92.81 401 ALA A N 1
ATOM 3153 C CA . ALA A 1 401 ? 9.185 5.954 21.586 1.00 92.81 401 ALA A CA 1
ATOM 3154 C C . ALA A 1 401 ? 8.353 5.634 20.346 1.00 92.81 401 ALA A C 1
ATOM 3156 O O . ALA A 1 401 ? 8.164 6.492 19.477 1.00 92.81 401 ALA A O 1
ATOM 3157 N N . VAL A 1 402 ? 7.843 4.405 20.267 1.00 93.69 402 VAL A N 1
ATOM 3158 C CA . VAL A 1 402 ? 7.058 3.922 19.126 1.00 93.69 402 VAL A CA 1
ATOM 3159 C C . VAL A 1 402 ? 5.840 3.138 19.607 1.00 93.69 402 VAL A C 1
ATOM 3161 O O . VAL A 1 402 ? 5.887 2.392 20.582 1.00 93.69 402 VAL A O 1
ATOM 3164 N N . GLY A 1 403 ? 4.722 3.287 18.903 1.00 89.38 403 GLY A N 1
ATOM 3165 C CA . GLY A 1 403 ? 3.513 2.516 19.146 1.00 89.38 403 GLY A CA 1
ATOM 3166 C C . GLY A 1 403 ? 2.869 2.842 20.486 1.00 89.38 403 GLY A C 1
ATOM 3167 O O . GLY A 1 403 ? 2.511 3.989 20.731 1.00 89.38 403 GLY A O 1
ATOM 3168 N N . ALA A 1 404 ? 2.680 1.831 21.335 1.00 84.62 404 ALA A N 1
ATOM 3169 C CA . ALA A 1 404 ? 2.038 2.015 22.636 1.00 84.62 404 ALA A CA 1
ATOM 3170 C C . ALA A 1 404 ? 2.848 2.940 23.561 1.00 84.62 404 ALA A C 1
ATOM 3172 O O . ALA A 1 404 ? 2.260 3.764 24.247 1.00 84.62 404 ALA A O 1
ATOM 3173 N N . GLU A 1 405 ? 4.181 2.860 23.515 1.00 87.44 405 GLU A N 1
ATOM 3174 C CA . GLU A 1 405 ? 5.080 3.701 24.321 1.00 87.44 405 GLU A CA 1
ATOM 3175 C C . GLU A 1 405 ? 4.967 5.178 23.927 1.00 87.44 405 GLU A C 1
ATOM 3177 O O . GLU A 1 405 ? 5.038 6.068 24.763 1.00 87.44 405 GLU A O 1
ATOM 3182 N N . ALA A 1 406 ? 4.731 5.460 22.643 1.00 88.12 406 ALA A N 1
ATOM 3183 C CA . ALA A 1 406 ? 4.608 6.827 22.151 1.00 88.12 406 ALA A CA 1
ATOM 3184 C C . ALA A 1 406 ? 3.314 7.528 22.619 1.00 88.12 406 ALA A C 1
ATOM 3186 O O . ALA A 1 406 ? 3.216 8.749 22.508 1.00 88.12 406 ALA A O 1
ATOM 3187 N N . VAL A 1 407 ? 2.331 6.780 23.143 1.00 81.31 407 VAL A N 1
ATOM 3188 C CA . VAL A 1 407 ? 1.067 7.342 23.652 1.00 81.31 407 VAL A CA 1
ATOM 3189 C C . VAL A 1 407 ? 1.319 8.193 24.895 1.00 81.31 407 VAL A C 1
ATOM 3191 O O . VAL A 1 407 ? 0.684 9.229 25.056 1.00 81.31 407 VAL A O 1
ATOM 3194 N N . GLU A 1 408 ? 2.296 7.811 25.719 1.00 84.88 408 GLU A N 1
ATOM 3195 C CA . GLU A 1 408 ? 2.658 8.514 26.958 1.00 84.88 408 GLU A CA 1
ATOM 3196 C C . GLU A 1 408 ? 3.226 9.921 26.706 1.00 84.88 408 GLU A C 1
ATOM 3198 O O . GLU A 1 408 ? 3.215 10.762 27.598 1.00 84.88 408 GLU A O 1
ATOM 3203 N N . TYR A 1 409 ? 3.670 10.201 25.477 1.00 85.81 409 TYR A N 1
ATOM 3204 C CA . TYR A 1 409 ? 4.276 11.476 25.086 1.00 85.81 409 TYR A CA 1
ATOM 3205 C C . TYR A 1 409 ? 3.313 12.400 24.327 1.00 85.81 409 TYR A C 1
ATOM 3207 O O . TYR A 1 409 ? 3.721 13.471 23.892 1.00 85.81 409 TYR A O 1
ATOM 3215 N N . MET A 1 410 ? 2.044 12.012 24.131 1.00 77.69 410 MET A N 1
ATOM 3216 C CA . MET A 1 410 ? 1.079 12.823 23.367 1.00 77.69 410 MET A CA 1
ATOM 3217 C C . MET A 1 410 ? 0.770 14.184 24.000 1.00 77.69 410 MET A C 1
ATOM 3219 O O . MET A 1 410 ? 0.400 15.109 23.278 1.00 77.69 410 MET A O 1
ATOM 3223 N N . GLU A 1 411 ? 0.920 14.297 25.317 1.00 77.75 411 GLU A N 1
ATOM 3224 C CA . GLU A 1 411 ? 0.648 15.516 26.088 1.00 77.75 411 GLU A CA 1
ATOM 3225 C C . GLU A 1 411 ? 1.937 16.227 26.539 1.00 77.75 411 GLU A C 1
ATOM 3227 O O . GLU A 1 411 ? 1.879 17.276 27.181 1.00 77.75 411 GLU A O 1
ATOM 3232 N N . ASP A 1 412 ? 3.109 15.686 26.189 1.00 83.88 412 ASP A N 1
ATOM 3233 C CA . ASP A 1 412 ? 4.403 16.244 26.575 1.00 83.88 412 ASP A CA 1
ATOM 3234 C C . ASP A 1 412 ? 4.894 17.254 25.525 1.00 83.88 412 ASP A C 1
ATOM 3236 O O . ASP A 1 412 ? 5.231 16.904 24.394 1.00 83.88 412 ASP A O 1
ATOM 3240 N N . SER A 1 413 ? 4.980 18.527 25.920 1.00 85.69 413 SER A N 1
ATOM 3241 C CA . SER A 1 413 ? 5.401 19.632 25.051 1.00 85.69 413 SER A CA 1
ATOM 3242 C C . SER A 1 413 ? 6.862 19.560 24.589 1.00 85.69 413 SER A C 1
ATOM 3244 O O . SER A 1 413 ? 7.246 20.299 23.682 1.00 85.69 413 SER A O 1
ATOM 3246 N N . PHE A 1 414 ? 7.685 18.683 25.174 1.00 89.31 414 PHE A N 1
ATOM 3247 C CA . PHE A 1 414 ? 9.065 18.446 24.745 1.00 89.31 414 PHE A CA 1
ATOM 3248 C C . PHE A 1 414 ? 9.192 17.429 23.604 1.00 89.31 414 PHE A C 1
ATOM 3250 O O . PHE A 1 414 ? 10.310 17.220 23.114 1.00 89.31 414 PHE A O 1
ATOM 3257 N N . TYR A 1 415 ? 8.091 16.785 23.204 1.00 91.56 415 TYR A N 1
ATOM 3258 C CA . TYR A 1 415 ? 8.078 15.754 22.174 1.00 91.56 415 TYR A CA 1
ATOM 3259 C C . TYR A 1 415 ? 7.129 16.100 21.031 1.00 91.56 415 TYR A C 1
ATOM 3261 O O . TYR A 1 415 ? 6.002 16.547 21.217 1.00 91.56 415 TYR A O 1
ATOM 3269 N N . ASP A 1 416 ? 7.582 15.800 19.820 1.00 91.62 416 ASP A N 1
ATOM 3270 C CA . ASP A 1 416 ? 6.773 15.881 18.615 1.00 91.62 416 ASP A CA 1
ATOM 3271 C C . ASP A 1 416 ? 6.258 14.481 18.265 1.00 91.62 416 ASP A C 1
ATOM 3273 O O . ASP A 1 416 ? 7.035 13.585 17.916 1.00 91.62 416 ASP A O 1
ATOM 3277 N N . VAL A 1 417 ? 4.942 14.267 18.337 1.00 90.88 417 VAL A N 1
ATOM 3278 C CA . VAL A 1 417 ? 4.337 12.965 18.014 1.00 90.88 417 VAL A CA 1
ATOM 3279 C C . VAL A 1 417 ? 3.916 12.905 16.545 1.00 90.88 417 VAL A C 1
ATOM 3281 O O . VAL A 1 417 ? 2.938 13.524 16.122 1.00 90.88 417 VAL A O 1
ATOM 3284 N N . ALA A 1 418 ? 4.621 12.088 15.762 1.00 92.75 418 ALA A N 1
ATOM 3285 C CA . ALA A 1 418 ? 4.242 11.753 14.397 1.00 92.75 418 ALA A CA 1
ATOM 3286 C C . ALA A 1 418 ? 3.049 10.785 14.405 1.00 92.75 418 ALA A C 1
ATOM 3288 O O . ALA A 1 418 ? 3.173 9.627 14.807 1.00 92.75 418 ALA A O 1
ATOM 3289 N N . LYS A 1 419 ? 1.896 11.241 13.905 1.00 89.88 419 LYS A N 1
ATOM 3290 C CA . LYS A 1 419 ? 0.679 10.438 13.704 1.00 89.88 419 LYS A CA 1
ATOM 3291 C C . LYS A 1 419 ? 0.125 10.647 12.301 1.00 89.88 419 LYS A C 1
ATOM 3293 O O . LYS A 1 419 ? 0.370 11.676 11.679 1.00 89.88 419 LYS A O 1
ATOM 3298 N N . TRP A 1 420 ? -0.613 9.660 11.795 1.00 90.06 420 TRP A N 1
ATOM 3299 C CA . TRP A 1 420 ? -1.221 9.689 10.455 1.00 90.06 420 TRP A CA 1
ATOM 3300 C C . TRP A 1 420 ? -0.216 9.965 9.319 1.00 90.06 420 TRP A C 1
ATOM 3302 O O . TRP A 1 420 ? -0.592 10.415 8.235 1.00 90.06 420 TRP A O 1
ATOM 3312 N N . PHE A 1 421 ? 1.067 9.650 9.539 1.00 92.31 421 PHE A N 1
ATOM 3313 C CA . PHE A 1 421 ? 2.150 9.913 8.589 1.00 92.31 421 PHE A CA 1
ATOM 3314 C C . PHE A 1 421 ? 1.959 9.176 7.251 1.00 92.31 421 PHE A C 1
ATOM 3316 O O . PHE A 1 421 ? 2.422 9.655 6.218 1.00 92.31 421 PHE A O 1
ATOM 3323 N N . LYS A 1 422 ? 1.197 8.069 7.240 1.00 91.19 422 LYS A N 1
ATOM 3324 C CA . LYS A 1 422 ? 0.762 7.357 6.024 1.00 91.19 422 LYS A CA 1
ATOM 3325 C C . LYS A 1 422 ? 0.083 8.283 5.010 1.00 91.19 422 LYS A C 1
ATOM 3327 O O . LYS A 1 422 ? 0.335 8.174 3.812 1.00 91.19 422 LYS A O 1
ATOM 3332 N N . LEU A 1 423 ? -0.712 9.248 5.478 1.00 89.00 423 LEU A N 1
ATOM 3333 C CA . LEU A 1 423 ? -1.455 10.167 4.612 1.00 89.00 423 LEU A CA 1
ATOM 3334 C C . LEU A 1 423 ? -0.543 11.139 3.845 1.00 89.00 423 LEU A C 1
ATOM 3336 O O . LEU A 1 423 ? -0.925 11.619 2.778 1.00 89.00 423 LEU A O 1
ATOM 3340 N N . HIS A 1 424 ? 0.684 11.385 4.324 1.00 89.19 424 HIS A N 1
ATOM 3341 C CA . HIS A 1 424 ? 1.674 12.200 3.604 1.00 89.19 424 HIS A CA 1
ATOM 3342 C C . HIS A 1 424 ? 2.154 11.535 2.308 1.00 89.19 424 HIS A C 1
ATOM 3344 O O . HIS A 1 424 ? 2.588 12.232 1.394 1.00 89.19 424 HIS A O 1
ATOM 3350 N N . LEU A 1 425 ? 2.039 10.206 2.198 1.00 90.00 425 LEU A N 1
ATOM 3351 C CA . LEU A 1 425 ? 2.382 9.456 0.987 1.00 90.00 425 LEU A CA 1
ATOM 3352 C C . LEU A 1 425 ? 1.218 9.316 -0.004 1.00 90.00 425 LEU A C 1
ATOM 3354 O O . LEU A 1 425 ? 1.449 8.879 -1.132 1.00 90.00 425 LEU A O 1
ATOM 3358 N N . HIS A 1 426 ? -0.010 9.705 0.363 1.00 85.69 426 HIS A N 1
ATOM 3359 C CA . HIS A 1 426 ? -1.168 9.547 -0.520 1.00 85.69 426 HIS A CA 1
ATOM 3360 C C . HIS A 1 426 ? -0.975 10.321 -1.835 1.00 85.69 426 HIS A C 1
ATOM 3362 O O . HIS A 1 426 ? -0.755 11.541 -1.802 1.00 85.69 426 HIS A O 1
ATOM 3368 N N . PRO A 1 427 ? -1.092 9.658 -3.002 1.00 77.31 427 PRO A N 1
ATOM 3369 C CA . PRO A 1 427 ? -1.022 10.345 -4.282 1.00 77.31 427 PRO A CA 1
ATOM 3370 C C . PRO A 1 427 ? -2.204 11.320 -4.428 1.00 77.31 427 PRO A C 1
ATOM 3372 O O . PRO A 1 427 ? -3.259 11.110 -3.823 1.00 77.31 427 PRO A O 1
ATOM 3375 N N . PRO A 1 428 ? -2.082 12.380 -5.252 1.00 69.31 428 PRO A N 1
ATOM 3376 C CA . PRO A 1 428 ? -3.166 13.343 -5.466 1.00 69.31 428 PRO A CA 1
ATOM 3377 C C . PRO A 1 428 ? -4.495 12.700 -5.890 1.00 69.31 428 PRO A C 1
ATOM 3379 O O . PRO A 1 428 ? -5.557 13.202 -5.536 1.00 69.31 428 PRO A O 1
ATOM 3382 N N . SER A 1 429 ? -4.443 11.564 -6.593 1.00 64.56 429 SER A N 1
ATOM 3383 C CA . SER A 1 429 ? -5.614 10.768 -6.982 1.00 64.56 429 SER A CA 1
ATOM 3384 C C . SER A 1 429 ? -6.414 10.222 -5.792 1.00 64.56 429 SER A C 1
ATOM 3386 O O . SER A 1 429 ? -7.622 10.045 -5.920 1.00 64.56 429 SER A O 1
ATOM 3388 N N . MET A 1 430 ? -5.771 9.999 -4.640 1.00 70.25 430 MET A N 1
ATOM 3389 C CA . MET A 1 430 ? -6.393 9.503 -3.404 1.00 70.25 430 MET A CA 1
ATOM 3390 C C . MET A 1 430 ? -6.754 10.618 -2.412 1.00 70.25 430 MET A C 1
ATOM 3392 O O . MET A 1 430 ? -7.440 10.372 -1.422 1.00 70.25 430 MET A O 1
ATOM 3396 N N . LYS A 1 431 ? -6.319 11.861 -2.647 1.00 62.12 431 LYS A N 1
ATOM 3397 C CA . LYS A 1 431 ? -6.671 13.004 -1.793 1.00 62.12 431 LYS A CA 1
ATOM 3398 C C . LYS A 1 431 ? -8.064 13.511 -2.168 1.00 62.12 431 LYS A C 1
ATOM 3400 O O . LYS A 1 431 ? -8.190 14.395 -3.011 1.00 62.12 431 LYS A O 1
ATOM 3405 N N . ARG A 1 432 ? -9.130 12.960 -1.573 1.00 53.09 432 ARG A N 1
ATOM 3406 C CA . ARG A 1 432 ? -10.493 13.501 -1.740 1.00 53.09 432 ARG A CA 1
ATOM 3407 C C . ARG A 1 432 ? -11.316 13.492 -0.454 1.00 53.09 432 ARG A C 1
ATOM 3409 O O . ARG A 1 432 ? -12.009 12.535 -0.144 1.00 53.09 432 ARG A O 1
ATOM 3416 N N . SER A 1 433 ? -11.340 14.648 0.199 1.00 47.59 433 SER A N 1
ATOM 3417 C CA . SER A 1 433 ? -12.592 15.300 0.593 1.00 47.59 433 SER A CA 1
ATOM 3418 C C . SER A 1 433 ? -12.332 16.801 0.737 1.00 47.59 433 SER A C 1
ATOM 3420 O O . SER A 1 433 ? -11.891 17.254 1.784 1.00 47.59 433 SER A O 1
ATOM 3422 N N . ASN A 1 434 ? -12.645 17.584 -0.303 1.00 44.81 434 ASN A N 1
ATOM 3423 C CA . ASN A 1 434 ? -12.767 19.047 -0.177 1.00 44.81 434 ASN A CA 1
ATOM 3424 C C . ASN A 1 434 ? -14.060 19.447 0.561 1.00 44.81 434 ASN A C 1
ATOM 3426 O O . ASN A 1 434 ? -14.305 20.628 0.789 1.00 44.81 434 ASN A O 1
ATOM 3430 N N . GLN A 1 435 ? -14.914 18.479 0.913 1.00 41.50 435 GLN A N 1
ATOM 3431 C CA . GLN A 1 435 ? -16.070 18.721 1.763 1.00 41.50 435 GLN A CA 1
ATOM 3432 C C . GLN A 1 435 ? -15.630 18.740 3.221 1.00 41.50 435 GLN A C 1
ATOM 3434 O O . GLN A 1 435 ? -15.222 17.713 3.774 1.00 41.50 435 GLN A O 1
ATOM 3439 N N . LEU A 1 436 ? -15.751 19.923 3.824 1.00 40.78 436 LEU A N 1
ATOM 3440 C CA . LEU A 1 436 ? -15.702 20.111 5.267 1.00 40.78 436 LEU A CA 1
ATOM 3441 C C . LEU A 1 436 ? -16.693 19.139 5.924 1.00 40.78 436 LEU A C 1
ATOM 3443 O O . LEU A 1 436 ? -17.835 19.029 5.463 1.00 40.78 436 LEU A O 1
ATOM 3447 N N . PRO A 1 437 ? -16.298 18.434 6.993 1.00 39.00 437 PRO A N 1
ATOM 3448 C CA . PRO A 1 437 ? -17.269 17.740 7.814 1.00 39.00 437 PRO A CA 1
ATOM 3449 C C . PRO A 1 437 ? -18.306 18.755 8.328 1.00 39.00 437 PRO A C 1
ATOM 3451 O O . PRO A 1 437 ? -17.921 19.860 8.722 1.00 39.00 437 PRO A O 1
ATOM 3454 N N . PRO A 1 438 ? -19.605 18.418 8.390 1.00 39.59 438 PRO A N 1
ATOM 3455 C CA . PRO A 1 438 ? -20.659 19.346 8.821 1.00 39.59 438 PRO A CA 1
ATOM 3456 C C . PRO A 1 438 ? -20.519 19.845 10.276 1.00 39.59 438 PRO A C 1
ATOM 3458 O O . PRO A 1 438 ? -21.311 20.666 10.727 1.00 39.59 438 PRO A O 1
ATOM 3461 N N . TYR A 1 439 ? -19.514 19.372 11.020 1.00 43.06 439 TYR A N 1
ATOM 3462 C CA . TYR A 1 439 ? -19.162 19.819 12.370 1.00 43.06 439 TYR A CA 1
ATOM 3463 C C . TYR A 1 439 ? -17.992 20.825 12.425 1.00 43.06 439 TYR A C 1
ATOM 3465 O O . TYR A 1 439 ? -17.617 21.247 13.516 1.00 43.06 439 TYR A O 1
ATOM 3473 N N . ALA A 1 440 ? -17.419 21.232 11.288 1.00 35.69 440 ALA A N 1
ATOM 3474 C CA . ALA A 1 440 ? -16.212 22.065 11.224 1.00 35.69 440 ALA A CA 1
ATOM 3475 C C . ALA A 1 440 ? -16.433 23.587 11.412 1.00 35.69 440 ALA A C 1
ATOM 3477 O O . ALA A 1 440 ? -15.520 24.361 11.150 1.00 35.69 440 ALA A O 1
ATOM 3478 N N . SER A 1 441 ? -17.606 24.057 11.865 1.00 35.50 441 SER A N 1
ATOM 3479 C CA . SER A 1 441 ? -17.919 25.503 11.893 1.00 35.50 441 SER A CA 1
ATOM 3480 C C . SER A 1 441 ? -17.950 26.180 13.272 1.00 35.50 441 SER A C 1
ATOM 3482 O O . SER A 1 441 ? -18.554 27.243 13.387 1.00 35.50 441 SER A O 1
ATOM 3484 N N . ILE A 1 442 ? -17.343 25.620 14.325 1.00 41.16 442 ILE A N 1
ATOM 3485 C CA . ILE A 1 442 ? -17.364 26.289 15.649 1.00 41.16 442 ILE A CA 1
ATOM 3486 C C . ILE A 1 442 ? -16.001 26.871 16.056 1.00 41.16 442 ILE A C 1
ATOM 3488 O O . ILE A 1 442 ? -15.962 27.819 16.833 1.00 41.16 442 ILE A O 1
ATOM 3492 N N . CYS A 1 443 ? -14.880 26.408 15.494 1.00 37.47 443 CYS A N 1
ATOM 3493 C CA . CYS A 1 443 ? -13.557 26.850 15.953 1.00 37.47 443 CYS A CA 1
ATOM 3494 C C . CYS A 1 443 ? -12.529 26.946 14.819 1.00 37.47 443 CYS A C 1
ATOM 3496 O O . CYS A 1 443 ? -11.563 26.204 14.865 1.00 37.47 443 CYS A O 1
ATOM 3498 N N . GLY A 1 444 ? -12.735 27.804 13.809 1.00 34.25 444 GLY A N 1
ATOM 3499 C CA . GLY A 1 444 ? -11.680 28.411 12.962 1.00 34.25 444 GLY A CA 1
ATOM 3500 C C . GLY A 1 444 ? -10.615 27.542 12.255 1.00 34.25 444 GLY A C 1
ATOM 3501 O O . GLY A 1 444 ? -9.826 28.093 11.498 1.00 34.25 444 GLY A O 1
ATOM 3502 N N . ALA A 1 445 ? -10.572 26.225 12.452 1.00 34.09 445 ALA A N 1
ATOM 3503 C CA . ALA A 1 445 ? -9.619 25.300 11.863 1.00 34.09 445 ALA A CA 1
ATOM 3504 C C . ALA A 1 445 ? -10.247 24.735 10.590 1.00 34.09 445 ALA A C 1
ATOM 3506 O O . ALA A 1 445 ? -11.112 23.856 10.599 1.00 34.09 445 ALA A O 1
ATOM 3507 N N . SER A 1 446 ? -9.867 25.356 9.486 1.00 39.09 446 SER A N 1
ATOM 3508 C CA . SER A 1 446 ? -10.299 25.047 8.138 1.00 39.09 446 SER A CA 1
ATOM 3509 C C . SER A 1 446 ? -9.609 23.782 7.625 1.00 39.09 446 SER A C 1
ATOM 3511 O O . SER A 1 446 ? -8.394 23.771 7.501 1.00 39.09 446 SER A O 1
ATOM 3513 N N . SER A 1 447 ? -10.396 22.789 7.206 1.00 43.41 447 SER A N 1
ATOM 3514 C CA . SER A 1 447 ? -9.981 21.556 6.509 1.00 43.41 447 SER A CA 1
ATOM 3515 C C . SER A 1 447 ? -9.495 20.374 7.372 1.00 43.41 447 SER A C 1
ATOM 3517 O O . SER A 1 447 ? -9.083 20.518 8.519 1.00 43.41 447 SER A O 1
ATOM 3519 N N . PHE A 1 448 ? -9.641 19.156 6.831 1.00 56.16 448 PHE A N 1
ATOM 3520 C CA . PHE A 1 448 ? -8.997 17.953 7.367 1.00 56.16 448 PHE A CA 1
ATOM 3521 C C . PHE A 1 448 ? -7.495 18.091 7.101 1.00 56.16 448 PHE A C 1
ATOM 3523 O O . PHE A 1 448 ? -6.997 17.649 6.065 1.00 56.16 448 PHE A O 1
ATOM 3530 N N . ASP A 1 449 ? -6.796 18.769 8.007 1.00 66.25 449 ASP A N 1
ATOM 3531 C CA . ASP A 1 449 ? -5.357 18.958 7.904 1.00 66.25 449 ASP A CA 1
ATOM 3532 C C . ASP A 1 449 ? -4.634 17.706 8.389 1.00 66.25 449 ASP A C 1
ATOM 3534 O O . ASP A 1 449 ? -4.792 17.252 9.527 1.00 66.25 449 ASP A O 1
ATOM 3538 N N . ILE A 1 450 ? -3.830 17.126 7.498 1.00 78.81 450 ILE A N 1
ATOM 3539 C CA . ILE A 1 450 ? -2.906 16.059 7.866 1.00 78.81 450 ILE A CA 1
ATOM 3540 C C . ILE A 1 450 ? -1.881 16.683 8.828 1.00 78.81 450 ILE A C 1
ATOM 3542 O O . ILE A 1 450 ? -1.218 17.644 8.428 1.00 78.81 450 ILE A O 1
ATOM 3546 N N . PRO A 1 451 ? -1.715 16.161 10.061 1.00 85.00 451 PRO A N 1
ATOM 3547 C CA . PRO A 1 451 ? -0.761 16.711 11.017 1.00 85.00 451 PRO A CA 1
ATOM 3548 C C . PRO A 1 451 ? 0.640 16.815 10.403 1.00 85.00 451 PRO A C 1
ATOM 3550 O O . PRO A 1 451 ? 1.070 15.866 9.730 1.00 85.00 451 PRO A O 1
ATOM 3553 N N . PRO A 1 452 ? 1.357 17.937 10.600 1.00 88.69 452 PRO A N 1
ATOM 3554 C CA . PRO A 1 452 ? 2.711 18.079 10.092 1.00 88.69 452 PRO A CA 1
ATOM 3555 C C . PRO A 1 452 ? 3.626 17.024 10.718 1.00 88.69 452 PRO A C 1
ATOM 3557 O O . PRO A 1 452 ? 3.399 16.553 11.833 1.00 88.69 452 PRO A O 1
ATOM 3560 N N . LEU A 1 453 ? 4.666 16.640 9.981 1.00 92.06 453 LEU A N 1
ATOM 3561 C CA . LEU A 1 453 ? 5.706 15.774 10.526 1.00 92.06 453 LEU A CA 1
ATOM 3562 C C . LEU A 1 453 ? 6.563 16.552 11.538 1.00 92.06 453 LEU A C 1
ATOM 3564 O O . LEU A 1 453 ? 6.703 17.770 11.385 1.00 92.06 453 LEU A O 1
ATOM 3568 N N . PRO A 1 454 ? 7.172 15.865 12.523 1.00 93.31 454 PRO A N 1
ATOM 3569 C CA . PRO A 1 454 ? 8.135 16.479 13.426 1.00 93.31 454 PRO A CA 1
ATOM 3570 C C . PRO A 1 454 ? 9.242 17.243 12.681 1.00 93.31 454 PRO A C 1
ATOM 3572 O O . PRO A 1 454 ? 9.672 16.807 11.603 1.00 93.31 454 PRO A O 1
ATOM 3575 N N . PRO A 1 455 ? 9.755 18.352 13.243 1.00 90.88 455 PRO A N 1
ATOM 3576 C CA . PRO A 1 455 ? 10.848 19.105 12.643 1.00 90.88 455 PRO A CA 1
ATOM 3577 C C . PRO A 1 455 ? 12.051 18.208 12.335 1.00 90.88 455 PRO A C 1
ATOM 3579 O O . PRO A 1 455 ? 12.439 17.370 13.147 1.00 90.88 455 PRO A O 1
ATOM 3582 N N . LEU A 1 456 ? 12.665 18.408 11.164 1.00 90.12 456 LEU A N 1
ATOM 3583 C CA . LEU A 1 456 ? 13.832 17.650 10.677 1.00 90.12 456 LEU A CA 1
ATOM 3584 C C . LEU A 1 456 ? 13.568 16.161 10.375 1.00 90.12 456 LEU A C 1
ATOM 3586 O O . LEU A 1 456 ? 14.490 15.453 9.968 1.00 90.12 456 LEU A O 1
ATOM 3590 N N . VAL A 1 457 ? 12.330 15.680 10.514 1.00 95.88 457 VAL A N 1
ATOM 3591 C CA . VAL A 1 457 ? 11.972 14.281 10.263 1.00 95.88 457 VAL A CA 1
ATOM 3592 C C . VAL A 1 457 ? 11.222 14.160 8.940 1.00 95.88 457 VAL A C 1
ATOM 3594 O O . VAL A 1 457 ? 10.176 14.765 8.718 1.00 95.88 457 VAL A O 1
ATOM 3597 N N . THR A 1 458 ? 11.756 13.344 8.031 1.00 96.00 458 THR A N 1
ATOM 3598 C CA . THR A 1 458 ? 11.094 13.041 6.752 1.00 96.00 458 THR A CA 1
ATOM 3599 C C . THR A 1 458 ? 10.108 11.887 6.911 1.00 96.00 458 THR A C 1
ATOM 3601 O O . THR A 1 458 ? 10.293 11.020 7.761 1.00 96.00 458 THR A O 1
ATOM 3604 N N . VAL A 1 459 ? 9.101 11.789 6.037 1.00 95.75 459 VAL A N 1
ATOM 3605 C CA . VAL A 1 459 ? 8.166 10.645 6.047 1.00 95.75 459 VAL A CA 1
ATOM 3606 C C . VAL A 1 459 ? 8.895 9.305 5.892 1.00 95.75 459 VAL A C 1
ATOM 3608 O O . VAL A 1 459 ? 8.555 8.332 6.558 1.00 95.75 459 VAL A O 1
ATOM 3611 N N . GLN A 1 460 ? 9.953 9.262 5.073 1.00 96.56 460 GLN A N 1
ATOM 3612 C CA . GLN A 1 460 ? 10.791 8.073 4.922 1.00 96.56 460 GLN A CA 1
ATOM 3613 C C . GLN A 1 460 ? 11.492 7.710 6.238 1.00 96.56 460 GLN A C 1
ATOM 3615 O O . GLN A 1 460 ? 11.594 6.527 6.555 1.00 96.56 460 GLN A O 1
ATOM 3620 N N . GLN A 1 461 ? 11.958 8.703 7.003 1.00 97.38 461 GLN A N 1
ATOM 3621 C CA . GLN A 1 461 ? 12.559 8.483 8.319 1.00 97.38 461 GLN A CA 1
ATOM 3622 C C . GLN A 1 461 ? 11.537 7.896 9.299 1.00 97.38 461 GLN A C 1
ATOM 3624 O O . GLN A 1 461 ? 11.846 6.903 9.948 1.00 97.38 461 GLN A O 1
ATOM 3629 N N . VAL A 1 462 ? 10.304 8.419 9.323 1.00 97.69 462 VAL A N 1
ATOM 3630 C CA . VAL A 1 462 ? 9.226 7.868 10.166 1.00 97.69 462 VAL A CA 1
ATOM 3631 C C . VAL A 1 462 ? 8.964 6.396 9.845 1.00 97.69 462 VAL A C 1
ATOM 3633 O O . VAL A 1 462 ? 8.944 5.564 10.748 1.00 97.69 462 VAL A O 1
ATOM 3636 N N . TYR A 1 463 ? 8.845 6.041 8.560 1.00 98.00 463 TYR A N 1
ATOM 3637 C CA . TYR A 1 463 ? 8.707 4.638 8.152 1.00 98.00 463 TYR A CA 1
ATOM 3638 C C . TYR A 1 463 ? 9.927 3.788 8.517 1.00 98.00 463 TYR A C 1
ATOM 3640 O O . TYR A 1 463 ? 9.762 2.638 8.908 1.00 98.00 463 TYR A O 1
ATOM 3648 N N . THR A 1 464 ? 11.136 4.343 8.406 1.00 98.25 464 THR A N 1
ATOM 3649 C CA . THR A 1 464 ? 12.385 3.645 8.747 1.00 98.25 464 THR A CA 1
ATOM 3650 C C . THR A 1 464 ? 12.407 3.277 10.230 1.00 98.25 464 THR A C 1
ATOM 3652 O O . THR A 1 464 ? 12.621 2.118 10.578 1.00 98.25 464 THR A O 1
ATOM 3655 N N . ASP A 1 465 ? 12.148 4.247 11.105 1.00 98.00 465 ASP A N 1
ATOM 3656 C CA . ASP A 1 465 ? 12.163 4.031 12.552 1.00 98.00 465 ASP A CA 1
ATOM 3657 C C . ASP A 1 465 ? 11.029 3.095 12.987 1.00 98.00 465 ASP A C 1
ATOM 3659 O O . ASP A 1 465 ? 11.244 2.194 13.798 1.00 98.00 465 ASP A O 1
ATOM 3663 N N . PHE A 1 466 ? 9.845 3.236 12.381 1.00 97.62 466 PHE A N 1
ATOM 3664 C CA . PHE A 1 466 ? 8.705 2.372 12.673 1.00 97.62 466 PHE A CA 1
ATOM 3665 C C . PHE A 1 466 ? 8.956 0.921 12.246 1.00 97.62 466 PHE A C 1
ATOM 3667 O O . PHE A 1 466 ? 8.764 0.004 13.038 1.00 97.62 466 PHE A O 1
ATOM 3674 N N . MET A 1 467 ? 9.432 0.693 11.017 1.00 97.88 467 MET A N 1
ATOM 3675 C CA . MET A 1 467 ? 9.748 -0.651 10.518 1.00 97.88 467 MET A CA 1
ATOM 3676 C C . MET A 1 467 ? 10.846 -1.325 11.341 1.00 97.88 467 MET A C 1
ATOM 3678 O O . MET A 1 467 ? 10.731 -2.516 11.627 1.00 97.88 467 MET A O 1
ATOM 3682 N N . ARG A 1 468 ? 11.876 -0.570 11.753 1.00 97.50 468 ARG A N 1
ATOM 3683 C CA . ARG A 1 468 ? 12.937 -1.074 12.634 1.00 97.50 468 ARG A CA 1
ATOM 3684 C C . ARG A 1 468 ? 12.344 -1.581 13.948 1.00 97.50 468 ARG A C 1
ATOM 3686 O O . ARG A 1 468 ? 12.534 -2.746 14.284 1.00 97.50 468 ARG A O 1
ATOM 3693 N N . TYR A 1 469 ? 11.538 -0.752 14.615 1.00 96.25 469 TYR A N 1
ATOM 3694 C CA . TYR A 1 469 ? 10.845 -1.138 15.844 1.00 96.25 469 TYR A CA 1
ATOM 3695 C C . TYR A 1 469 ? 9.979 -2.389 15.650 1.00 96.25 469 TYR A C 1
ATOM 3697 O O . TYR A 1 469 ? 10.013 -3.306 16.472 1.00 96.25 469 TYR A O 1
ATOM 3705 N N . LEU A 1 470 ? 9.198 -2.459 14.567 1.00 94.75 470 LEU A N 1
ATOM 3706 C CA . LEU A 1 470 ? 8.351 -3.621 14.301 1.00 94.75 470 LEU A CA 1
ATOM 3707 C C . LEU A 1 470 ? 9.184 -4.898 14.123 1.00 94.75 470 LEU A C 1
ATOM 3709 O O . LEU A 1 470 ? 8.841 -5.918 14.716 1.00 94.75 470 LEU A O 1
ATOM 3713 N N . MET A 1 471 ? 10.283 -4.844 13.365 1.00 94.81 471 MET A N 1
ATOM 3714 C CA . MET A 1 471 ? 11.158 -5.998 13.141 1.00 94.81 471 MET A CA 1
ATOM 3715 C C . MET A 1 471 ? 11.849 -6.464 14.431 1.00 94.81 471 MET A C 1
ATOM 3717 O O . MET A 1 471 ? 11.834 -7.655 14.723 1.00 94.81 471 MET A O 1
ATOM 3721 N N . GLU A 1 472 ? 12.360 -5.546 15.253 1.00 93.69 472 GLU A N 1
ATOM 3722 C CA . GLU A 1 472 ? 12.955 -5.867 16.563 1.00 93.69 472 GLU A CA 1
ATOM 3723 C C . GLU A 1 472 ? 11.942 -6.512 17.526 1.00 93.69 472 GLU A C 1
ATOM 3725 O O . GLU A 1 472 ? 12.286 -7.341 18.371 1.00 93.69 472 GLU A O 1
ATOM 3730 N N . ASN A 1 473 ? 10.664 -6.131 17.436 1.00 91.56 473 ASN A N 1
ATOM 3731 C CA . ASN A 1 473 ? 9.600 -6.776 18.204 1.00 91.56 473 ASN A CA 1
ATOM 3732 C C . ASN A 1 473 ? 9.255 -8.170 17.664 1.00 91.56 473 ASN A C 1
ATOM 3734 O O . ASN A 1 473 ? 8.949 -9.057 18.462 1.00 91.56 473 ASN A O 1
ATOM 3738 N N . VAL A 1 474 ? 9.292 -8.371 16.341 1.00 91.31 474 VAL A N 1
ATOM 3739 C CA . VAL A 1 474 ? 9.111 -9.698 15.730 1.00 91.31 474 VAL A CA 1
ATOM 3740 C C . VAL A 1 474 ? 10.235 -10.629 16.153 1.00 91.31 474 VAL A C 1
ATOM 3742 O O . VAL A 1 474 ? 9.938 -11.729 16.598 1.00 91.31 474 VAL A O 1
ATOM 3745 N N . GLU A 1 475 ? 11.486 -10.177 16.080 1.00 93.06 475 GLU A N 1
ATOM 3746 C CA . GLU A 1 475 ? 12.666 -10.924 16.522 1.00 93.06 475 GLU A CA 1
ATOM 3747 C C . GLU A 1 475 ? 12.509 -11.397 17.967 1.00 93.06 475 GLU A C 1
ATOM 3749 O O . GLU A 1 475 ? 12.451 -12.598 18.222 1.00 93.06 475 GLU A O 1
ATOM 3754 N N . ARG A 1 476 ? 12.284 -10.468 18.904 1.00 90.75 476 ARG A N 1
ATOM 3755 C CA . ARG A 1 476 ? 12.076 -10.808 20.321 1.00 90.75 476 ARG A CA 1
ATOM 3756 C C . ARG A 1 476 ? 10.920 -11.786 20.527 1.00 90.75 476 ARG A C 1
ATOM 3758 O O . ARG A 1 476 ? 11.038 -12.729 21.305 1.00 90.75 476 ARG A O 1
ATOM 3765 N N . ALA A 1 477 ? 9.796 -11.574 19.842 1.00 87.81 477 ALA A N 1
ATOM 3766 C CA . ALA A 1 477 ? 8.646 -12.466 19.951 1.00 87.81 477 ALA A CA 1
ATOM 3767 C C . ALA A 1 477 ? 8.941 -13.860 19.375 1.00 87.81 477 ALA A C 1
ATOM 3769 O O . ALA A 1 477 ? 8.503 -14.859 19.944 1.00 87.81 477 ALA A O 1
ATOM 3770 N N . PHE A 1 478 ? 9.686 -13.942 18.273 1.00 87.50 478 PHE A N 1
ATOM 3771 C CA . PHE A 1 478 ? 10.095 -15.190 17.636 1.00 87.50 478 PHE A CA 1
ATOM 3772 C C . PHE A 1 478 ? 11.017 -15.992 18.557 1.00 87.50 478 PHE A C 1
ATOM 3774 O O . PHE A 1 478 ? 10.756 -17.162 18.829 1.00 87.50 478 PHE A O 1
ATOM 3781 N N . GLU A 1 479 ? 12.050 -15.347 19.100 1.00 90.75 479 GLU A N 1
ATOM 3782 C CA . GLU A 1 479 ? 13.018 -15.968 20.008 1.00 90.75 479 GLU A CA 1
ATOM 3783 C C . GLU A 1 479 ? 12.371 -16.523 21.278 1.00 90.75 479 GLU A C 1
ATOM 3785 O O . GLU A 1 479 ? 12.761 -17.585 21.758 1.00 90.75 479 GLU A O 1
ATOM 3790 N N . GLN A 1 480 ? 11.364 -15.821 21.803 1.00 88.06 480 GLN A N 1
ATOM 3791 C CA . GLN A 1 480 ? 10.644 -16.221 23.012 1.00 88.06 480 GLN A CA 1
ATOM 3792 C C . GLN A 1 480 ? 9.588 -17.301 22.760 1.00 88.06 480 GLN A C 1
ATOM 3794 O O . GLN A 1 480 ? 9.292 -18.086 23.660 1.00 88.06 480 GLN A O 1
ATOM 3799 N N . SER A 1 481 ? 8.977 -17.323 21.572 1.00 82.31 481 SER A N 1
ATOM 3800 C CA . SER A 1 481 ? 7.837 -18.203 21.281 1.00 82.31 481 SER A CA 1
ATOM 3801 C C . SER A 1 481 ? 8.216 -19.515 20.598 1.00 82.31 481 SER A C 1
ATOM 3803 O O . SER A 1 481 ? 7.431 -20.463 20.654 1.00 82.31 481 SER A O 1
ATOM 3805 N N . ILE A 1 482 ? 9.392 -19.592 19.970 1.00 82.56 482 ILE A N 1
ATOM 3806 C CA . ILE A 1 482 ? 9.836 -20.767 19.215 1.00 82.56 482 ILE A CA 1
ATOM 3807 C C . ILE A 1 482 ? 11.003 -21.447 19.945 1.00 82.56 482 ILE A C 1
ATOM 3809 O O . ILE A 1 482 ? 12.002 -20.792 20.253 1.00 82.56 482 ILE A O 1
ATOM 3813 N N . PRO A 1 483 ? 10.936 -22.770 20.201 1.00 84.50 483 PRO A N 1
ATOM 3814 C CA . PRO A 1 483 ? 12.063 -23.518 20.749 1.00 84.50 483 PRO A CA 1
ATOM 3815 C C . PRO A 1 483 ? 13.315 -23.359 19.880 1.00 84.50 483 PRO A C 1
ATOM 3817 O O . PRO A 1 483 ? 13.268 -23.567 18.669 1.00 84.50 483 PRO A O 1
ATOM 3820 N N . ASN A 1 484 ? 14.444 -23.006 20.502 1.00 88.19 484 ASN A N 1
ATOM 3821 C CA . ASN A 1 484 ? 15.689 -22.661 19.804 1.00 88.19 484 ASN A CA 1
ATOM 3822 C C . ASN A 1 484 ? 15.548 -21.461 18.834 1.00 88.19 484 ASN A C 1
ATOM 3824 O O . ASN A 1 484 ? 16.272 -21.358 17.840 1.00 88.19 484 ASN A O 1
ATOM 3828 N N . GLY A 1 485 ? 14.605 -20.553 19.120 1.00 87.81 485 GLY A N 1
ATOM 3829 C CA . GLY A 1 485 ? 14.223 -19.439 18.256 1.00 87.81 485 GLY A CA 1
ATOM 3830 C C . GLY A 1 485 ? 15.383 -18.517 17.885 1.00 87.81 485 GLY A C 1
ATOM 3831 O O . GLY A 1 485 ? 15.515 -18.197 16.712 1.00 87.81 485 GLY A O 1
ATOM 3832 N N . ALA A 1 486 ? 16.278 -18.182 18.820 1.00 91.94 486 ALA A N 1
ATOM 3833 C CA . ALA A 1 486 ? 17.443 -17.325 18.553 1.00 91.94 486 ALA A CA 1
ATOM 3834 C C . ALA A 1 486 ? 18.392 -17.909 17.489 1.00 91.94 486 ALA A C 1
ATOM 3836 O O . ALA A 1 486 ? 18.776 -17.232 16.533 1.00 91.94 486 ALA A O 1
ATOM 3837 N N . ALA A 1 487 ? 18.721 -19.201 17.588 1.00 90.62 487 ALA A N 1
ATOM 3838 C CA . ALA A 1 487 ? 19.574 -19.862 16.601 1.00 90.62 487 ALA A CA 1
ATOM 3839 C C . ALA A 1 487 ? 18.875 -19.996 15.236 1.00 90.62 487 ALA A C 1
ATOM 3841 O O . ALA A 1 487 ? 19.506 -19.860 14.186 1.00 90.62 487 ALA A O 1
ATOM 3842 N N . ILE A 1 488 ? 17.563 -20.261 15.237 1.00 88.88 488 ILE A N 1
ATOM 3843 C CA . ILE A 1 488 ? 16.760 -20.339 14.009 1.00 88.88 488 ILE A CA 1
ATOM 3844 C C . ILE A 1 488 ? 16.676 -18.967 13.337 1.00 88.88 488 ILE A C 1
ATOM 3846 O O . ILE A 1 488 ? 16.883 -18.884 12.126 1.00 88.88 488 ILE A O 1
ATOM 3850 N N . TRP A 1 489 ? 16.411 -17.915 14.110 1.00 90.94 489 TRP A N 1
ATOM 3851 C CA . TRP A 1 489 ? 16.339 -16.542 13.635 1.00 90.94 489 TRP A CA 1
ATOM 3852 C C . TRP A 1 489 ? 17.656 -16.139 12.986 1.00 90.94 489 TRP A C 1
ATOM 3854 O O . TRP A 1 489 ? 17.662 -15.845 11.796 1.00 90.94 489 TRP A O 1
ATOM 3864 N N . SER A 1 490 ? 18.778 -16.252 13.705 1.00 91.31 490 SER A N 1
ATOM 3865 C CA . SER A 1 490 ? 20.112 -15.927 13.181 1.00 91.31 490 SER A CA 1
ATOM 3866 C C . SER A 1 490 ? 20.411 -16.632 11.850 1.00 91.31 490 SER A C 1
ATOM 3868 O O . SER A 1 490 ? 20.888 -16.006 10.908 1.00 91.31 490 SER A O 1
ATOM 3870 N N . ARG A 1 491 ? 20.049 -17.915 11.723 1.00 88.94 491 ARG A N 1
ATOM 3871 C CA . ARG A 1 491 ? 20.260 -18.700 10.497 1.00 88.94 491 ARG A CA 1
ATOM 3872 C C . ARG A 1 491 ? 19.365 -18.280 9.326 1.00 88.94 491 ARG A C 1
ATOM 3874 O O . ARG A 1 491 ? 19.767 -18.431 8.175 1.00 88.94 491 ARG A O 1
ATOM 3881 N N . LEU A 1 492 ? 18.133 -17.847 9.592 1.00 87.38 492 LEU A N 1
ATOM 3882 C CA . LEU A 1 492 ? 17.124 -17.577 8.559 1.00 87.38 492 LEU A CA 1
ATOM 3883 C C . LEU A 1 492 ? 16.915 -16.090 8.278 1.00 87.38 492 LEU A C 1
ATOM 3885 O O . LEU A 1 492 ? 16.269 -15.754 7.287 1.00 87.38 492 LEU A O 1
ATOM 3889 N N . ARG A 1 493 ? 17.461 -15.205 9.113 1.00 90.06 493 ARG A N 1
ATOM 3890 C CA . ARG A 1 493 ? 17.255 -13.757 9.068 1.00 90.06 493 ARG A CA 1
ATOM 3891 C C . ARG A 1 493 ? 17.604 -13.150 7.716 1.00 90.06 493 ARG A C 1
ATOM 3893 O O . ARG A 1 493 ? 16.842 -12.333 7.207 1.00 90.06 493 ARG A O 1
ATOM 3900 N N . ASP A 1 494 ? 18.704 -13.585 7.113 1.00 86.56 494 ASP A N 1
ATOM 3901 C CA . ASP A 1 494 ? 19.124 -13.073 5.811 1.00 86.56 494 ASP A CA 1
ATOM 3902 C C . ASP A 1 494 ? 18.324 -13.682 4.662 1.00 86.56 494 ASP A C 1
ATOM 3904 O O . ASP A 1 494 ? 18.250 -13.088 3.598 1.00 86.56 494 ASP A O 1
ATOM 3908 N N . ALA A 1 495 ? 17.713 -14.854 4.826 1.00 84.00 495 ALA A N 1
ATOM 3909 C CA . ALA A 1 495 ? 16.878 -15.488 3.801 1.00 84.00 495 ALA A CA 1
ATOM 3910 C C . ALA A 1 495 ? 15.376 -15.204 3.979 1.00 84.00 495 ALA A C 1
ATOM 3912 O O . ALA A 1 495 ? 14.555 -15.727 3.225 1.00 84.00 495 ALA A O 1
ATOM 3913 N N . MET A 1 496 ? 15.023 -14.401 4.981 1.00 88.19 496 MET A N 1
ATOM 3914 C CA . MET A 1 496 ? 13.651 -14.083 5.339 1.00 88.19 496 MET A CA 1
ATOM 3915 C C . MET A 1 496 ? 12.982 -13.236 4.263 1.00 88.19 496 MET A C 1
ATOM 3917 O O . MET A 1 496 ? 13.540 -12.252 3.781 1.00 88.19 496 MET A O 1
ATOM 3921 N N . ILE A 1 497 ? 11.744 -13.595 3.942 1.00 88.62 497 ILE A N 1
ATOM 3922 C CA . ILE A 1 497 ? 10.903 -12.813 3.044 1.00 88.62 497 ILE A CA 1
ATOM 3923 C C . ILE A 1 497 ? 10.139 -11.788 3.868 1.00 88.62 497 ILE A C 1
ATOM 3925 O O . ILE A 1 497 ? 9.472 -12.129 4.845 1.00 88.62 497 ILE A O 1
ATOM 3929 N N . VAL A 1 498 ? 10.218 -10.534 3.449 1.00 92.25 498 VAL A N 1
ATOM 3930 C CA . VAL A 1 498 ? 9.488 -9.424 4.044 1.00 92.25 498 VAL A CA 1
ATOM 3931 C C . VAL A 1 498 ? 8.400 -8.986 3.077 1.00 92.25 498 VAL A C 1
ATOM 3933 O O . VAL A 1 498 ? 8.663 -8.742 1.904 1.00 92.25 498 VAL A O 1
ATOM 3936 N N . ILE A 1 499 ? 7.171 -8.861 3.560 1.00 92.69 499 ILE A N 1
ATOM 3937 C CA . ILE A 1 499 ? 6.019 -8.465 2.754 1.00 92.69 499 ILE A CA 1
ATOM 3938 C C . ILE A 1 499 ? 5.451 -7.177 3.336 1.00 92.69 499 ILE A C 1
ATOM 3940 O O . ILE A 1 499 ? 5.174 -7.102 4.530 1.00 92.69 499 ILE A O 1
ATOM 3944 N N . LEU A 1 500 ? 5.273 -6.154 2.508 1.00 94.44 500 LEU A N 1
ATOM 3945 C CA . LEU A 1 500 ? 4.610 -4.912 2.896 1.00 94.44 500 LEU A CA 1
ATOM 3946 C C . LEU A 1 500 ? 3.249 -4.834 2.213 1.00 94.44 500 LEU A C 1
ATOM 3948 O O . LEU A 1 500 ? 3.163 -4.901 0.983 1.00 94.44 500 LEU A O 1
ATOM 3952 N N . THR A 1 501 ? 2.186 -4.667 2.995 1.00 92.12 501 THR A N 1
ATOM 3953 C CA . THR A 1 501 ? 0.881 -4.325 2.426 1.00 92.12 501 THR A CA 1
ATOM 3954 C C . THR A 1 501 ? 0.853 -2.839 2.076 1.00 92.12 501 THR A C 1
ATOM 3956 O O . THR A 1 501 ? 1.501 -2.007 2.718 1.00 92.12 501 THR A O 1
ATOM 3959 N N . THR A 1 502 ? 0.148 -2.496 1.002 1.00 90.62 502 THR A N 1
ATOM 3960 C CA . THR A 1 502 ? -0.027 -1.103 0.573 1.00 90.62 502 THR A CA 1
ATOM 3961 C C . THR A 1 502 ? -1.461 -0.843 0.130 1.00 90.62 502 THR A C 1
ATOM 3963 O O . THR A 1 502 ? -2.096 -1.756 -0.403 1.00 90.62 502 THR A O 1
ATOM 3966 N N . PRO A 1 503 ? -1.979 0.388 0.274 1.00 87.38 503 PRO A N 1
ATOM 3967 C CA . PRO A 1 503 ? -3.283 0.733 -0.274 1.00 87.38 503 PRO A CA 1
ATOM 3968 C C . PRO A 1 503 ? -3.338 0.478 -1.782 1.00 87.38 503 PRO A C 1
ATOM 3970 O O . PRO A 1 503 ? -2.365 0.716 -2.499 1.00 87.38 503 PRO A O 1
ATOM 3973 N N . ASN A 1 504 ? -4.491 0.057 -2.298 1.00 81.44 504 ASN A N 1
ATOM 3974 C CA . ASN A 1 504 ? -4.668 -0.292 -3.716 1.00 81.44 504 ASN A CA 1
ATOM 3975 C C . ASN A 1 504 ? -4.323 0.853 -4.692 1.00 81.44 504 ASN A C 1
ATOM 3977 O O . ASN A 1 504 ? -3.929 0.619 -5.842 1.00 81.44 504 ASN A O 1
ATOM 3981 N N . GLY A 1 505 ? -4.488 2.099 -4.242 1.00 76.88 505 GLY A N 1
ATOM 3982 C CA . GLY A 1 505 ? -4.153 3.296 -5.011 1.00 76.88 505 GLY A CA 1
ATOM 3983 C C . GLY A 1 505 ? -2.681 3.715 -4.939 1.00 76.88 505 GLY A C 1
ATOM 3984 O O . GLY A 1 505 ? -2.294 4.621 -5.675 1.00 76.88 505 GLY A O 1
ATOM 3985 N N . TRP A 1 506 ? -1.861 3.089 -4.087 1.00 80.81 506 TRP A N 1
ATOM 3986 C CA . TRP A 1 506 ? -0.428 3.372 -4.031 1.00 80.81 506 TRP A CA 1
ATOM 3987 C C . TRP A 1 506 ? 0.278 2.730 -5.213 1.00 80.81 506 TRP A C 1
ATOM 3989 O O . TRP A 1 506 ? 0.079 1.555 -5.530 1.00 80.81 506 TRP A O 1
ATOM 3999 N N . ASP A 1 507 ? 1.121 3.523 -5.862 1.00 67.25 507 ASP A N 1
ATOM 4000 C CA . ASP A 1 507 ? 1.944 3.060 -6.959 1.00 67.25 507 ASP A CA 1
ATOM 4001 C C . ASP A 1 507 ? 3.401 2.901 -6.516 1.00 67.25 507 ASP A C 1
ATOM 4003 O O . ASP A 1 507 ? 3.765 2.919 -5.333 1.00 67.25 507 ASP A O 1
ATOM 4007 N N . PHE A 1 508 ? 4.262 2.688 -7.497 1.00 68.81 508 PHE A N 1
ATOM 4008 C CA . PHE A 1 508 ? 5.672 2.449 -7.275 1.00 68.81 508 PHE A CA 1
ATOM 4009 C C . PHE A 1 508 ? 6.406 3.612 -6.610 1.00 68.81 508 PHE A C 1
ATOM 4011 O O . PHE A 1 508 ? 7.445 3.381 -5.999 1.00 68.81 508 PHE A O 1
ATOM 4018 N N . THR A 1 509 ? 5.892 4.837 -6.712 1.00 75.62 509 THR A N 1
ATOM 4019 C CA . THR A 1 509 ? 6.473 6.021 -6.077 1.00 75.62 509 THR A CA 1
ATOM 4020 C C . THR A 1 509 ? 6.452 5.842 -4.566 1.00 75.62 509 THR A C 1
ATOM 4022 O O . THR A 1 509 ? 7.484 5.958 -3.905 1.00 75.62 509 THR A O 1
ATOM 4025 N N . GLN A 1 510 ? 5.291 5.473 -4.018 1.00 85.94 510 GLN A N 1
ATOM 4026 C CA . GLN A 1 510 ? 5.159 5.197 -2.593 1.00 85.94 510 GLN A CA 1
ATOM 4027 C C . GLN A 1 510 ? 5.899 3.912 -2.205 1.00 85.94 510 GLN A C 1
ATOM 4029 O O . GLN A 1 510 ? 6.623 3.904 -1.211 1.00 85.94 510 GLN A O 1
ATOM 4034 N N . GLN A 1 511 ? 5.801 2.844 -3.008 1.00 84.69 511 GLN A N 1
ATOM 4035 C CA . GLN A 1 511 ? 6.529 1.596 -2.732 1.00 84.69 511 GLN A CA 1
ATOM 4036 C C . GLN A 1 511 ? 8.054 1.779 -2.750 1.00 84.69 511 GLN A C 1
ATOM 4038 O O . GLN A 1 511 ? 8.756 1.104 -2.003 1.00 84.69 511 GLN A O 1
ATOM 4043 N N . ALA A 1 512 ? 8.598 2.680 -3.574 1.00 80.81 512 ALA A N 1
ATOM 4044 C CA . ALA A 1 512 ? 10.023 3.001 -3.587 1.00 80.81 512 ALA A CA 1
ATOM 4045 C C . ALA A 1 512 ? 10.455 3.686 -2.285 1.00 80.81 512 ALA A C 1
ATOM 4047 O O . ALA A 1 512 ? 11.488 3.325 -1.724 1.00 80.81 512 ALA A O 1
ATOM 4048 N N . ILE A 1 513 ? 9.639 4.610 -1.764 1.00 90.56 513 ILE A N 1
ATOM 4049 C CA . ILE A 1 513 ? 9.876 5.237 -0.457 1.00 90.56 513 ILE A CA 1
ATOM 4050 C C . ILE A 1 513 ? 9.866 4.173 0.647 1.00 90.56 513 ILE A C 1
ATOM 4052 O O . ILE A 1 513 ? 10.793 4.132 1.456 1.00 90.56 513 ILE A O 1
ATOM 4056 N N . LEU A 1 514 ? 8.872 3.276 0.643 1.00 94.88 514 LEU A N 1
ATOM 4057 C CA . LEU A 1 514 ? 8.785 2.178 1.611 1.00 94.88 514 LEU A CA 1
ATOM 4058 C C . LEU A 1 514 ? 9.958 1.198 1.502 1.00 94.88 514 LEU A C 1
ATOM 4060 O O . LEU A 1 514 ? 10.509 0.800 2.520 1.00 94.88 514 LEU A O 1
ATOM 4064 N N . ARG A 1 515 ? 10.381 0.836 0.287 1.00 92.56 515 ARG A N 1
ATOM 4065 C CA . ARG A 1 515 ? 11.543 -0.037 0.061 1.00 92.56 515 ARG A CA 1
ATOM 4066 C C . ARG A 1 515 ? 12.821 0.593 0.601 1.00 92.56 515 ARG A C 1
ATOM 4068 O O . ARG A 1 515 ? 13.567 -0.063 1.318 1.00 92.56 515 ARG A O 1
ATOM 4075 N N . ASN A 1 516 ? 13.043 1.873 0.314 1.00 92.44 516 ASN A N 1
ATOM 4076 C CA . ASN A 1 516 ? 14.199 2.598 0.833 1.00 92.44 516 ASN A CA 1
ATOM 4077 C C . ASN A 1 516 ? 14.153 2.720 2.362 1.00 92.44 516 ASN A C 1
ATOM 4079 O O . ASN A 1 516 ? 15.199 2.669 3.005 1.00 92.44 516 ASN A O 1
ATOM 4083 N N . ALA A 1 517 ? 12.964 2.877 2.951 1.00 97.62 517 ALA A N 1
ATOM 4084 C CA . ALA A 1 517 ? 12.792 2.843 4.400 1.00 97.62 517 ALA A CA 1
ATOM 4085 C C . ALA A 1 517 ? 13.109 1.454 4.978 1.00 97.62 517 ALA A C 1
ATOM 4087 O O . ALA A 1 517 ? 13.862 1.365 5.940 1.00 97.62 517 ALA A O 1
ATOM 4088 N N . ALA A 1 518 ? 12.627 0.375 4.353 1.00 97.00 518 ALA A N 1
ATOM 4089 C CA . ALA A 1 518 ? 12.896 -1.001 4.770 1.00 97.00 518 ALA A CA 1
ATOM 4090 C C . ALA A 1 518 ? 14.396 -1.346 4.721 1.00 97.00 518 ALA A C 1
ATOM 4092 O O . ALA A 1 518 ? 14.915 -1.943 5.663 1.00 97.00 518 ALA A O 1
ATOM 4093 N N . ILE A 1 519 ? 15.108 -0.911 3.673 1.00 95.00 519 ILE A N 1
ATOM 4094 C CA . ILE A 1 519 ? 16.569 -1.064 3.561 1.00 95.00 519 ILE A CA 1
ATOM 4095 C C . ILE A 1 519 ? 17.274 -0.312 4.698 1.00 95.00 519 ILE A C 1
ATOM 4097 O O . ILE A 1 519 ? 18.074 -0.895 5.424 1.00 95.00 519 ILE A O 1
ATOM 4101 N N . LYS A 1 520 ? 16.941 0.969 4.919 1.00 97.50 520 LYS A N 1
ATOM 4102 C CA . LYS A 1 520 ? 17.528 1.780 6.007 1.00 97.50 520 LYS A CA 1
ATOM 4103 C C . LYS A 1 520 ? 17.181 1.268 7.409 1.00 97.50 520 LYS A C 1
ATOM 4105 O O . LYS A 1 520 ? 17.911 1.522 8.367 1.00 97.50 520 LYS A O 1
ATOM 4110 N N . ALA A 1 521 ? 16.053 0.582 7.539 1.00 97.50 521 ALA A N 1
ATOM 4111 C CA . ALA A 1 521 ? 15.618 -0.057 8.771 1.00 97.50 521 ALA A CA 1
ATOM 4112 C C . ALA A 1 521 ? 16.302 -1.417 8.995 1.00 97.50 521 ALA A C 1
ATOM 4114 O O . ALA A 1 521 ? 16.137 -2.008 10.056 1.00 97.50 521 ALA A O 1
ATOM 4115 N N . GLY A 1 522 ? 17.079 -1.903 8.020 1.00 95.81 522 GLY A N 1
ATOM 4116 C CA . GLY A 1 522 ? 17.802 -3.168 8.094 1.00 95.81 522 GLY A CA 1
ATOM 4117 C C . GLY A 1 522 ? 16.923 -4.399 7.881 1.00 95.81 522 GLY A C 1
ATOM 4118 O O . GLY A 1 522 ? 17.378 -5.505 8.153 1.00 95.81 522 GLY A O 1
ATOM 4119 N N . LEU A 1 523 ? 15.680 -4.249 7.404 1.00 95.12 523 LEU A N 1
ATOM 4120 C CA . LEU A 1 523 ? 14.772 -5.381 7.157 1.00 95.12 523 LEU A CA 1
ATOM 4121 C C . LEU A 1 523 ? 15.333 -6.316 6.079 1.00 95.12 523 LEU A C 1
ATOM 4123 O O . LEU A 1 523 ? 15.226 -7.532 6.203 1.00 95.12 523 LEU A O 1
ATOM 4127 N N . VAL A 1 524 ? 15.948 -5.735 5.048 1.00 92.06 524 VAL A N 1
ATOM 4128 C CA . VAL A 1 524 ? 16.609 -6.415 3.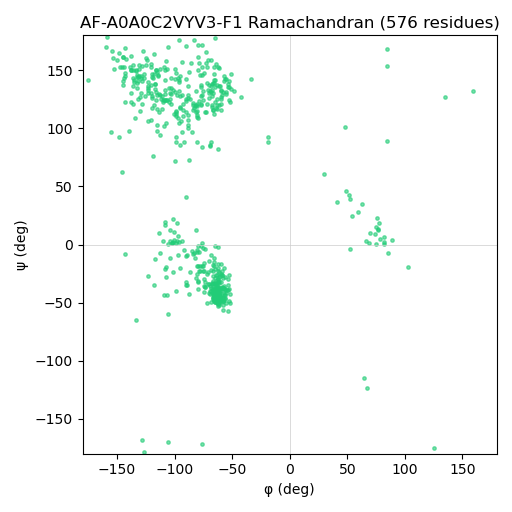926 1.00 92.06 524 VAL A CA 1
ATOM 4129 C C . VAL A 1 524 ? 17.847 -5.615 3.512 1.00 92.06 524 VAL A C 1
ATOM 4131 O O . VAL A 1 524 ? 17.879 -4.397 3.696 1.00 92.06 524 VAL A O 1
ATOM 4134 N N . SER A 1 525 ? 18.857 -6.272 2.935 1.00 88.69 525 SER A N 1
ATOM 4135 C CA . SER A 1 525 ? 19.993 -5.565 2.328 1.00 88.69 525 SER A CA 1
ATOM 4136 C C . SER A 1 525 ? 19.586 -4.899 1.011 1.00 88.69 525 SER A C 1
ATOM 4138 O O . SER A 1 525 ? 18.637 -5.331 0.356 1.00 88.69 525 SER A O 1
ATOM 4140 N N . GLU A 1 526 ? 20.311 -3.856 0.599 1.00 81.75 526 GLU A N 1
ATOM 4141 C CA . GLU A 1 526 ? 20.047 -3.148 -0.663 1.00 81.75 526 GLU A CA 1
ATOM 4142 C C . GLU A 1 526 ? 20.102 -4.092 -1.873 1.00 81.75 526 GLU A C 1
ATOM 4144 O O . GLU A 1 526 ? 19.203 -4.079 -2.713 1.00 81.75 526 GLU A O 1
ATOM 4149 N N . GLU A 1 527 ? 21.101 -4.976 -1.904 1.00 75.12 527 GLU A N 1
ATOM 4150 C CA . GLU A 1 527 ? 21.310 -5.959 -2.973 1.00 75.12 527 GLU A CA 1
ATOM 4151 C C . GLU A 1 527 ? 20.150 -6.949 -3.099 1.00 75.12 527 GLU A C 1
ATOM 4153 O O . GLU A 1 527 ? 19.771 -7.330 -4.203 1.00 75.12 527 GLU A O 1
ATOM 4158 N N . ARG A 1 528 ? 19.555 -7.341 -1.966 1.00 78.31 528 ARG A N 1
ATOM 4159 C CA . ARG A 1 528 ? 18.509 -8.372 -1.906 1.00 78.31 528 ARG A CA 1
ATOM 4160 C C . ARG A 1 528 ? 17.107 -7.805 -1.758 1.00 78.31 528 ARG A C 1
ATOM 4162 O O . ARG A 1 528 ? 16.143 -8.565 -1.691 1.00 78.31 528 ARG A O 1
ATOM 4169 N N . ALA A 1 529 ? 16.959 -6.483 -1.727 1.00 76.19 529 ALA A N 1
ATOM 4170 C CA . ALA A 1 529 ? 15.671 -5.841 -1.510 1.00 76.19 529 ALA A CA 1
ATOM 4171 C C . ALA A 1 529 ? 14.645 -6.219 -2.585 1.00 76.19 529 ALA A C 1
ATOM 4173 O O . ALA A 1 529 ? 13.461 -6.313 -2.291 1.00 76.19 529 ALA A O 1
ATOM 4174 N N . TYR A 1 530 ? 15.058 -6.464 -3.828 1.00 70.44 530 TYR A N 1
ATOM 4175 C CA . TYR A 1 530 ? 14.118 -6.874 -4.876 1.00 70.44 530 TYR A CA 1
ATOM 4176 C C . TYR A 1 530 ? 13.728 -8.354 -4.819 1.00 70.44 530 TYR A C 1
ATOM 4178 O O . TYR A 1 530 ? 12.635 -8.684 -5.292 1.00 70.44 530 TYR A O 1
ATOM 4186 N N . ASP A 1 531 ? 14.563 -9.190 -4.201 1.00 70.88 531 ASP A N 1
ATOM 4187 C CA . ASP A 1 531 ? 14.356 -10.636 -4.073 1.00 70.88 531 ASP A CA 1
ATOM 4188 C C . ASP A 1 531 ? 13.583 -11.002 -2.803 1.00 70.88 531 ASP A C 1
ATOM 4190 O O . ASP A 1 531 ? 12.816 -11.961 -2.793 1.00 70.88 531 ASP A O 1
ATOM 4194 N N . LEU A 1 532 ? 13.808 -10.249 -1.723 1.00 83.12 532 LEU A N 1
ATOM 4195 C CA . LEU A 1 532 ? 13.268 -10.549 -0.400 1.00 83.12 532 LEU A CA 1
ATOM 4196 C C . LEU A 1 532 ? 12.147 -9.620 0.051 1.00 83.12 532 LEU A C 1
ATOM 4198 O O . LEU A 1 532 ? 11.417 -9.991 0.965 1.00 83.12 532 LEU A O 1
ATOM 4202 N N . LEU A 1 533 ? 12.008 -8.430 -0.548 1.00 86.50 533 LEU A N 1
ATOM 4203 C CA . LEU A 1 533 ? 10.911 -7.514 -0.240 1.00 86.50 533 LEU A CA 1
ATOM 4204 C C . LEU A 1 533 ? 9.806 -7.628 -1.291 1.00 86.50 533 LEU A C 1
ATOM 4206 O O . LEU A 1 533 ? 9.967 -7.262 -2.465 1.00 86.50 533 LEU A O 1
ATOM 4210 N N . GLU A 1 534 ? 8.651 -8.086 -0.839 1.00 84.81 534 GLU A N 1
ATOM 4211 C CA . GLU A 1 534 ? 7.430 -8.189 -1.621 1.00 84.81 534 GLU A CA 1
ATOM 4212 C C . GLU A 1 534 ? 6.420 -7.119 -1.215 1.00 84.81 534 GLU A C 1
ATOM 4214 O O . GLU A 1 534 ? 6.381 -6.658 -0.075 1.00 84.81 534 GLU A O 1
ATOM 4219 N N . PHE A 1 535 ? 5.590 -6.723 -2.176 1.00 86.19 535 PHE A N 1
ATOM 4220 C CA . PHE A 1 535 ? 4.470 -5.822 -1.947 1.00 86.19 535 PHE A CA 1
ATOM 4221 C C . PHE A 1 535 ? 3.189 -6.505 -2.404 1.00 86.19 535 PHE A C 1
ATOM 4223 O O . PHE A 1 535 ? 3.137 -7.064 -3.500 1.00 86.19 535 PHE A O 1
ATOM 4230 N N . VAL A 1 536 ? 2.152 -6.413 -1.584 1.00 85.44 536 VAL A N 1
ATOM 4231 C CA . VAL A 1 536 ? 0.795 -6.858 -1.915 1.00 85.44 536 VAL A CA 1
ATOM 4232 C C . VAL A 1 536 ? -0.175 -5.735 -1.565 1.00 85.44 536 VAL A C 1
ATOM 4234 O O . VAL A 1 536 ? 0.112 -4.916 -0.689 1.00 85.44 536 VAL A O 1
ATOM 4237 N N . THR A 1 537 ? -1.302 -5.625 -2.265 1.00 87.19 537 THR A N 1
ATOM 4238 C CA . THR A 1 537 ? -2.298 -4.625 -1.868 1.00 87.19 537 THR A CA 1
ATOM 4239 C C . THR A 1 537 ? -3.043 -5.085 -0.616 1.00 87.19 537 THR A C 1
ATOM 4241 O O . THR A 1 537 ? -3.256 -6.282 -0.421 1.00 87.19 537 THR A O 1
ATOM 4244 N N . GLU A 1 538 ? -3.452 -4.144 0.234 1.00 87.94 538 GLU A N 1
ATOM 4245 C CA . GLU A 1 538 ? -4.278 -4.412 1.422 1.00 87.94 538 GLU A CA 1
ATOM 4246 C C . GLU A 1 538 ? -5.560 -5.165 1.035 1.00 87.94 538 GLU A C 1
ATOM 4248 O O . GLU A 1 538 ? -5.925 -6.143 1.693 1.00 87.94 538 GLU A O 1
ATOM 4253 N N . GLY A 1 539 ? -6.174 -4.801 -0.099 1.00 85.44 539 GLY A N 1
ATOM 4254 C CA . GLY A 1 539 ? -7.323 -5.513 -0.649 1.00 85.44 539 GLY A CA 1
ATOM 4255 C C . GLY A 1 539 ? -7.014 -6.960 -1.048 1.00 85.44 539 GLY A C 1
ATOM 4256 O O . GLY A 1 539 ? -7.739 -7.863 -0.642 1.00 85.44 539 GLY A O 1
ATOM 4257 N N . GLU A 1 540 ? -5.924 -7.216 -1.784 1.00 84.50 540 GLU A N 1
ATOM 4258 C CA . GLU A 1 540 ? -5.559 -8.574 -2.229 1.00 84.50 540 GLU A CA 1
ATOM 4259 C C . GLU A 1 540 ? -5.196 -9.462 -1.037 1.00 84.50 540 GLU A C 1
ATOM 4261 O O . GLU A 1 540 ? -5.681 -10.588 -0.928 1.00 84.50 540 GLU A O 1
ATOM 4266 N N . ALA A 1 541 ? -4.413 -8.938 -0.092 1.00 87.31 541 ALA A N 1
ATOM 4267 C CA . ALA A 1 541 ? -4.113 -9.639 1.146 1.00 87.31 541 ALA A CA 1
ATOM 4268 C C . ALA A 1 541 ? -5.399 -9.985 1.916 1.00 87.31 541 ALA A C 1
ATOM 4270 O O . ALA A 1 541 ? -5.605 -11.131 2.320 1.00 87.31 541 ALA A O 1
ATOM 4271 N N . SER A 1 542 ? -6.319 -9.029 2.042 1.00 87.06 542 SER A N 1
ATOM 4272 C CA . SER A 1 542 ? -7.598 -9.242 2.718 1.00 87.06 542 SER A CA 1
ATOM 4273 C C . SER A 1 542 ? -8.474 -10.303 2.044 1.00 87.06 542 SER A C 1
ATOM 4275 O O . SER A 1 542 ? -9.164 -11.043 2.742 1.00 87.06 542 SER A O 1
ATOM 4277 N N . VAL A 1 543 ? -8.421 -10.453 0.716 1.00 86.19 543 VAL A N 1
ATOM 4278 C CA . VAL A 1 543 ? -9.102 -11.555 0.008 1.00 86.19 543 VAL A CA 1
ATOM 4279 C C . VAL A 1 543 ? -8.571 -12.906 0.479 1.00 86.19 543 VAL A C 1
ATOM 4281 O O . VAL A 1 543 ? -9.357 -13.777 0.852 1.00 86.19 543 VAL A O 1
ATOM 4284 N N . HIS A 1 544 ? -7.248 -13.074 0.540 1.00 83.88 544 HIS A N 1
ATOM 4285 C CA . HIS A 1 544 ? -6.631 -14.309 1.034 1.00 83.88 544 HIS A CA 1
ATOM 4286 C C . HIS A 1 544 ? -7.002 -14.612 2.487 1.00 83.88 544 HIS A C 1
ATOM 4288 O O . HIS A 1 544 ? -7.251 -15.772 2.827 1.00 83.88 544 HIS A O 1
ATOM 4294 N N . TYR A 1 545 ? -7.101 -13.577 3.321 1.00 84.69 545 TYR A N 1
ATOM 4295 C CA . TYR A 1 545 ? -7.583 -13.700 4.692 1.00 84.69 545 TYR A CA 1
ATOM 4296 C C . TYR A 1 545 ? -9.038 -14.187 4.743 1.00 84.69 545 TYR A C 1
ATOM 4298 O O . TYR A 1 545 ? -9.342 -15.197 5.378 1.00 84.69 545 TYR A O 1
ATOM 4306 N N . VAL A 1 546 ? -9.946 -13.523 4.022 1.00 83.12 546 VAL A N 1
ATOM 4307 C CA . VAL A 1 546 ? -11.372 -13.887 3.991 1.00 83.12 546 VAL A CA 1
ATOM 4308 C C . VAL A 1 546 ? -11.575 -15.297 3.434 1.00 83.12 546 VAL A C 1
ATOM 4310 O O . VAL A 1 546 ? -12.394 -16.052 3.952 1.00 83.12 546 VAL A O 1
ATOM 4313 N N . LEU A 1 547 ? -10.814 -15.716 2.426 1.00 80.44 547 LEU A N 1
ATOM 4314 C CA . LEU A 1 547 ? -10.892 -17.079 1.889 1.00 80.44 547 LEU A CA 1
ATOM 4315 C C . LEU A 1 547 ? -10.432 -18.147 2.882 1.00 80.44 547 LEU A C 1
ATOM 4317 O O . LEU A 1 547 ? -10.959 -19.259 2.872 1.00 80.44 547 LEU A O 1
ATOM 4321 N N . ALA A 1 548 ? -9.453 -17.831 3.728 1.00 78.19 548 ALA A N 1
ATOM 4322 C CA . ALA A 1 548 ? -8.976 -18.757 4.746 1.00 78.19 548 ALA A CA 1
ATOM 4323 C C . ALA A 1 548 ? -9.965 -18.903 5.914 1.00 78.19 548 ALA A C 1
ATOM 4325 O O . ALA A 1 548 ? -10.123 -20.013 6.422 1.00 78.19 548 ALA A O 1
ATOM 4326 N N . TYR A 1 549 ? -10.639 -17.812 6.299 1.00 77.50 549 TYR A N 1
ATOM 4327 C CA . TYR A 1 549 ? -11.427 -17.736 7.537 1.00 77.50 549 TYR A CA 1
ATOM 4328 C C . TYR A 1 549 ? -12.945 -17.614 7.355 1.00 77.50 549 TYR A C 1
ATOM 4330 O O . TYR A 1 549 ? -13.685 -17.674 8.335 1.00 77.50 549 TYR A O 1
ATOM 4338 N N . SER A 1 550 ? -13.450 -17.440 6.134 1.00 70.75 550 SER A N 1
ATOM 4339 C CA . SER A 1 550 ? -14.898 -17.440 5.897 1.00 70.75 550 SER A CA 1
ATOM 4340 C C . SER A 1 550 ? -15.496 -18.831 6.133 1.00 70.75 550 SER A C 1
ATOM 4342 O O . SER A 1 550 ? -14.954 -19.851 5.708 1.00 70.75 550 SER A O 1
ATOM 4344 N N . LEU A 1 551 ? -16.662 -18.863 6.790 1.00 58.75 551 LEU A N 1
ATOM 4345 C CA . LEU A 1 551 ? -17.410 -20.095 7.077 1.00 58.75 551 LEU A CA 1
ATOM 4346 C C . LEU A 1 551 ? -17.830 -20.843 5.799 1.00 58.75 551 LEU A C 1
ATOM 4348 O O . LEU A 1 551 ? -17.976 -22.062 5.808 1.00 58.75 551 LEU A O 1
ATOM 4352 N N . SER A 1 552 ? -18.001 -20.114 4.693 1.00 59.56 552 SER A N 1
ATOM 4353 C CA . SER A 1 552 ? -18.382 -20.649 3.388 1.00 59.56 552 SER A CA 1
ATOM 4354 C C . SER A 1 552 ? -17.229 -20.493 2.402 1.00 59.56 552 SER A C 1
ATOM 4356 O O . SER A 1 552 ? -17.126 -19.470 1.736 1.00 59.56 552 SER A O 1
ATOM 4358 N N . LYS A 1 553 ? -16.385 -21.520 2.244 1.00 60.16 553 LYS A N 1
ATOM 4359 C CA . LYS A 1 553 ? -15.267 -21.513 1.273 1.00 60.16 553 LYS A CA 1
ATOM 4360 C C . LYS A 1 553 ? -15.704 -21.465 -0.203 1.00 60.16 553 LYS A C 1
ATOM 4362 O O . LYS A 1 553 ? -14.859 -21.446 -1.087 1.00 60.16 553 LYS A O 1
ATOM 4367 N N . THR A 1 554 ? -17.007 -21.463 -0.474 1.00 66.00 554 THR A N 1
ATOM 4368 C CA . THR A 1 554 ? -17.606 -21.541 -1.814 1.00 66.00 554 THR A CA 1
ATOM 4369 C C . THR A 1 554 ? -18.079 -20.196 -2.360 1.00 66.00 554 THR A C 1
ATOM 4371 O O . THR A 1 554 ? -18.688 -20.159 -3.426 1.00 66.00 554 THR A O 1
ATOM 4374 N N . TRP A 1 555 ? -17.848 -19.085 -1.646 1.00 75.50 555 TRP A N 1
ATOM 4375 C CA . TRP A 1 555 ? -18.319 -17.78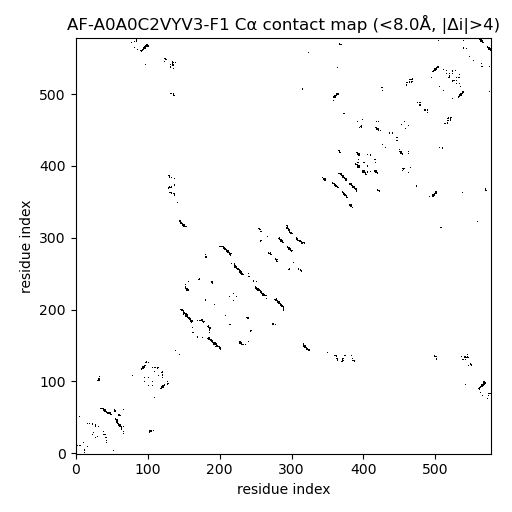3 -2.124 1.00 75.50 555 TRP A CA 1
ATOM 4376 C C . TRP A 1 555 ? -17.596 -17.344 -3.405 1.00 75.50 555 TRP A C 1
ATOM 4378 O O . TRP A 1 555 ? -18.218 -16.707 -4.249 1.00 75.50 555 TRP A O 1
ATOM 4388 N N . LEU A 1 556 ? -16.331 -17.736 -3.588 1.00 76.88 556 LEU A N 1
ATOM 4389 C CA . LEU A 1 556 ? -15.523 -17.365 -4.747 1.00 76.88 556 LEU A CA 1
ATOM 4390 C C . LEU A 1 556 ? -15.416 -18.523 -5.751 1.00 76.88 556 LEU A C 1
ATOM 4392 O O . LEU A 1 556 ? -14.927 -19.600 -5.411 1.00 76.88 556 LEU A O 1
ATOM 4396 N N . ALA A 1 557 ? -15.860 -18.283 -6.985 1.00 76.06 557 ALA A N 1
ATOM 4397 C CA . ALA A 1 557 ? -15.746 -19.197 -8.123 1.00 76.06 557 ALA A CA 1
ATOM 4398 C C . ALA A 1 557 ? -15.039 -18.489 -9.299 1.00 76.06 557 ALA A C 1
ATOM 4400 O O . ALA A 1 557 ? -15.015 -17.259 -9.318 1.00 76.06 557 ALA A O 1
ATOM 4401 N N . PRO A 1 558 ? -14.483 -19.213 -10.289 1.00 72.94 558 PRO A N 1
ATOM 4402 C CA . PRO A 1 558 ? -13.914 -18.583 -11.483 1.00 72.94 558 PRO A CA 1
ATOM 4403 C C . PRO A 1 558 ? -14.907 -17.629 -12.170 1.00 72.94 558 PRO A C 1
ATOM 4405 O O . PRO A 1 558 ? -16.091 -17.961 -12.266 1.00 72.94 558 PRO A O 1
ATOM 4408 N N . ASN A 1 559 ? -14.417 -16.487 -12.670 1.00 73.19 559 ASN A N 1
ATOM 4409 C CA . ASN A 1 559 ? -15.204 -15.409 -13.298 1.00 73.19 559 ASN A CA 1
ATOM 4410 C C . ASN A 1 559 ? -16.225 -14.748 -12.350 1.00 73.19 559 ASN A C 1
ATOM 4412 O O . ASN A 1 559 ? -17.350 -14.435 -12.748 1.00 73.19 559 ASN A O 1
ATOM 4416 N N . THR A 1 560 ? -15.883 -14.620 -11.066 1.00 82.00 560 THR A N 1
ATOM 4417 C CA . THR A 1 560 ? -16.739 -13.939 -10.092 1.00 82.00 560 THR A CA 1
ATOM 4418 C C . THR A 1 560 ? -16.234 -12.523 -9.890 1.00 82.00 560 THR A C 1
ATOM 4420 O O . THR A 1 560 ? -15.236 -12.320 -9.211 1.00 82.00 560 THR A O 1
ATOM 4423 N N . LEU A 1 561 ? -17.015 -11.540 -10.329 1.00 83.56 561 LEU A N 1
ATOM 4424 C CA . LEU A 1 561 ? -16.755 -10.144 -10.008 1.00 83.56 561 LEU A CA 1
ATOM 4425 C C . LEU A 1 561 ? -17.199 -9.823 -8.568 1.00 83.56 561 LEU A C 1
ATOM 4427 O O . LEU A 1 561 ? -18.375 -9.963 -8.200 1.00 83.56 561 LEU A O 1
ATOM 4431 N N . PHE A 1 562 ? -16.262 -9.367 -7.739 1.00 89.56 562 PHE A N 1
ATOM 4432 C CA . PHE A 1 562 ? -16.502 -8.956 -6.355 1.00 89.56 562 PHE A CA 1
ATOM 4433 C C . PHE A 1 562 ? -15.784 -7.645 -6.010 1.00 89.56 562 PHE A C 1
ATOM 4435 O O . PHE A 1 562 ? -14.772 -7.275 -6.599 1.00 89.56 562 PHE A O 1
ATOM 4442 N N . ALA A 1 563 ? -16.308 -6.918 -5.026 1.00 89.25 563 ALA A N 1
ATOM 4443 C CA . ALA A 1 563 ? -15.664 -5.722 -4.493 1.00 89.25 563 ALA A CA 1
ATOM 4444 C C . ALA A 1 563 ? -14.995 -6.021 -3.151 1.00 89.25 563 ALA A C 1
ATOM 4446 O O . ALA A 1 563 ? -15.548 -6.746 -2.328 1.00 89.25 563 ALA A O 1
ATOM 4447 N N . VAL A 1 564 ? -13.845 -5.407 -2.894 1.00 89.31 564 VAL A N 1
ATOM 4448 C CA . VAL A 1 564 ? -13.224 -5.351 -1.566 1.00 89.31 564 VAL A CA 1
ATOM 4449 C C . VAL A 1 564 ? -13.312 -3.920 -1.067 1.00 89.31 564 VAL A C 1
ATOM 4451 O O . VAL A 1 564 ? -12.869 -2.997 -1.751 1.00 89.31 564 VAL A O 1
ATOM 4454 N N . ILE A 1 565 ? -13.904 -3.754 0.112 1.00 89.19 565 ILE A N 1
ATOM 4455 C CA . ILE A 1 565 ? -14.066 -2.487 0.816 1.00 89.19 565 ILE A CA 1
ATOM 4456 C C . ILE A 1 565 ? -13.261 -2.586 2.106 1.00 89.19 565 ILE A C 1
ATOM 4458 O O . ILE A 1 565 ? -13.718 -3.163 3.096 1.00 89.19 565 ILE A O 1
ATOM 4462 N N . ASP A 1 566 ? -12.051 -2.040 2.080 1.00 87.62 566 ASP A N 1
ATOM 4463 C CA . ASP A 1 566 ? -11.228 -1.887 3.271 1.00 87.62 566 ASP A CA 1
ATOM 4464 C C . ASP A 1 566 ? -11.625 -0.599 3.986 1.00 87.62 566 ASP A C 1
ATOM 4466 O O . ASP A 1 566 ? -11.220 0.505 3.620 1.00 87.62 566 ASP A O 1
ATOM 4470 N N . ALA A 1 567 ? -12.490 -0.747 4.986 1.00 86.31 567 ALA A N 1
ATOM 4471 C CA . ALA A 1 567 ? -12.917 0.340 5.843 1.00 86.31 567 ALA A CA 1
ATOM 4472 C C . ALA A 1 567 ? -12.001 0.399 7.072 1.00 86.31 567 ALA A C 1
ATOM 4474 O O . ALA A 1 567 ? -12.272 -0.211 8.111 1.00 86.31 567 ALA A O 1
ATOM 4475 N N . GLY A 1 568 ? -10.901 1.141 6.949 1.00 78.62 568 GLY A N 1
ATOM 4476 C CA . GLY A 1 568 ? -9.921 1.372 8.005 1.00 78.62 568 GLY A CA 1
ATOM 4477 C C . GLY A 1 568 ? -10.373 2.382 9.068 1.00 78.62 568 GLY A C 1
ATOM 4478 O O . GLY A 1 568 ? -11.518 2.826 9.114 1.00 78.62 568 GLY A O 1
ATOM 4479 N N . GLY A 1 569 ? -9.451 2.759 9.962 1.00 70.75 569 GLY A N 1
ATOM 4480 C CA . GLY A 1 569 ? -9.737 3.710 11.050 1.00 70.75 569 GLY A CA 1
ATOM 4481 C C . GLY A 1 569 ? -9.910 5.166 10.598 1.00 70.75 569 GLY A C 1
ATOM 4482 O O . GLY A 1 569 ? -10.579 5.941 11.277 1.00 70.75 569 GLY A O 1
ATOM 4483 N N . SER A 1 570 ? -9.317 5.536 9.462 1.00 71.44 570 SER A N 1
ATOM 4484 C CA . SER A 1 570 ? -9.324 6.911 8.939 1.00 71.44 570 SER A CA 1
ATOM 4485 C C . SER A 1 570 ? -9.430 7.000 7.414 1.00 71.44 570 SER A C 1
ATOM 4487 O O . SER A 1 570 ? -9.539 8.096 6.874 1.00 71.44 570 SER A O 1
ATOM 4489 N N . THR A 1 571 ? -9.329 5.874 6.711 1.00 77.75 571 THR A N 1
ATOM 4490 C CA . THR A 1 571 ? -9.360 5.775 5.249 1.00 77.75 571 THR A CA 1
ATOM 4491 C C . THR A 1 571 ? -10.294 4.643 4.863 1.00 77.75 571 THR A C 1
ATOM 4493 O O . THR A 1 571 ? -10.446 3.683 5.618 1.00 77.75 571 THR A O 1
ATOM 4496 N N . VAL A 1 572 ? -10.932 4.777 3.703 1.00 81.62 572 VAL A N 1
ATOM 4497 C CA . VAL A 1 572 ? -11.727 3.708 3.106 1.00 81.62 572 VAL A CA 1
ATOM 4498 C C . VAL A 1 572 ? -11.260 3.531 1.675 1.00 81.62 572 VAL A C 1
ATOM 4500 O O . VAL A 1 572 ? -11.327 4.478 0.891 1.00 81.62 572 VAL A O 1
ATOM 4503 N N . ASP A 1 573 ? -10.793 2.330 1.359 1.00 80.00 573 ASP A N 1
ATOM 4504 C CA . ASP A 1 573 ? -10.320 1.954 0.035 1.00 80.00 573 ASP A CA 1
ATOM 4505 C C . ASP A 1 573 ? -11.255 0.899 -0.557 1.00 80.00 573 ASP A C 1
ATOM 4507 O O . ASP A 1 573 ? -11.593 -0.099 0.077 1.00 80.00 573 ASP A O 1
ATOM 4511 N N . SER A 1 574 ? -11.712 1.136 -1.785 1.00 82.75 574 SER A N 1
ATOM 4512 C CA . SER A 1 574 ? -12.667 0.271 -2.476 1.00 82.75 574 SER A CA 1
ATOM 4513 C C . SER A 1 574 ? -12.110 -0.148 -3.830 1.00 82.75 574 SER A C 1
ATOM 4515 O O . SER A 1 574 ? -11.684 0.710 -4.606 1.00 82.75 574 SER A O 1
ATOM 4517 N N . THR A 1 575 ? -12.086 -1.442 -4.140 1.00 83.25 575 THR A N 1
ATOM 4518 C CA . THR A 1 575 ? -11.551 -1.962 -5.411 1.00 83.25 575 THR A CA 1
ATOM 4519 C C . THR A 1 575 ? -12.365 -3.152 -5.908 1.00 83.25 575 THR A C 1
ATOM 4521 O O . THR A 1 575 ? -12.850 -3.942 -5.104 1.00 83.25 575 THR A O 1
ATOM 4524 N N . LEU A 1 576 ? -12.516 -3.265 -7.229 1.00 80.81 576 LEU A N 1
ATOM 4525 C CA . LEU A 1 576 ? -13.111 -4.427 -7.889 1.00 80.81 576 LEU A CA 1
ATOM 4526 C C . LEU A 1 576 ? -12.044 -5.460 -8.234 1.00 80.81 576 LEU A C 1
ATOM 4528 O O . LEU A 1 576 ? -10.942 -5.103 -8.653 1.00 80.81 576 LEU A O 1
ATOM 4532 N N . TYR A 1 577 ? -12.422 -6.718 -8.079 1.00 77.38 577 TYR A N 1
ATOM 4533 C CA . TYR A 1 577 ? -11.645 -7.902 -8.397 1.00 77.38 577 TYR A CA 1
ATOM 4534 C C . TYR A 1 577 ? -12.523 -8.857 -9.201 1.00 77.38 577 TYR A C 1
ATOM 4536 O O . TYR A 1 577 ? -13.720 -8.946 -8.933 1.00 77.38 577 TYR A O 1
ATOM 4544 N N . ASP A 1 578 ? -11.911 -9.555 -10.149 1.00 69.81 578 ASP A N 1
ATOM 4545 C CA . ASP A 1 578 ? -12.500 -10.630 -10.957 1.00 69.81 578 ASP A CA 1
ATOM 4546 C C . ASP A 1 578 ? -11.644 -11.899 -10.796 1.00 69.81 578 ASP A C 1
ATOM 4548 O O . ASP A 1 578 ? -10.390 -11.753 -10.703 1.00 69.81 578 ASP A O 1
#

Foldseek 3Di:
DQLVLQPPHPCNDPVNVVQQVVQCVVPVLQPQQLPDQKDKRQRDAQPDDDVVSQAHRRIRIDGSVRSVVVCVVVLVVLVVVVCVQCVPHPAAEEEQAADCSSRNNSQVVCCVVCVVVNHYYFYFPDHRNCLLFQLLVLCVQQLFFFKWFFQWWKWFWDWDAQDPVDPLSVLQVVQWDQDQQRTITHTFFTGTFGHGGDIAGQFDKTKDKDKDKDADPCCVAFVDWTWMKTANDNDDDRGQDDSVRHGDPRIGTQDIADAHRVLCVPVWDWDAHPVGTMTMFMKMWMWHDDSNWIWTWIWGDDPNDIDIGDIDTRWPRIDTFNQGDPDPDDDDDDDDDDDDDPDFDFQPPDPGPDDDFAKEKEWEQDQFKIKIWIWGPDPRTTIDMDIFGAKFKDAPQDTDDGTPRCVVCPPPPRIDMDGSLVVVQDDPVQDDDPDDDPPPPDDPDPDPDRDDHPPPYDSLNSLLVHLLVVVVVVLVCQCVPDVVRNVVCVVCQQVHAYEYEDAPNDIVVSVVSNLSSCCSSVSYPPVCSVVRYHYDYSQSSSVSSSCRRPPDVPPDDPPRKHKYWHDYPPDIGIDIHD

Organism: NCBI:txid933852